Protein AF-A0AAE0GWK3-F1 (afdb_monomer_lite)

Structure (mmCIF, N/CA/C/O backbone):
data_AF-A0AAE0GWK3-F1
#
_entry.id   AF-A0AAE0GWK3-F1
#
loop_
_atom_site.group_PDB
_atom_site.id
_atom_site.type_symbol
_atom_site.label_atom_id
_atom_site.label_alt_id
_atom_site.label_comp_id
_atom_site.label_asym_id
_atom_site.label_entity_id
_atom_site.label_seq_id
_atom_site.pdbx_PDB_ins_code
_atom_site.Cartn_x
_atom_site.Cartn_y
_atom_site.Cartn_z
_atom_site.occupancy
_atom_site.B_iso_or_equiv
_atom_site.auth_seq_id
_atom_site.auth_comp_id
_atom_site.auth_asym_id
_atom_site.auth_atom_id
_atom_site.pdbx_PDB_model_num
ATOM 1 N N . MET A 1 1 ? 54.419 8.785 5.918 1.00 41.69 1 MET A N 1
ATOM 2 C CA . MET A 1 1 ? 53.598 8.834 7.143 1.00 41.69 1 MET A CA 1
ATOM 3 C C . MET A 1 1 ? 53.164 10.273 7.330 1.00 41.69 1 MET A C 1
ATOM 5 O O . MET A 1 1 ? 53.936 11.073 7.830 1.00 41.69 1 MET A O 1
ATOM 9 N N . SER A 1 2 ? 51.991 10.620 6.820 1.00 40.88 2 SER A N 1
ATOM 10 C CA . SER A 1 2 ? 51.352 11.921 7.019 1.00 40.88 2 SER A CA 1
ATOM 11 C C . SER A 1 2 ? 49.953 11.597 7.510 1.00 40.88 2 SER A C 1
ATOM 13 O O . SER A 1 2 ? 49.104 11.176 6.725 1.00 40.88 2 SER A O 1
ATOM 15 N N . GLY A 1 3 ? 49.793 11.626 8.831 1.00 41.22 3 GLY A N 1
ATOM 16 C CA . GLY A 1 3 ? 48.516 11.388 9.482 1.00 41.22 3 GLY A CA 1
ATOM 17 C C . GLY A 1 3 ? 47.562 12.516 9.124 1.00 41.22 3 GLY A C 1
ATOM 18 O O . GLY A 1 3 ? 47.881 13.685 9.309 1.00 41.22 3 GLY A O 1
ATOM 19 N N . THR A 1 4 ? 46.415 12.148 8.574 1.00 49.81 4 THR A N 1
ATOM 20 C CA . THR A 1 4 ? 45.208 12.967 8.534 1.00 49.81 4 THR A CA 1
ATOM 21 C C . THR A 1 4 ? 44.783 13.244 9.973 1.00 49.81 4 THR A C 1
ATOM 23 O O . THR A 1 4 ? 44.104 12.425 10.588 1.00 49.81 4 THR A O 1
ATOM 26 N N . GLU A 1 5 ? 45.225 14.368 10.531 1.00 53.59 5 GLU A N 1
ATOM 27 C CA . GLU A 1 5 ? 44.592 14.942 11.716 1.00 53.59 5 GLU A CA 1
ATOM 28 C C . GLU A 1 5 ? 43.190 15.392 11.290 1.00 53.59 5 GLU A C 1
ATOM 30 O O . GLU A 1 5 ? 43.028 16.322 10.499 1.00 53.59 5 GLU A O 1
ATOM 35 N N . ALA A 1 6 ? 42.177 14.638 11.717 1.00 54.16 6 ALA A N 1
ATOM 36 C CA . ALA A 1 6 ? 40.780 14.978 11.491 1.00 54.16 6 ALA A CA 1
ATOM 37 C C . ALA A 1 6 ? 40.477 16.337 12.143 1.00 54.16 6 ALA A C 1
ATOM 39 O O . ALA A 1 6 ? 40.906 16.596 13.266 1.00 54.16 6 ALA A O 1
ATOM 40 N N . CYS A 1 7 ? 39.767 17.214 11.427 1.00 70.62 7 CYS A N 1
ATOM 41 C CA . CYS A 1 7 ? 39.386 18.532 11.929 1.00 70.62 7 CYS A CA 1
ATOM 42 C C . CYS A 1 7 ? 38.481 18.386 13.168 1.00 70.62 7 CYS A C 1
ATOM 44 O O . CYS A 1 7 ? 37.333 17.967 13.002 1.00 70.62 7 CYS A O 1
ATOM 46 N N . PRO A 1 8 ? 38.915 18.812 14.371 1.00 79.06 8 PRO A N 1
ATOM 47 C CA . PRO A 1 8 ? 38.112 18.703 15.595 1.00 79.06 8 PRO A CA 1
ATOM 48 C C . PRO A 1 8 ? 36.786 19.479 15.517 1.00 79.06 8 PRO A C 1
ATOM 50 O O . PRO A 1 8 ? 35.825 19.140 16.198 1.00 79.06 8 PRO A O 1
ATOM 53 N N . LEU A 1 9 ? 36.700 20.477 14.630 1.00 70.56 9 LEU A N 1
ATOM 54 C CA . LEU A 1 9 ? 35.475 21.234 14.361 1.00 70.56 9 LEU A CA 1
ATOM 55 C C . LEU A 1 9 ? 34.373 20.395 13.698 1.00 70.56 9 LEU A C 1
ATOM 57 O O . LEU A 1 9 ? 33.195 20.628 13.951 1.00 70.56 9 LEU A O 1
ATOM 61 N N . LEU A 1 10 ? 34.734 19.420 12.856 1.00 67.31 10 LEU A N 1
ATOM 62 C CA . LEU A 1 10 ? 33.745 18.581 12.175 1.00 67.31 10 LEU A CA 1
ATOM 63 C C . LEU A 1 10 ? 33.112 17.584 13.153 1.00 67.31 10 LEU A C 1
ATOM 65 O O . LEU A 1 10 ? 31.904 17.359 13.111 1.00 67.31 10 LEU A O 1
ATOM 69 N N . ASP A 1 11 ? 33.923 17.029 14.055 1.00 75.25 11 ASP A N 1
ATOM 70 C CA . ASP A 1 11 ? 33.450 16.124 15.103 1.00 75.25 11 ASP A CA 1
ATOM 71 C C . ASP A 1 11 ? 32.568 16.861 16.118 1.00 75.25 11 ASP A C 1
ATOM 73 O O . ASP A 1 11 ? 31.539 16.328 16.535 1.00 75.25 11 ASP A O 1
ATOM 77 N N . GLN A 1 12 ? 32.901 18.116 16.443 1.00 78.12 12 GLN A N 1
ATOM 78 C CA . GLN A 1 12 ? 32.069 18.959 17.301 1.00 78.12 12 GLN A CA 1
ATOM 79 C C . GLN A 1 12 ? 30.717 19.295 16.650 1.00 78.12 12 GLN A C 1
ATOM 81 O O . GLN A 1 12 ? 29.678 19.106 17.278 1.00 78.12 12 GLN A O 1
ATOM 86 N N . LEU A 1 13 ? 30.703 19.708 15.377 1.00 70.75 13 LEU A N 1
ATOM 87 C CA . LEU A 1 13 ? 29.457 19.971 14.639 1.00 70.75 13 LEU A CA 1
ATOM 88 C C . LEU A 1 13 ? 28.577 18.723 14.526 1.00 70.75 13 LEU A C 1
ATOM 90 O O . LEU A 1 13 ? 27.352 18.804 14.614 1.00 70.75 13 LEU A O 1
ATOM 94 N N . LYS A 1 14 ? 29.196 17.554 14.343 1.00 73.06 14 LYS A N 1
ATOM 95 C CA . LYS A 1 14 ? 28.478 16.282 14.303 1.00 73.06 14 LYS A CA 1
ATOM 96 C C . LYS A 1 14 ? 27.851 15.950 15.659 1.00 73.06 14 LYS A C 1
ATOM 98 O O . LYS A 1 14 ? 26.683 15.580 15.702 1.00 73.06 14 LYS A O 1
ATOM 103 N N . GLN A 1 15 ? 28.591 16.139 16.750 1.00 83.12 15 GLN A N 1
ATOM 104 C CA . GLN A 1 15 ? 28.082 15.928 18.105 1.00 83.12 15 GLN A CA 1
ATOM 105 C C . GLN A 1 15 ? 26.906 16.864 18.432 1.00 83.12 15 GLN A C 1
ATOM 107 O O . GLN A 1 15 ? 25.902 16.412 18.979 1.00 83.12 15 GLN A O 1
ATOM 112 N N . GLU A 1 16 ? 26.997 18.143 18.061 1.00 76.38 16 GLU A N 1
ATOM 113 C CA . GLU A 1 16 ? 25.919 19.120 18.266 1.00 76.38 16 GLU A CA 1
ATOM 114 C C . GLU A 1 16 ? 24.682 18.794 17.408 1.00 76.38 16 GLU A C 1
ATOM 116 O O . GLU A 1 16 ? 23.547 18.880 17.883 1.00 76.38 16 GLU A O 1
ATOM 121 N N . SER A 1 17 ? 24.883 18.325 16.171 1.00 76.94 17 SER A N 1
ATOM 122 C CA . SER A 1 17 ? 23.797 17.842 15.309 1.00 76.94 17 SER A CA 1
ATOM 123 C C . SER A 1 17 ? 23.084 16.620 15.901 1.00 76.94 17 SER A C 1
ATOM 125 O O . SER A 1 17 ? 21.849 16.573 15.904 1.00 76.94 17 SER A O 1
ATOM 127 N N . ASP A 1 18 ? 23.835 15.659 16.444 1.00 74.19 18 ASP A N 1
ATOM 128 C CA . ASP A 1 18 ? 23.281 14.457 17.071 1.00 74.19 18 ASP A CA 1
ATOM 129 C C . ASP A 1 18 ? 22.475 14.796 18.345 1.00 74.19 18 ASP A C 1
ATOM 131 O O . ASP A 1 18 ? 21.398 14.230 18.568 1.00 74.19 18 ASP A O 1
ATOM 135 N N . GLU A 1 19 ? 22.937 15.762 19.148 1.00 77.94 19 GLU A N 1
ATOM 136 C CA . GLU A 1 19 ? 22.244 16.245 20.354 1.00 77.94 19 GLU A CA 1
ATOM 137 C C . GLU A 1 19 ? 20.941 16.994 20.014 1.00 77.94 19 GLU A C 1
ATOM 139 O O . GLU A 1 19 ? 19.895 16.761 20.636 1.00 77.94 19 GLU A O 1
ATOM 144 N N . LEU A 1 20 ? 20.955 17.822 18.963 1.00 79.06 20 LEU A N 1
ATOM 145 C CA . LEU A 1 20 ? 19.752 18.476 18.444 1.00 79.06 20 LEU A CA 1
ATOM 146 C C . LEU A 1 20 ? 18.731 17.443 17.940 1.00 79.06 20 LEU A C 1
ATOM 148 O O . LEU A 1 20 ? 17.542 17.532 18.255 1.00 79.06 20 LEU A O 1
ATOM 152 N N . HIS A 1 21 ? 19.185 16.420 17.211 1.00 72.50 21 HIS A N 1
ATOM 153 C CA . HIS A 1 21 ? 18.329 15.328 16.741 1.00 72.50 21 HIS A CA 1
ATOM 154 C C . HIS A 1 21 ? 17.745 14.485 17.883 1.00 72.50 21 HIS A C 1
ATOM 156 O O . HIS A 1 21 ? 16.611 14.006 17.775 1.00 72.50 21 HIS A O 1
ATOM 162 N N . ALA A 1 22 ? 18.493 14.269 18.966 1.00 77.69 22 ALA A N 1
ATOM 163 C CA . ALA A 1 22 ? 17.989 13.589 20.158 1.00 77.69 22 ALA A CA 1
ATOM 164 C C . ALA A 1 22 ? 16.898 14.420 20.854 1.00 77.69 22 ALA A C 1
ATOM 166 O O . ALA A 1 22 ? 15.831 13.895 21.175 1.00 77.69 22 ALA A O 1
ATOM 167 N N . THR A 1 23 ? 17.127 15.727 20.990 1.00 77.62 23 THR A N 1
ATOM 168 C CA . THR A 1 23 ? 16.179 16.665 21.607 1.00 77.62 23 THR A CA 1
ATOM 169 C C . THR A 1 23 ? 14.880 16.756 20.804 1.00 77.62 23 THR A C 1
ATOM 171 O O . THR A 1 23 ? 13.794 16.592 21.359 1.00 77.62 23 THR A O 1
ATOM 174 N N . LEU A 1 24 ? 14.968 16.915 19.477 1.00 77.31 24 LEU A N 1
ATOM 175 C CA . LEU A 1 24 ? 13.795 16.964 18.597 1.00 77.31 24 LEU A CA 1
ATOM 176 C C . LEU A 1 24 ? 12.970 15.672 18.649 1.00 77.31 24 LEU A C 1
ATOM 178 O O . LEU A 1 24 ? 11.741 15.735 18.643 1.00 77.31 24 LEU A O 1
ATOM 182 N N . ARG A 1 25 ? 13.621 14.504 18.756 1.00 77.56 25 ARG A N 1
ATOM 183 C CA . ARG A 1 25 ? 12.922 13.222 18.942 1.00 77.56 25 ARG A CA 1
ATOM 184 C C . ARG A 1 25 ? 12.160 13.155 20.265 1.00 77.56 25 ARG A C 1
ATOM 186 O O . ARG A 1 25 ? 11.027 12.682 20.271 1.00 77.56 25 ARG A O 1
ATOM 193 N N . GLY A 1 26 ? 12.740 13.659 21.354 1.00 82.50 26 GLY A N 1
ATOM 194 C CA . GLY A 1 26 ? 12.059 13.742 22.650 1.00 82.50 26 GLY A CA 1
ATOM 195 C C . GLY A 1 26 ? 10.814 14.633 22.601 1.00 82.50 26 GLY A C 1
ATOM 196 O O . GLY A 1 26 ? 9.749 14.250 23.094 1.00 82.50 26 GLY A O 1
ATOM 197 N N . VAL A 1 27 ? 10.910 15.786 21.932 1.00 78.00 27 VAL A N 1
ATOM 198 C CA . VAL A 1 27 ? 9.765 16.692 21.775 1.00 78.00 27 VAL A CA 1
ATOM 199 C C . VAL A 1 27 ? 8.681 16.067 20.894 1.00 78.00 27 VAL A C 1
ATOM 201 O O . VAL A 1 27 ? 7.514 16.096 21.270 1.00 78.00 27 VAL A O 1
ATOM 204 N N . LEU A 1 28 ? 9.040 15.435 19.772 1.00 78.94 28 LEU A N 1
ATOM 205 C CA . LEU A 1 28 ? 8.081 14.750 18.893 1.00 78.94 28 LEU A CA 1
ATOM 206 C C . LEU A 1 28 ? 7.294 13.656 19.625 1.00 78.94 28 LEU A C 1
ATOM 208 O O . LEU A 1 28 ? 6.072 13.613 19.516 1.00 78.94 28 LEU A O 1
ATOM 212 N N . HIS A 1 29 ? 7.967 12.842 20.439 1.00 79.31 29 HIS A N 1
ATOM 213 C CA . HIS A 1 29 ? 7.307 11.808 21.239 1.00 79.31 29 HIS A CA 1
ATOM 214 C C . HIS A 1 29 ? 6.374 12.400 22.313 1.00 79.31 29 HIS A C 1
ATOM 216 O O . HIS A 1 29 ? 5.356 11.807 22.665 1.00 79.31 29 HIS A O 1
ATOM 222 N N . THR A 1 30 ? 6.697 13.587 22.834 1.00 77.31 30 THR A N 1
ATOM 223 C CA . THR A 1 30 ? 5.834 14.310 23.786 1.00 77.31 30 THR A CA 1
ATOM 224 C C . THR A 1 30 ? 4.630 14.946 23.086 1.00 77.31 30 THR A C 1
ATOM 226 O O . THR A 1 30 ? 3.562 15.069 23.672 1.00 77.31 30 THR A O 1
ATOM 229 N N . VAL A 1 31 ? 4.780 15.329 21.818 1.00 78.50 31 VAL A N 1
ATOM 230 C CA . VAL A 1 31 ? 3.718 15.904 20.980 1.00 78.50 31 VAL A CA 1
ATOM 231 C C . VAL A 1 31 ? 2.732 14.841 20.490 1.00 78.50 31 VAL A C 1
ATOM 233 O O . VAL A 1 31 ? 1.547 15.132 20.347 1.00 78.50 31 VAL A O 1
ATOM 236 N N . GLU A 1 32 ? 3.186 13.609 20.257 1.00 80.00 32 GLU A N 1
ATOM 237 C CA . GLU A 1 32 ? 2.326 12.486 19.856 1.00 80.00 32 GLU A CA 1
ATOM 238 C C . GLU A 1 32 ? 1.343 12.036 20.945 1.00 80.00 32 GLU A C 1
ATOM 240 O O . GLU A 1 32 ? 0.308 11.460 20.616 1.00 80.00 32 GLU A O 1
ATOM 245 N N . SER A 1 33 ? 1.617 12.330 22.220 1.00 78.31 33 SER A N 1
ATOM 246 C CA . SER A 1 33 ? 0.729 11.998 23.343 1.00 78.31 33 SER A CA 1
ATOM 247 C C . SER A 1 33 ? -0.298 13.088 23.685 1.00 78.31 33 SER A C 1
ATOM 249 O O . SER A 1 33 ? -1.076 12.914 24.621 1.00 78.31 33 SER A O 1
ATOM 251 N N . GLN A 1 34 ? -0.316 14.207 22.951 1.00 83.81 34 GLN A N 1
ATOM 252 C CA . GLN A 1 34 ? -1.203 15.350 23.204 1.00 83.81 34 GLN A CA 1
ATOM 253 C C . GLN A 1 34 ? -2.478 15.314 22.348 1.00 83.81 34 GLN A C 1
ATOM 255 O O . GLN A 1 34 ? -2.486 14.789 21.235 1.00 83.81 34 GLN A O 1
ATOM 260 N N . ASP A 1 35 ? -3.544 15.951 22.847 1.00 84.75 35 ASP A N 1
ATOM 261 C CA . ASP A 1 35 ? -4.772 16.202 22.082 1.00 84.75 35 ASP A CA 1
ATOM 262 C C . ASP A 1 35 ? -4.493 17.008 20.796 1.00 84.75 35 ASP A C 1
ATOM 264 O O . ASP A 1 35 ? -3.590 17.852 20.754 1.00 84.75 35 ASP A O 1
ATOM 268 N N . MET A 1 36 ? -5.287 16.776 19.746 1.00 65.69 36 MET A N 1
ATOM 269 C CA . MET A 1 36 ? -5.054 17.311 18.397 1.00 65.69 36 MET A CA 1
ATOM 270 C C . MET A 1 36 ? -4.927 18.841 18.362 1.00 65.69 36 MET A C 1
ATOM 272 O O . MET A 1 36 ? -4.082 19.355 17.628 1.00 65.69 36 MET A O 1
ATOM 276 N N . SER A 1 37 ? -5.695 19.571 19.182 1.00 72.19 37 SER A N 1
ATOM 277 C CA . SER A 1 37 ? -5.636 21.042 19.244 1.00 72.19 37 SER A CA 1
ATOM 278 C C . SER A 1 37 ? -4.302 21.548 19.811 1.00 72.19 37 SER A C 1
ATOM 280 O O . SER A 1 37 ? -3.697 22.497 19.293 1.00 72.19 37 SER A O 1
ATOM 282 N N . ASN A 1 38 ? -3.791 20.870 20.841 1.00 77.50 38 ASN A N 1
ATOM 283 C CA . ASN A 1 38 ? -2.501 21.181 21.457 1.00 77.50 38 ASN A CA 1
ATOM 284 C C . ASN A 1 38 ? -1.343 20.738 20.563 1.00 77.50 38 ASN A C 1
ATOM 286 O O . ASN A 1 38 ? -0.365 21.472 20.416 1.00 77.50 38 ASN A O 1
ATOM 290 N N . ARG A 1 39 ? -1.490 19.596 19.886 1.00 84.00 39 ARG A N 1
ATOM 291 C CA . ARG A 1 39 ? -0.518 19.078 18.922 1.00 84.00 39 ARG A CA 1
ATOM 292 C C . ARG A 1 39 ? -0.221 20.093 17.819 1.00 84.00 39 ARG A C 1
ATOM 294 O O . ARG A 1 39 ? 0.945 20.374 17.551 1.00 84.00 39 ARG A O 1
ATOM 301 N N . THR A 1 40 ? -1.252 20.698 17.226 1.00 79.00 40 THR A N 1
ATOM 302 C CA . THR A 1 40 ? -1.076 21.735 16.196 1.00 79.00 40 THR A CA 1
ATOM 303 C C . THR A 1 40 ? -0.339 22.970 16.709 1.00 79.00 40 THR A C 1
ATOM 305 O O . THR A 1 40 ? 0.572 23.444 16.035 1.00 79.00 40 THR A O 1
ATOM 308 N N . LYS A 1 41 ? -0.656 23.454 17.918 1.00 80.69 41 LYS A N 1
ATOM 309 C CA . LYS A 1 41 ? 0.005 24.635 18.502 1.00 80.69 41 LYS A CA 1
ATOM 310 C C . LYS A 1 41 ? 1.479 24.379 18.813 1.00 80.69 41 LYS A C 1
ATOM 312 O O . LYS A 1 41 ? 2.313 25.242 18.556 1.00 80.69 41 LYS A O 1
ATOM 317 N N . ILE A 1 42 ? 1.807 23.195 19.334 1.00 79.56 42 ILE A N 1
ATOM 318 C CA . ILE A 1 42 ? 3.197 22.836 19.646 1.00 79.56 42 ILE A CA 1
ATOM 319 C C . ILE A 1 42 ? 4.013 22.679 18.356 1.00 79.56 42 ILE A C 1
ATOM 321 O O . ILE A 1 42 ? 5.143 23.160 18.282 1.00 79.56 42 ILE A O 1
ATOM 325 N N . LEU A 1 43 ? 3.439 22.069 17.313 1.00 80.56 43 LEU A N 1
ATOM 326 C CA . LEU A 1 43 ? 4.096 21.961 16.006 1.00 80.56 43 LEU A CA 1
ATOM 327 C C . LEU A 1 43 ? 4.328 23.334 15.360 1.00 80.56 43 LEU A C 1
ATOM 329 O O . LEU A 1 43 ? 5.398 23.566 14.802 1.00 80.56 43 LEU A O 1
ATOM 333 N N . GLU A 1 44 ? 3.373 24.257 15.472 1.00 82.06 44 GLU A N 1
ATOM 334 C CA . GLU A 1 44 ? 3.513 25.627 14.968 1.00 82.06 44 GLU A CA 1
ATOM 335 C C . GLU A 1 44 ? 4.607 26.406 15.719 1.00 82.06 44 GLU A C 1
ATOM 337 O O . GLU A 1 44 ? 5.453 27.050 15.095 1.00 82.06 44 GLU A O 1
ATOM 342 N N . GLN A 1 45 ? 4.673 26.274 17.049 1.00 79.81 45 GLN A N 1
ATOM 343 C CA . GLN A 1 45 ? 5.747 26.858 17.861 1.00 79.81 45 GLN A CA 1
ATOM 344 C C . GLN A 1 45 ? 7.125 26.273 17.513 1.00 79.81 45 GLN A C 1
ATOM 346 O O . GLN A 1 45 ? 8.085 27.027 17.348 1.00 79.81 45 GLN A O 1
ATOM 351 N N . LEU A 1 46 ? 7.232 24.952 17.337 1.00 81.12 46 LEU A N 1
ATOM 352 C CA . LEU A 1 46 ? 8.472 24.298 16.901 1.00 81.12 46 LEU A CA 1
ATOM 353 C C . LEU A 1 46 ? 8.929 24.798 15.530 1.00 81.12 46 LEU A C 1
ATOM 355 O O . LEU A 1 46 ? 10.109 25.097 15.341 1.00 81.12 46 LEU A O 1
ATOM 359 N N . LEU A 1 47 ? 7.998 24.934 14.584 1.00 80.75 47 LEU A N 1
ATOM 360 C CA . LEU A 1 47 ? 8.289 25.446 13.250 1.00 80.75 47 LEU A CA 1
ATOM 361 C C . LEU A 1 47 ? 8.833 26.882 13.316 1.00 80.75 47 LEU A C 1
ATOM 363 O O . LEU A 1 47 ? 9.834 27.191 12.668 1.00 80.75 47 LEU A O 1
ATOM 367 N N . GLN A 1 48 ? 8.227 27.739 14.143 1.00 82.56 48 GLN A N 1
ATOM 368 C CA . GLN A 1 48 ? 8.666 29.120 14.353 1.00 82.56 48 GLN A CA 1
ATOM 369 C C . GLN A 1 48 ? 10.084 29.192 14.942 1.00 82.56 48 GLN A C 1
ATOM 371 O O . GLN A 1 48 ? 10.901 30.025 14.533 1.00 82.56 48 GLN A O 1
ATOM 376 N N . VAL A 1 49 ? 10.407 28.301 15.878 1.00 79.88 49 VAL A N 1
ATOM 377 C CA . VAL A 1 49 ? 11.735 28.220 16.497 1.00 79.88 49 VAL A CA 1
ATOM 378 C C . VAL A 1 49 ? 12.790 27.765 15.484 1.00 79.88 49 VAL A C 1
ATOM 380 O O . VAL A 1 49 ? 13.837 28.405 15.369 1.00 79.88 49 VAL A O 1
ATOM 383 N N . ILE A 1 50 ? 12.496 26.733 14.684 1.00 78.50 50 ILE A N 1
ATOM 384 C CA . ILE A 1 50 ? 13.387 26.243 13.617 1.00 78.50 50 ILE A CA 1
ATOM 385 C C . ILE A 1 50 ? 13.649 27.341 12.580 1.00 78.50 50 ILE A C 1
ATOM 387 O O . ILE A 1 50 ? 14.795 27.574 12.191 1.00 78.50 50 ILE A O 1
ATOM 391 N N . GLN A 1 51 ? 12.606 28.055 12.155 1.00 77.69 51 GLN A N 1
ATOM 392 C CA . GLN A 1 51 ? 12.740 29.163 11.207 1.00 77.69 51 GLN A CA 1
ATOM 393 C C . GLN A 1 51 ? 13.606 30.299 11.765 1.00 77.69 51 GLN A C 1
ATOM 395 O O . GLN A 1 51 ? 14.429 30.858 11.038 1.00 77.69 51 GLN A O 1
ATOM 400 N N . THR A 1 52 ? 13.455 30.614 13.054 1.00 78.75 52 THR A N 1
ATOM 401 C CA . THR A 1 52 ? 14.252 31.648 13.731 1.00 78.75 52 THR A CA 1
ATOM 402 C C . THR A 1 52 ? 15.725 31.247 13.808 1.00 78.75 52 THR A C 1
ATOM 404 O O . THR A 1 52 ? 16.600 32.025 13.429 1.00 78.75 52 THR A O 1
ATOM 407 N N . ALA A 1 53 ? 16.004 30.005 14.211 1.00 75.25 53 ALA A N 1
ATOM 408 C CA . ALA A 1 53 ? 17.360 29.465 14.281 1.00 75.25 53 ALA A CA 1
ATOM 409 C C . ALA A 1 53 ? 18.036 29.416 12.898 1.00 75.25 53 ALA A C 1
ATOM 411 O O . ALA A 1 53 ? 19.188 29.826 12.751 1.00 75.25 53 ALA A O 1
ATOM 412 N N . SER A 1 54 ? 17.304 28.991 11.863 1.00 74.62 54 SER A N 1
ATOM 413 C CA . SER A 1 54 ? 17.803 28.966 10.484 1.00 74.62 54 SER A CA 1
ATOM 414 C C . SER A 1 54 ? 18.142 30.364 9.964 1.00 74.62 54 SER A C 1
ATOM 416 O O . SER A 1 54 ? 19.148 30.530 9.273 1.00 74.62 54 SER A O 1
ATOM 418 N N . HIS A 1 55 ? 17.316 31.365 10.274 1.00 80.81 55 HIS A N 1
ATOM 419 C CA . HIS A 1 55 ? 17.567 32.748 9.877 1.00 80.81 55 HIS A CA 1
ATOM 420 C C . HIS A 1 55 ? 18.820 33.314 10.562 1.00 80.81 55 HIS A C 1
ATOM 422 O O . HIS A 1 55 ? 19.650 33.953 9.913 1.00 80.81 55 HIS A O 1
ATOM 428 N N . ASP A 1 56 ? 18.996 33.044 11.855 1.00 74.25 56 ASP A N 1
ATOM 429 C CA . ASP A 1 56 ? 20.189 33.459 12.595 1.00 74.25 56 ASP A CA 1
ATOM 430 C C . ASP A 1 56 ? 21.464 32.804 12.047 1.00 74.25 56 ASP A C 1
ATOM 432 O O . ASP A 1 56 ? 22.475 33.489 11.887 1.00 74.25 56 ASP A O 1
ATOM 436 N N . LEU A 1 57 ? 21.400 31.522 11.672 1.00 74.25 57 LEU A N 1
ATOM 437 C CA . LEU A 1 57 ? 22.520 30.804 11.062 1.00 74.25 57 LEU A CA 1
ATOM 438 C C . LEU A 1 57 ? 22.888 31.378 9.681 1.00 74.25 57 LEU A C 1
ATOM 440 O O . LEU A 1 57 ? 24.062 31.622 9.388 1.00 74.25 57 LEU A O 1
ATOM 444 N N . GLN A 1 58 ? 21.891 31.683 8.845 1.00 72.56 58 GLN A N 1
ATOM 445 C CA . GLN A 1 58 ? 22.120 32.369 7.567 1.00 72.56 58 GLN A CA 1
ATOM 446 C C . GLN A 1 58 ? 22.751 33.751 7.764 1.00 72.56 58 GLN A C 1
ATOM 448 O O . GLN A 1 58 ? 23.638 34.143 6.999 1.00 72.56 58 GLN A O 1
ATOM 453 N N . LYS A 1 59 ? 22.347 34.479 8.811 1.00 78.75 59 LYS A N 1
ATOM 454 C CA . LYS A 1 59 ? 22.917 35.783 9.164 1.00 78.75 59 LYS A CA 1
ATOM 455 C C . LYS A 1 59 ? 24.375 35.671 9.618 1.00 78.75 59 LYS A C 1
ATOM 457 O O . LYS A 1 59 ? 25.184 36.519 9.252 1.00 78.75 59 LYS A O 1
ATOM 462 N N . THR A 1 60 ? 24.738 34.624 10.361 1.00 72.25 60 THR A N 1
ATOM 463 C CA . THR A 1 60 ? 26.138 34.380 10.751 1.00 72.25 60 THR A CA 1
ATOM 464 C C . THR A 1 60 ? 27.013 33.995 9.559 1.00 72.25 60 THR A C 1
ATOM 466 O O . THR A 1 60 ? 28.109 34.530 9.418 1.00 72.25 60 THR A O 1
ATOM 469 N N . ILE A 1 61 ? 26.508 33.160 8.643 1.00 71.38 61 ILE A N 1
ATOM 470 C CA . ILE A 1 61 ? 27.235 32.775 7.421 1.00 71.38 61 ILE A CA 1
ATOM 471 C C . ILE A 1 61 ? 27.475 33.998 6.525 1.00 71.38 61 ILE A C 1
ATOM 473 O O . ILE A 1 61 ? 28.583 34.208 6.033 1.00 71.38 61 ILE A O 1
ATOM 477 N N . SER A 1 62 ? 26.453 34.838 6.343 1.00 74.81 62 SER A N 1
ATOM 478 C CA . SER A 1 62 ? 26.567 36.051 5.522 1.00 74.81 62 SER A CA 1
ATOM 479 C C . SER A 1 62 ? 27.451 37.130 6.159 1.00 74.81 62 SER A C 1
ATOM 481 O O . SER A 1 62 ? 28.134 37.849 5.433 1.00 74.81 62 SER A O 1
ATOM 483 N N . ALA A 1 63 ? 27.510 37.217 7.493 1.00 74.38 63 ALA A N 1
ATOM 484 C CA . ALA A 1 63 ? 28.427 38.118 8.194 1.00 74.38 63 ALA A CA 1
ATOM 485 C C . ALA A 1 63 ? 29.895 37.643 8.144 1.00 74.38 63 ALA A C 1
ATOM 487 O O . ALA A 1 63 ? 30.796 38.469 7.994 1.00 74.38 63 ALA A O 1
ATOM 488 N N . GLY A 1 64 ? 30.146 36.329 8.212 1.00 66.50 64 GLY A N 1
ATOM 489 C CA . GLY A 1 64 ? 31.497 35.752 8.146 1.00 66.50 64 GLY A CA 1
ATOM 490 C C . GLY A 1 64 ? 32.170 35.891 6.774 1.00 66.50 64 GLY A C 1
ATOM 491 O O . GLY A 1 64 ? 33.387 36.045 6.691 1.00 66.50 64 GLY A O 1
ATOM 492 N N . ALA A 1 65 ? 31.388 35.937 5.691 1.00 57.94 65 ALA A N 1
ATOM 493 C CA . ALA A 1 65 ? 31.905 36.102 4.328 1.00 57.94 65 ALA A CA 1
ATOM 494 C C . ALA A 1 65 ? 32.496 37.502 4.039 1.00 57.94 65 ALA A C 1
ATOM 496 O O . ALA A 1 65 ? 33.179 37.688 3.033 1.00 57.94 65 ALA A O 1
ATOM 497 N N . GLY A 1 66 ? 32.254 38.493 4.906 1.00 53.75 66 GLY A N 1
ATOM 498 C CA . GLY A 1 66 ? 32.701 39.878 4.714 1.00 53.75 66 GLY A CA 1
ATOM 499 C C . GLY A 1 66 ? 34.074 40.224 5.301 1.00 53.75 66 GLY A C 1
ATOM 500 O O . GLY A 1 66 ? 34.531 41.349 5.110 1.00 53.75 66 GLY A O 1
ATOM 501 N N . SER A 1 67 ? 34.733 39.306 6.021 1.00 48.69 67 SER A N 1
ATOM 502 C CA . SER A 1 67 ? 35.938 39.623 6.806 1.00 48.69 67 SER A CA 1
ATOM 503 C C . SER A 1 67 ? 37.085 38.614 6.640 1.00 48.69 67 SER A C 1
ATOM 505 O O . SER A 1 67 ? 37.721 38.230 7.619 1.00 48.69 67 SER A O 1
ATOM 507 N N . SER A 1 68 ? 37.415 38.217 5.406 1.00 44.28 68 SER A N 1
ATOM 508 C CA . SER A 1 68 ? 38.718 37.595 5.116 1.00 44.28 68 SER A CA 1
ATOM 509 C C . SER A 1 68 ? 39.517 38.448 4.132 1.00 44.28 68 SER A C 1
ATOM 511 O O . SER A 1 68 ? 39.230 38.497 2.934 1.00 44.28 68 SER A O 1
ATOM 513 N N . ALA A 1 69 ? 40.533 39.132 4.654 1.00 47.16 69 ALA A N 1
ATOM 514 C CA . ALA A 1 69 ? 41.538 39.823 3.865 1.00 47.16 69 ALA A CA 1
ATOM 515 C C . ALA A 1 69 ? 42.350 38.824 3.016 1.00 47.16 69 ALA A C 1
ATOM 517 O O . ALA A 1 69 ? 42.879 37.843 3.529 1.00 47.16 69 ALA A O 1
ATOM 518 N N . SER A 1 70 ? 42.429 39.118 1.717 1.00 47.84 70 SER A N 1
ATOM 519 C CA . SER A 1 70 ? 43.450 38.714 0.738 1.00 47.84 70 SER A CA 1
ATOM 520 C C . SER A 1 70 ? 44.245 37.423 1.008 1.00 47.84 70 SER A C 1
ATOM 522 O O . SER A 1 70 ? 45.356 37.468 1.537 1.00 47.84 70 SER A O 1
ATOM 524 N N . VAL A 1 71 ? 43.768 36.298 0.472 1.00 36.50 71 VAL A N 1
ATOM 525 C CA . VAL A 1 71 ? 44.649 35.225 -0.012 1.00 36.50 71 VAL A CA 1
ATOM 526 C C . VAL A 1 71 ? 44.225 34.878 -1.435 1.00 36.50 71 VAL A C 1
ATOM 528 O O . VAL A 1 71 ? 43.142 34.357 -1.683 1.00 36.50 71 VAL A O 1
ATOM 531 N N . SER A 1 72 ? 45.079 35.240 -2.386 1.00 41.66 72 SER A N 1
ATOM 532 C CA . SER A 1 72 ? 44.894 35.025 -3.816 1.00 41.66 72 SER A CA 1
ATOM 533 C C . SER A 1 72 ? 44.989 33.541 -4.174 1.00 41.66 72 SER A C 1
ATOM 535 O O . SER A 1 72 ? 46.043 32.937 -3.996 1.00 41.66 72 SER A O 1
ATOM 537 N N . SER A 1 73 ? 43.943 32.962 -4.764 1.00 40.34 73 SER A N 1
ATOM 538 C CA . SER A 1 73 ? 44.090 31.931 -5.805 1.00 40.34 73 SER A CA 1
ATOM 539 C C . SER A 1 73 ? 42.773 31.658 -6.538 1.00 40.34 73 SER A C 1
ATOM 541 O O . SER A 1 73 ? 41.846 31.068 -6.007 1.00 40.34 73 SER A O 1
ATOM 543 N N . SER A 1 74 ? 42.745 32.111 -7.794 1.00 42.88 74 SER A N 1
ATOM 544 C CA . SER A 1 74 ? 42.145 31.474 -8.973 1.00 42.88 74 SER A CA 1
ATOM 545 C C . SER A 1 74 ? 40.926 30.560 -8.769 1.00 42.88 74 SER A C 1
ATOM 547 O O . SER A 1 74 ? 41.071 29.339 -8.699 1.00 42.88 74 SER A O 1
ATOM 549 N N . THR A 1 75 ? 39.728 31.128 -8.916 1.00 36.22 75 THR A N 1
ATOM 550 C CA . THR A 1 75 ? 38.536 30.359 -9.298 1.00 36.22 75 THR A CA 1
ATOM 551 C C . THR A 1 75 ? 37.762 31.090 -10.390 1.00 36.22 75 THR A C 1
ATOM 553 O O . THR A 1 75 ? 37.584 32.305 -10.370 1.00 36.22 75 THR A O 1
ATOM 556 N N . ARG A 1 76 ? 37.399 30.308 -11.402 1.00 34.22 76 ARG A N 1
ATOM 557 C CA . ARG A 1 76 ? 36.898 30.679 -12.725 1.00 34.22 76 ARG A CA 1
ATOM 558 C C . ARG A 1 76 ? 35.481 31.257 -12.631 1.00 34.22 76 ARG A C 1
ATOM 560 O O . ARG A 1 76 ? 34.591 30.589 -12.117 1.00 34.22 76 ARG A O 1
ATOM 567 N N . ALA A 1 77 ? 35.297 32.470 -13.148 1.00 32.75 77 ALA A N 1
ATOM 568 C CA . ALA A 1 77 ? 34.005 33.138 -13.258 1.00 32.75 77 ALA A CA 1
ATOM 569 C C . ALA A 1 77 ? 33.048 32.366 -14.185 1.00 32.75 77 ALA A C 1
ATOM 571 O O . ALA A 1 77 ? 33.457 31.890 -15.246 1.00 32.75 77 ALA A O 1
ATOM 572 N N . TRP A 1 78 ? 31.790 32.250 -13.764 1.00 32.09 78 TRP A N 1
ATOM 573 C CA . TRP A 1 78 ? 30.648 31.860 -14.589 1.00 32.09 78 TRP A CA 1
ATOM 574 C C . TRP A 1 78 ? 29.801 33.117 -14.811 1.00 32.09 78 TRP A C 1
ATOM 576 O O . TRP A 1 78 ? 29.339 33.718 -13.842 1.00 32.09 78 TRP A O 1
ATOM 586 N N . GLU A 1 79 ? 29.620 33.515 -16.068 1.00 32.69 79 GLU A N 1
ATOM 587 C CA . GLU A 1 79 ? 28.674 34.556 -16.484 1.00 32.69 79 GLU A CA 1
ATOM 588 C C . GLU A 1 79 ? 27.434 33.884 -17.101 1.00 32.69 79 GLU A C 1
ATOM 590 O O . GLU A 1 79 ? 27.599 32.933 -17.868 1.00 32.69 79 GLU A O 1
ATOM 595 N N . PRO A 1 80 ? 26.204 34.334 -16.795 1.00 36.50 80 PRO A N 1
ATOM 596 C CA . PRO A 1 80 ? 25.009 33.876 -17.493 1.00 36.50 80 PRO A CA 1
ATOM 597 C C . PRO A 1 80 ? 24.715 34.742 -18.730 1.00 36.50 80 PRO A C 1
ATOM 599 O O . PRO A 1 80 ? 24.627 35.968 -18.644 1.00 36.50 80 PRO A O 1
ATOM 602 N N . GLU A 1 81 ? 24.533 34.086 -19.878 1.00 31.28 81 GLU A N 1
ATOM 603 C CA . GLU A 1 81 ? 24.082 34.696 -21.133 1.00 31.28 81 GLU A CA 1
ATOM 604 C C . GLU A 1 81 ? 22.575 35.014 -21.093 1.00 31.28 81 GLU A C 1
ATOM 606 O O . GLU A 1 81 ? 21.747 34.180 -20.726 1.00 31.28 81 GLU A O 1
ATOM 611 N N . ASN A 1 82 ? 22.226 36.232 -21.514 1.00 38.41 82 ASN A N 1
ATOM 612 C CA . ASN A 1 82 ? 20.861 36.662 -21.811 1.00 38.41 82 ASN A CA 1
ATOM 613 C C . ASN A 1 82 ? 20.437 36.130 -23.189 1.00 38.41 82 ASN A C 1
ATOM 615 O O . ASN A 1 82 ? 21.109 36.416 -24.180 1.00 38.41 82 ASN A O 1
ATOM 619 N N . VAL A 1 83 ? 19.291 35.448 -23.274 1.00 31.95 83 VAL A N 1
ATOM 620 C CA . VAL A 1 83 ? 18.660 35.072 -24.550 1.00 31.95 83 VAL A CA 1
ATOM 621 C C . VAL A 1 83 ? 17.395 35.902 -24.775 1.00 31.95 83 VAL A C 1
ATOM 623 O O . VAL A 1 83 ? 16.543 36.039 -23.900 1.00 31.95 83 VAL A O 1
ATOM 626 N N . VAL A 1 84 ? 17.344 36.483 -25.972 1.00 36.59 84 VAL A N 1
ATOM 627 C CA . VAL A 1 84 ? 16.338 37.393 -26.527 1.00 36.59 84 VAL A CA 1
ATOM 628 C C . VAL A 1 84 ? 15.074 36.619 -26.924 1.00 36.59 84 VAL A C 1
ATOM 630 O O . VAL A 1 84 ? 15.160 35.559 -27.537 1.00 36.59 84 VAL A O 1
ATOM 633 N N . VAL A 1 85 ? 13.905 37.166 -26.582 1.00 39.44 85 VAL A N 1
ATOM 634 C CA . VAL A 1 85 ? 12.569 36.632 -26.890 1.00 39.44 85 VAL A CA 1
ATOM 635 C C . VAL A 1 85 ? 11.977 37.449 -28.036 1.00 39.44 85 VAL A C 1
ATOM 637 O O . VAL A 1 85 ? 11.413 38.501 -27.773 1.00 39.44 85 VAL A O 1
ATOM 640 N N . GLU A 1 86 ? 12.122 37.005 -29.285 1.00 37.97 86 GLU A N 1
ATOM 641 C CA . GLU A 1 86 ? 11.380 37.536 -30.447 1.00 37.97 86 GLU A CA 1
ATOM 642 C C . GLU A 1 86 ? 11.649 36.634 -31.672 1.00 37.97 86 GLU A C 1
ATOM 644 O O . GLU A 1 86 ? 12.553 36.925 -32.440 1.00 37.97 86 GLU A O 1
ATOM 649 N N . ASP A 1 87 ? 10.949 35.491 -31.810 1.00 40.16 87 ASP A N 1
ATOM 650 C CA . ASP A 1 87 ? 10.814 34.790 -33.120 1.00 40.16 87 ASP A CA 1
ATOM 651 C C . ASP A 1 87 ? 9.789 33.621 -33.177 1.00 40.16 87 ASP A C 1
ATOM 653 O O . ASP A 1 87 ? 9.760 32.841 -34.126 1.00 40.16 87 ASP A O 1
ATOM 657 N N . ILE A 1 88 ? 8.898 33.458 -32.188 1.00 41.38 88 ILE A N 1
ATOM 658 C CA . ILE A 1 88 ? 8.020 32.262 -32.097 1.00 41.38 88 ILE A CA 1
ATOM 659 C C . ILE A 1 88 ? 6.674 32.425 -32.845 1.00 41.38 88 ILE A C 1
ATOM 661 O O . ILE A 1 88 ? 5.947 31.455 -33.050 1.00 41.38 88 ILE A O 1
ATOM 665 N N . ALA A 1 89 ? 6.332 33.623 -33.325 1.00 38.06 89 ALA A N 1
ATOM 666 C CA . ALA A 1 89 ? 5.010 33.878 -33.913 1.00 38.06 89 ALA A CA 1
ATOM 667 C C . ALA A 1 89 ? 4.784 33.226 -35.297 1.00 38.06 89 ALA A C 1
ATOM 669 O O . ALA A 1 89 ? 3.636 32.973 -35.663 1.00 38.06 89 ALA A O 1
ATOM 670 N N . ASP A 1 90 ? 5.844 32.885 -36.036 1.00 37.72 90 ASP A N 1
ATOM 671 C CA . ASP A 1 90 ? 5.718 32.429 -37.429 1.00 37.72 90 ASP A CA 1
ATOM 672 C C . ASP A 1 90 ? 5.626 30.898 -37.598 1.00 37.72 90 ASP A C 1
ATOM 674 O O . ASP A 1 90 ? 5.243 30.414 -38.663 1.00 37.72 90 ASP A O 1
ATOM 678 N N . GLN A 1 91 ? 5.886 30.102 -36.552 1.00 43.84 91 GLN A N 1
ATOM 679 C CA . GLN A 1 91 ? 5.846 28.629 -36.644 1.00 43.84 91 GLN A CA 1
ATOM 680 C C . GLN A 1 91 ? 4.445 28.008 -36.499 1.00 43.84 91 GLN A C 1
ATOM 682 O O . GLN A 1 91 ? 4.266 26.819 -36.767 1.00 43.84 91 GLN A O 1
ATOM 687 N N . PHE A 1 92 ? 3.428 28.785 -36.118 1.00 42.84 92 PHE A N 1
ATOM 688 C CA . PHE A 1 92 ? 2.128 28.232 -35.716 1.00 42.84 92 PHE A CA 1
ATOM 689 C C . PHE A 1 92 ? 1.162 27.912 -36.880 1.00 42.84 92 PHE A C 1
ATOM 691 O O . PHE A 1 92 ? 0.111 27.318 -36.652 1.00 42.84 92 PHE A O 1
ATOM 698 N N . ASN A 1 93 ? 1.491 28.257 -38.134 1.00 40.66 93 ASN A N 1
ATOM 699 C CA . ASN A 1 93 ? 0.534 28.184 -39.255 1.00 40.66 93 ASN A CA 1
ATOM 700 C C . ASN A 1 93 ? 0.718 26.991 -40.224 1.00 40.66 93 ASN A C 1
ATOM 702 O O . ASN A 1 93 ? -0.100 26.803 -41.125 1.00 40.66 93 ASN A O 1
ATOM 706 N N . GLU A 1 94 ? 1.745 26.151 -40.042 1.00 41.25 94 GLU A N 1
ATOM 707 C CA . GLU A 1 94 ? 2.043 25.035 -40.965 1.00 41.25 94 GLU A CA 1
ATOM 708 C C . GLU A 1 94 ? 1.361 23.708 -40.547 1.00 41.25 94 GLU A C 1
ATOM 710 O O . GLU A 1 94 ? 1.002 22.878 -41.385 1.00 41.25 94 GLU A O 1
ATOM 715 N N . SER A 1 95 ? 1.085 23.518 -39.251 1.00 40.66 95 SER A N 1
ATOM 716 C CA . SER A 1 95 ? 0.603 22.239 -38.694 1.00 40.66 95 SER A CA 1
ATOM 717 C C . SER A 1 95 ? -0.875 21.925 -38.976 1.00 40.66 95 SER A C 1
ATOM 719 O O . SER A 1 95 ? -1.299 20.776 -38.854 1.00 40.66 95 SER A O 1
ATOM 721 N N . ALA A 1 96 ? -1.672 22.909 -39.405 1.00 43.25 96 ALA A N 1
ATOM 722 C CA . ALA A 1 96 ? -3.099 22.716 -39.687 1.00 43.25 96 ALA A CA 1
ATOM 723 C C . ALA A 1 96 ? -3.384 22.043 -41.048 1.00 43.25 96 ALA A C 1
ATOM 725 O O . ALA A 1 96 ? -4.505 21.605 -41.289 1.00 43.25 96 ALA A O 1
ATOM 726 N N . ARG A 1 97 ? -2.388 21.915 -41.940 1.00 42.97 97 ARG A N 1
ATOM 727 C CA . ARG A 1 97 ? -2.587 21.398 -43.312 1.00 42.97 97 ARG A CA 1
ATOM 728 C C . ARG A 1 97 ? -2.403 19.889 -43.487 1.00 42.97 97 ARG A C 1
ATOM 730 O O . ARG A 1 97 ? -2.737 19.365 -44.546 1.00 42.97 97 ARG A O 1
ATOM 737 N N . ILE A 1 98 ? -1.893 19.173 -42.485 1.00 44.91 98 ILE A N 1
ATOM 738 C CA . ILE A 1 98 ? -1.498 17.759 -42.647 1.00 44.91 98 ILE A CA 1
ATOM 739 C C . ILE A 1 98 ? -2.634 16.777 -42.284 1.00 44.91 98 ILE A C 1
ATOM 741 O O . ILE A 1 98 ? -2.568 15.601 -42.629 1.00 44.91 98 ILE A O 1
ATOM 745 N N . ARG A 1 99 ? -3.732 17.233 -41.662 1.00 42.44 99 ARG A N 1
ATOM 746 C CA . ARG A 1 99 ? -4.727 16.332 -41.044 1.00 42.44 99 ARG A CA 1
ATOM 747 C C . ARG A 1 99 ? -5.909 15.888 -41.923 1.00 42.44 99 ARG A C 1
ATOM 749 O O . ARG A 1 99 ? -6.731 15.116 -41.448 1.00 42.44 99 ARG A O 1
ATOM 756 N N . GLU A 1 100 ? -5.991 16.309 -43.1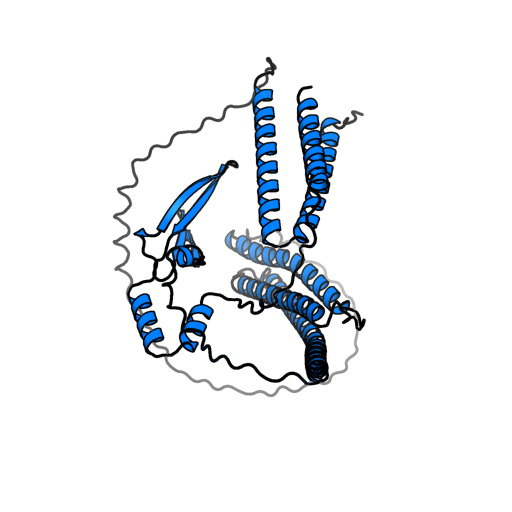85 1.00 44.19 100 GLU A N 1
ATOM 757 C CA . GLU A 1 100 ? -7.108 15.945 -44.085 1.00 44.19 100 GLU A CA 1
ATOM 758 C C . GLU A 1 100 ? -6.801 14.803 -45.075 1.00 44.19 100 GLU A C 1
ATOM 760 O O . GLU A 1 100 ? -7.630 14.522 -45.940 1.00 44.19 100 GLU A O 1
ATOM 765 N N . ARG A 1 101 ? -5.636 14.135 -45.001 1.00 45.28 101 ARG A N 1
ATOM 766 C CA . ARG A 1 101 ? -5.196 13.259 -46.108 1.00 45.28 101 ARG A CA 1
ATOM 767 C C . ARG A 1 101 ? -5.342 11.743 -45.948 1.00 45.28 101 ARG A C 1
ATOM 769 O O . ARG A 1 101 ? -5.340 11.082 -46.979 1.00 45.28 101 ARG A O 1
ATOM 776 N N . ASP A 1 102 ? -5.565 11.192 -44.757 1.00 39.47 102 ASP A N 1
ATOM 777 C CA . ASP A 1 102 ? -5.606 9.728 -44.596 1.00 39.47 102 ASP A CA 1
ATOM 778 C C . ASP A 1 102 ? -6.974 9.235 -44.113 1.00 39.47 102 ASP A C 1
ATOM 780 O O . ASP A 1 102 ? -7.260 9.127 -42.921 1.00 39.47 102 ASP A O 1
ATOM 784 N N . GLY A 1 103 ? -7.836 8.958 -45.092 1.00 37.94 103 GLY A N 1
ATOM 785 C CA . GLY A 1 103 ? -9.109 8.273 -44.922 1.00 37.94 103 GLY A CA 1
ATOM 786 C C . GLY A 1 103 ? -9.015 6.767 -45.194 1.00 37.94 103 GLY A C 1
ATOM 787 O O . GLY A 1 103 ? -8.367 6.340 -46.142 1.00 37.94 103 GLY A O 1
ATOM 788 N N . VAL A 1 104 ? -9.748 6.015 -44.367 1.00 43.19 104 VAL A N 1
ATOM 789 C CA . VAL A 1 104 ? -10.580 4.839 -44.696 1.00 43.19 104 VAL A CA 1
ATOM 790 C C . VAL A 1 104 ? -9.921 3.682 -45.466 1.00 43.19 104 VAL A C 1
ATOM 792 O O . VAL A 1 104 ? -9.855 3.696 -46.692 1.00 43.19 104 VAL A O 1
ATOM 795 N N . VAL A 1 105 ? -9.624 2.591 -44.749 1.00 41.28 105 VAL A N 1
ATOM 796 C CA . VAL A 1 105 ? -9.738 1.220 -45.282 1.00 41.28 105 VAL A CA 1
ATOM 797 C C . VAL A 1 105 ? -10.437 0.357 -44.228 1.00 41.28 105 VAL A C 1
ATOM 799 O O . VAL A 1 105 ? -9.926 0.155 -43.130 1.00 41.28 105 VAL A O 1
ATOM 802 N N . GLU A 1 106 ? -11.641 -0.093 -44.568 1.00 48.94 106 GLU A N 1
ATOM 803 C CA . GLU A 1 106 ? -12.496 -1.006 -43.810 1.00 48.94 106 GLU A CA 1
ATOM 804 C C . GLU A 1 106 ? -12.320 -2.407 -44.428 1.00 48.94 106 GLU A C 1
ATOM 806 O O . GLU A 1 106 ? -12.621 -2.593 -45.606 1.00 48.94 106 GLU A O 1
ATOM 811 N N . GLU A 1 107 ? -11.796 -3.382 -43.676 1.00 42.53 107 GLU A N 1
ATOM 812 C CA . GLU A 1 107 ? -11.718 -4.787 -44.111 1.00 42.53 107 GLU A CA 1
ATOM 813 C C . GLU A 1 107 ? -12.615 -5.677 -43.234 1.00 42.53 107 GLU A C 1
ATOM 815 O O . GLU A 1 107 ? -12.463 -5.753 -42.013 1.00 42.53 107 GLU A O 1
ATOM 820 N N . GLN A 1 108 ? -13.561 -6.357 -43.893 1.00 39.03 108 GLN A N 1
ATOM 821 C CA . GLN A 1 108 ? -14.385 -7.446 -43.357 1.00 39.03 108 GLN A CA 1
ATOM 822 C C . GLN A 1 108 ? -13.547 -8.704 -43.066 1.00 39.03 108 GLN A C 1
ATOM 824 O O . GLN A 1 108 ? -12.665 -9.033 -43.860 1.00 39.03 108 GLN A O 1
ATOM 829 N N . PRO A 1 109 ? -13.903 -9.517 -42.051 1.00 49.81 109 PRO A N 1
ATOM 830 C CA . PRO A 1 109 ? -13.410 -10.883 -41.949 1.00 49.81 109 PRO A CA 1
ATOM 831 C C . PRO A 1 109 ? -14.412 -11.894 -42.526 1.00 49.81 109 PRO A C 1
ATOM 833 O O . PRO A 1 109 ? -15.532 -12.042 -42.030 1.00 49.81 109 PRO A O 1
ATOM 836 N N . ASP A 1 110 ? -13.964 -12.646 -43.534 1.00 47.00 110 ASP A N 1
ATOM 837 C CA . ASP A 1 110 ? -14.631 -13.850 -44.024 1.00 47.00 110 ASP A CA 1
ATOM 838 C C . ASP A 1 110 ? -14.183 -15.107 -43.254 1.00 47.00 110 ASP A C 1
ATOM 840 O O . ASP A 1 110 ? -13.013 -15.480 -43.186 1.00 47.00 110 ASP A O 1
ATOM 844 N N . ASN A 1 111 ? -15.198 -15.751 -42.687 1.00 44.91 111 ASN A N 1
ATOM 845 C CA . ASN A 1 111 ? -15.425 -17.178 -42.472 1.00 44.91 111 ASN A CA 1
ATOM 846 C C . ASN A 1 111 ? -14.436 -18.174 -43.125 1.00 44.91 111 ASN A C 1
ATOM 848 O O . ASN A 1 111 ? -14.318 -18.208 -44.348 1.00 44.91 111 ASN A O 1
ATOM 852 N N . SER A 1 112 ? -13.877 -19.110 -42.340 1.00 43.97 112 SER A N 1
ATOM 853 C CA . SER A 1 112 ? -13.721 -20.520 -42.756 1.00 43.97 112 SER A CA 1
ATOM 854 C C . SER A 1 112 ? -13.361 -21.466 -41.606 1.00 43.97 112 SER A C 1
ATOM 856 O O . SER A 1 112 ? -12.358 -21.325 -40.911 1.00 43.97 112 SER A O 1
ATOM 858 N N . SER A 1 113 ? -14.193 -22.496 -41.486 1.00 47.12 113 SER A N 1
ATOM 859 C CA . SER A 1 113 ? -14.045 -23.711 -40.693 1.00 47.12 113 SER A CA 1
ATOM 860 C C . SER A 1 113 ? -12.773 -24.509 -41.000 1.00 47.12 113 SER A C 1
ATOM 862 O O . SER A 1 113 ? -12.439 -24.698 -42.171 1.00 47.12 113 SER A O 1
ATOM 864 N N . SER A 1 114 ? -12.175 -25.145 -39.987 1.00 46.56 114 SER A N 1
ATOM 865 C CA . SER A 1 114 ? -11.526 -26.454 -40.159 1.00 46.56 114 SER A CA 1
ATOM 866 C C . SER A 1 114 ? -11.391 -27.217 -38.843 1.00 46.56 114 SER A C 1
ATOM 868 O O . SER A 1 114 ? -10.611 -26.898 -37.954 1.00 46.56 114 SER A O 1
ATOM 870 N N . GLN A 1 115 ? -12.191 -28.272 -38.792 1.00 44.38 115 GLN A N 1
ATOM 871 C CA . GLN A 1 115 ? -12.218 -29.405 -37.885 1.00 44.38 115 GLN A CA 1
ATOM 872 C C . GLN A 1 115 ? -11.000 -30.317 -38.146 1.00 44.38 115 GLN A C 1
ATOM 874 O O . GLN A 1 115 ? -10.868 -30.824 -39.255 1.00 44.38 115 GLN A O 1
ATOM 879 N N . LYS A 1 116 ? -10.130 -30.547 -37.151 1.00 46.31 116 LYS A N 1
ATOM 880 C CA . LYS A 1 116 ? -9.108 -31.626 -37.103 1.00 46.31 116 LYS A CA 1
ATOM 881 C C . LYS A 1 116 ? -8.743 -31.862 -35.631 1.00 46.31 116 LYS A C 1
ATOM 883 O O . LYS A 1 116 ? -8.272 -30.952 -34.970 1.00 46.31 116 LYS A O 1
ATOM 888 N N . HIS A 1 117 ? -9.215 -32.942 -35.019 1.00 45.00 117 HIS A N 1
ATOM 889 C CA . HIS A 1 117 ? -8.648 -34.300 -34.983 1.00 45.00 117 HIS A CA 1
ATOM 890 C C . HIS A 1 117 ? -8.061 -34.549 -33.587 1.00 45.00 117 HIS A C 1
ATOM 892 O O . HIS A 1 117 ? -6.914 -34.234 -33.295 1.00 45.00 117 HIS A O 1
ATOM 898 N N . PHE A 1 118 ? -8.928 -35.083 -32.731 1.00 52.75 118 PHE A N 1
ATOM 899 C CA . PHE A 1 118 ? -8.641 -35.662 -31.426 1.00 52.75 118 PHE A CA 1
ATOM 900 C C . PHE A 1 118 ? -7.726 -36.879 -31.629 1.00 52.75 118 PHE A C 1
ATOM 902 O O . PHE A 1 118 ? -8.080 -37.794 -32.374 1.00 52.75 118 PHE A O 1
ATOM 909 N N . LEU A 1 119 ? -6.535 -36.852 -31.035 1.00 52.38 119 LEU A N 1
ATOM 910 C CA . LEU A 1 119 ? -5.656 -38.008 -30.904 1.00 52.38 119 LEU A CA 1
ATOM 911 C C . LEU A 1 119 ? -5.279 -38.124 -29.430 1.00 52.38 119 LEU A C 1
ATOM 913 O O . LEU A 1 119 ? -4.592 -37.287 -28.855 1.00 52.38 119 LEU A O 1
ATOM 917 N N . GLU A 1 120 ? -5.868 -39.160 -28.863 1.00 57.47 120 GLU A N 1
ATOM 918 C CA . GLU A 1 120 ? -5.594 -39.817 -27.603 1.00 57.47 120 GLU A CA 1
ATOM 919 C C . GLU A 1 120 ? -4.143 -40.322 -27.626 1.00 57.47 120 GLU A C 1
ATOM 921 O O . GLU A 1 120 ? -3.807 -41.193 -28.427 1.00 57.47 120 GLU A O 1
ATOM 926 N N . GLU A 1 121 ? -3.273 -39.747 -26.793 1.00 48.34 121 GLU A N 1
ATOM 927 C CA . GLU A 1 121 ? -1.943 -40.300 -26.528 1.00 48.34 121 GLU A CA 1
ATOM 928 C C . GLU A 1 121 ? -1.843 -40.746 -25.069 1.00 48.34 121 GLU A C 1
ATOM 930 O O . GLU A 1 121 ? -1.874 -39.973 -24.113 1.00 48.34 121 GLU A O 1
ATOM 935 N N . SER A 1 122 ? -1.772 -42.065 -24.990 1.00 51.47 122 SER A N 1
ATOM 936 C CA . SER A 1 122 ? -1.448 -42.981 -23.913 1.00 51.47 122 SER A CA 1
ATOM 937 C C . SER A 1 122 ? -0.196 -42.631 -23.106 1.00 51.47 122 SER A C 1
ATOM 939 O O . SER A 1 122 ? 0.847 -42.275 -23.653 1.00 51.47 122 SER A O 1
ATOM 941 N N . GLU A 1 123 ? -0.299 -42.873 -21.800 1.00 58.59 123 GLU A N 1
ATOM 942 C CA . GLU A 1 123 ? 0.813 -43.002 -20.860 1.00 58.59 123 GLU A CA 1
ATOM 943 C C . GLU A 1 123 ? 1.806 -44.096 -21.291 1.00 58.59 123 GLU A C 1
ATOM 945 O O . GLU A 1 123 ? 1.386 -45.169 -21.740 1.00 58.59 123 GLU A O 1
ATOM 950 N N . PRO A 1 124 ? 3.113 -43.893 -21.055 1.00 62.16 124 PRO A N 1
ATOM 951 C CA . PRO A 1 124 ? 4.031 -44.999 -20.870 1.00 62.16 124 PRO A CA 1
ATOM 952 C C . PRO A 1 124 ? 4.576 -45.021 -19.438 1.00 62.16 124 PRO A C 1
ATOM 954 O O . PRO A 1 124 ? 5.375 -44.181 -19.021 1.00 62.16 124 PRO A O 1
ATOM 957 N N . ASP A 1 125 ? 4.156 -46.059 -18.723 1.00 50.94 125 ASP A N 1
ATOM 958 C CA . ASP A 1 125 ? 4.881 -46.680 -17.621 1.00 50.94 125 ASP A CA 1
ATOM 959 C C . ASP A 1 125 ? 6.238 -47.206 -18.138 1.00 50.94 125 ASP A C 1
ATOM 961 O O . ASP A 1 125 ? 6.323 -47.757 -19.241 1.00 50.94 125 ASP A O 1
ATOM 965 N N . GLY A 1 126 ? 7.324 -46.998 -17.389 1.00 50.94 126 GLY A N 1
ATOM 966 C CA . GLY A 1 126 ? 8.668 -47.214 -17.932 1.00 50.94 126 GLY A CA 1
ATOM 967 C C . GLY A 1 126 ? 9.823 -47.000 -16.963 1.00 50.94 126 GLY A C 1
ATOM 968 O O . GLY A 1 126 ? 10.676 -46.141 -17.174 1.00 50.94 126 GLY A O 1
ATOM 969 N N . SER A 1 127 ? 9.888 -47.837 -15.929 1.00 49.78 127 SER A N 1
ATOM 970 C CA . SER A 1 127 ? 11.107 -48.141 -15.173 1.00 49.78 127 SER A CA 1
ATOM 971 C C . SER A 1 127 ? 12.274 -48.521 -16.101 1.00 49.78 127 SER A C 1
ATOM 973 O O . SER A 1 127 ? 12.157 -49.465 -16.886 1.00 49.78 127 SER A O 1
ATOM 975 N N . GLY A 1 128 ? 13.417 -47.843 -15.980 1.00 46.81 128 GLY A N 1
ATOM 976 C CA . GLY A 1 128 ? 14.586 -48.110 -16.821 1.00 46.81 128 GLY A CA 1
ATOM 977 C C . GLY A 1 128 ? 15.873 -47.483 -16.298 1.00 46.81 128 GLY A C 1
ATOM 978 O O . GLY A 1 128 ? 16.363 -46.497 -16.833 1.00 46.81 128 GLY A O 1
ATOM 979 N N . GLU A 1 129 ? 16.426 -48.088 -15.253 1.00 48.28 129 GLU A N 1
ATOM 980 C CA . GLU A 1 129 ? 17.812 -47.944 -14.813 1.00 48.28 129 GLU A CA 1
ATOM 981 C C . GLU A 1 129 ? 18.780 -48.307 -15.958 1.00 48.28 129 GLU A C 1
ATOM 983 O O . GLU A 1 129 ? 18.706 -49.419 -16.486 1.00 48.28 129 GLU A O 1
ATOM 988 N N . LYS A 1 130 ? 19.672 -47.378 -16.348 1.00 48.06 130 LYS A N 1
ATOM 989 C CA . LYS A 1 130 ? 20.964 -47.651 -17.016 1.00 48.06 130 LYS A CA 1
ATOM 990 C C . LYS A 1 130 ? 21.816 -46.382 -17.183 1.00 48.06 130 LYS A C 1
ATOM 992 O O . LYS A 1 130 ? 21.562 -45.536 -18.033 1.00 48.06 130 LYS A O 1
ATOM 997 N N . THR A 1 131 ? 22.889 -46.314 -16.400 1.00 49.88 131 THR A N 1
ATOM 998 C CA . THR A 1 131 ? 24.213 -45.797 -16.804 1.00 49.88 131 THR A CA 1
ATOM 999 C C . THR A 1 131 ? 24.695 -46.540 -18.069 1.00 49.88 131 THR A C 1
ATOM 1001 O O . THR A 1 131 ? 24.327 -47.712 -18.219 1.00 49.88 131 THR A O 1
ATOM 1004 N N . PRO A 1 132 ? 25.488 -45.938 -18.997 1.00 52.97 132 PRO A N 1
ATOM 1005 C CA . PRO A 1 132 ? 26.907 -45.632 -18.726 1.00 52.97 132 PRO A CA 1
ATOM 1006 C C . PRO A 1 132 ? 27.587 -44.503 -19.560 1.00 52.97 132 PRO A C 1
ATOM 1008 O O . PRO A 1 132 ? 27.059 -43.997 -20.542 1.00 52.97 132 PRO A O 1
ATOM 1011 N N . SER A 1 133 ? 28.846 -44.233 -19.185 1.00 47.09 133 SER A N 1
ATOM 1012 C CA . SER A 1 133 ? 29.988 -43.853 -20.045 1.00 47.09 133 SER A CA 1
ATOM 1013 C C . SER A 1 133 ? 30.073 -42.462 -20.691 1.00 47.09 133 SER A C 1
ATOM 1015 O O . SER A 1 133 ? 29.639 -42.215 -21.809 1.00 47.09 133 SER A O 1
ATOM 1017 N N . GLU A 1 134 ? 30.816 -41.596 -20.002 1.00 49.97 134 GLU A N 1
ATOM 1018 C CA . GLU A 1 134 ? 32.138 -41.078 -20.405 1.00 49.97 134 GLU A CA 1
ATOM 1019 C C . GLU A 1 134 ? 32.644 -41.443 -21.823 1.00 49.97 134 GLU A C 1
ATOM 1021 O O . GLU A 1 134 ? 33.023 -42.587 -22.077 1.00 49.97 134 GLU A O 1
ATOM 1026 N N . SER A 1 135 ? 32.721 -40.442 -22.716 1.00 48.94 135 SER A N 1
ATOM 1027 C CA . SER A 1 135 ? 33.780 -40.259 -23.733 1.00 48.94 135 SER A CA 1
ATOM 1028 C C . SER A 1 135 ? 33.661 -38.899 -24.444 1.00 48.94 135 SER A C 1
ATOM 1030 O O . SER A 1 135 ? 32.776 -38.668 -25.258 1.00 48.94 135 SER A O 1
ATOM 1032 N N . THR A 1 136 ? 34.582 -38.001 -24.091 1.00 54.97 136 THR A N 1
ATOM 1033 C CA . THR A 1 136 ? 35.438 -37.170 -24.960 1.00 54.97 136 THR A CA 1
ATOM 1034 C C . THR A 1 136 ? 35.054 -36.952 -26.434 1.00 54.97 136 THR A C 1
ATOM 1036 O O . THR A 1 136 ? 35.141 -37.875 -27.234 1.00 54.97 136 THR A O 1
ATOM 1039 N N . SER A 1 137 ? 34.833 -35.677 -26.793 1.00 52.88 137 SER A N 1
ATOM 1040 C CA . SER A 1 137 ? 35.327 -34.993 -28.014 1.00 52.88 137 SER A CA 1
ATOM 1041 C C . SER A 1 137 ? 35.030 -33.489 -27.875 1.00 52.88 137 SER A C 1
ATOM 1043 O O . SER A 1 137 ? 33.883 -33.066 -27.912 1.00 52.88 137 SER A O 1
ATOM 1045 N N . GLN A 1 138 ? 35.977 -32.677 -27.402 1.00 47.38 138 GLN A N 1
ATOM 1046 C CA . GLN A 1 138 ? 36.884 -31.851 -28.214 1.00 47.38 138 GLN A CA 1
ATOM 1047 C C . GLN A 1 138 ? 36.228 -31.079 -29.382 1.00 47.38 138 GLN A C 1
ATOM 1049 O O . GLN A 1 138 ? 35.916 -31.639 -30.424 1.00 47.38 138 GLN A O 1
ATOM 1054 N N . GLN A 1 139 ? 36.221 -29.750 -29.203 1.00 51.12 139 GLN A N 1
ATOM 1055 C CA . GLN A 1 139 ? 36.712 -28.765 -30.177 1.00 51.12 139 GLN A CA 1
ATOM 1056 C C . GLN A 1 139 ? 35.762 -28.280 -31.289 1.00 51.12 139 GLN A C 1
ATOM 1058 O O . GLN A 1 139 ? 35.863 -28.702 -32.431 1.00 51.12 139 GLN A O 1
ATOM 1063 N N . THR A 1 140 ? 35.019 -27.208 -30.982 1.00 45.25 140 THR A N 1
ATOM 1064 C CA . THR A 1 140 ? 34.981 -25.982 -31.810 1.00 45.25 140 THR A CA 1
ATOM 1065 C C . THR A 1 140 ? 34.861 -24.752 -30.904 1.00 45.25 140 THR A C 1
ATOM 1067 O O . THR A 1 140 ? 33.768 -24.294 -30.579 1.00 45.25 140 THR A O 1
ATOM 1070 N N . SER A 1 141 ? 36.007 -24.228 -30.465 1.00 60.06 141 SER A N 1
ATOM 1071 C CA . SER A 1 141 ? 36.128 -22.856 -29.966 1.00 60.06 141 SER A CA 1
ATOM 1072 C C . SER A 1 141 ? 36.449 -21.915 -31.125 1.00 60.06 141 SER A C 1
ATOM 1074 O O . SER A 1 141 ? 37.159 -22.323 -32.042 1.00 60.06 141 SER A O 1
ATOM 1076 N N . ALA A 1 142 ? 36.068 -20.647 -30.963 1.00 51.03 142 ALA A N 1
ATOM 1077 C CA . ALA A 1 142 ? 36.427 -19.469 -31.764 1.00 51.03 142 ALA A CA 1
ATOM 1078 C C . ALA A 1 142 ? 35.407 -19.083 -32.851 1.00 51.03 142 ALA A C 1
ATOM 1080 O O . ALA A 1 142 ? 35.526 -19.443 -34.016 1.00 51.03 142 ALA A O 1
ATOM 1081 N N . GLY A 1 143 ? 34.419 -18.277 -32.444 1.00 47.16 143 GLY A N 1
ATOM 1082 C CA . GLY A 1 143 ? 33.531 -17.571 -33.373 1.00 47.16 143 GLY A CA 1
ATOM 1083 C C . GLY A 1 143 ? 32.456 -16.678 -32.738 1.00 47.16 143 GLY A C 1
ATOM 1084 O O . GLY A 1 143 ? 31.887 -15.849 -33.434 1.00 47.16 143 GLY A O 1
ATOM 1085 N N . GLN A 1 144 ? 32.176 -16.791 -31.433 1.00 54.03 144 GLN A N 1
ATOM 1086 C CA . GLN A 1 144 ? 31.033 -16.115 -30.785 1.00 54.03 144 GLN A CA 1
ATOM 1087 C C . GLN A 1 144 ? 31.400 -14.941 -29.859 1.00 54.03 144 GLN A C 1
ATOM 1089 O O . GLN A 1 144 ? 30.711 -14.699 -28.875 1.00 54.03 144 GLN A O 1
ATOM 1094 N N . THR A 1 145 ? 32.473 -14.191 -30.118 1.00 48.56 145 THR A N 1
ATOM 1095 C CA . THR A 1 145 ? 32.887 -13.123 -29.183 1.00 48.56 145 THR A CA 1
ATOM 1096 C C . THR A 1 145 ? 32.455 -11.704 -29.531 1.00 48.56 145 THR A C 1
ATOM 1098 O O . THR A 1 145 ? 32.672 -10.847 -28.692 1.00 48.56 145 THR A O 1
ATOM 1101 N N . ASN A 1 146 ? 31.809 -11.410 -30.667 1.00 48.75 146 ASN A N 1
ATOM 1102 C CA . ASN A 1 146 ? 31.504 -10.006 -31.012 1.00 48.75 146 ASN A CA 1
ATOM 1103 C C . ASN A 1 146 ? 30.143 -9.745 -31.676 1.00 48.75 146 ASN A C 1
ATOM 1105 O O . ASN A 1 146 ? 29.938 -8.685 -32.253 1.00 48.75 146 ASN A O 1
ATOM 1109 N N . ALA A 1 147 ? 29.167 -10.641 -31.515 1.00 49.25 147 ALA A N 1
ATOM 1110 C CA . ALA A 1 147 ? 27.761 -10.287 -31.732 1.00 49.25 147 ALA A CA 1
ATOM 1111 C C . ALA A 1 147 ? 27.116 -9.790 -30.425 1.00 49.25 147 ALA A C 1
ATOM 1113 O O . ALA A 1 147 ? 25.955 -10.073 -30.144 1.00 49.25 147 ALA A O 1
ATOM 1114 N N . ARG A 1 148 ? 27.865 -9.025 -29.616 1.00 53.84 148 ARG A N 1
ATOM 1115 C CA . ARG A 1 148 ? 27.285 -8.123 -28.615 1.00 53.84 148 ARG A CA 1
ATOM 1116 C C . ARG A 1 148 ? 26.681 -6.961 -29.394 1.00 53.84 148 ARG A C 1
ATOM 1118 O O . ARG A 1 148 ? 27.237 -5.872 -29.430 1.00 53.84 148 ARG A O 1
ATOM 1125 N N . MET A 1 149 ? 25.603 -7.266 -30.112 1.00 58.03 149 MET A N 1
ATOM 1126 C CA . MET A 1 149 ? 24.777 -6.298 -30.811 1.00 58.03 149 MET A CA 1
ATOM 1127 C C . MET A 1 149 ? 24.467 -5.223 -29.776 1.00 58.03 149 MET A C 1
ATOM 1129 O O . MET A 1 149 ? 23.918 -5.542 -28.718 1.00 58.03 149 MET A O 1
ATOM 1133 N N . GLU A 1 150 ? 24.964 -4.008 -30.007 1.00 71.44 150 GLU A N 1
ATOM 1134 C CA . GLU A 1 150 ? 24.767 -2.892 -29.094 1.00 71.44 150 GLU A CA 1
ATOM 1135 C C . GLU A 1 150 ? 23.271 -2.810 -28.817 1.00 71.44 150 GLU A C 1
ATOM 1137 O O . GLU A 1 150 ? 22.470 -2.574 -29.726 1.00 71.44 150 GLU A O 1
ATOM 1142 N N . ARG A 1 151 ? 22.884 -3.144 -27.579 1.00 81.31 151 ARG A N 1
ATOM 1143 C CA . ARG A 1 151 ? 21.481 -3.121 -27.176 1.00 81.31 151 ARG A CA 1
ATOM 1144 C C . ARG A 1 151 ? 20.970 -1.734 -27.510 1.00 81.31 151 ARG A C 1
ATOM 1146 O O . ARG A 1 151 ? 21.569 -0.740 -27.098 1.00 81.31 151 ARG A O 1
ATOM 1153 N N . SER A 1 152 ? 19.884 -1.670 -28.273 1.00 88.75 152 SER A N 1
ATOM 1154 C CA . SER A 1 152 ? 19.295 -0.374 -28.595 1.00 88.75 152 SER A CA 1
ATOM 1155 C C . SER A 1 152 ? 18.930 0.337 -27.291 1.00 88.75 152 SER A C 1
ATOM 1157 O O . SER A 1 152 ? 18.528 -0.315 -26.323 1.00 88.75 152 SER A O 1
ATOM 1159 N N . GLN A 1 153 ? 19.021 1.666 -27.263 1.00 89.38 153 GLN A N 1
ATOM 1160 C CA . GLN A 1 153 ? 18.665 2.448 -26.074 1.00 89.38 153 GLN A CA 1
ATOM 1161 C C . GLN A 1 153 ? 17.259 2.093 -25.560 1.00 89.38 153 GLN A C 1
ATOM 1163 O O . GLN A 1 153 ? 17.072 1.919 -24.362 1.00 89.38 153 GLN A O 1
ATOM 1168 N N . SER A 1 154 ? 16.306 1.849 -26.469 1.00 89.94 154 SER A N 1
ATOM 1169 C CA . SER A 1 154 ? 14.949 1.403 -26.120 1.00 89.94 154 SER A CA 1
ATOM 1170 C C . SER A 1 154 ? 14.915 0.087 -25.328 1.00 89.94 154 SER A C 1
ATOM 1172 O O . SER A 1 154 ? 14.199 -0.018 -24.341 1.00 89.94 154 SER A O 1
ATOM 1174 N N . GLN A 1 155 ? 15.740 -0.901 -25.692 1.00 91.81 155 GLN A N 1
ATOM 1175 C CA . GLN A 1 155 ? 15.834 -2.166 -24.953 1.00 91.81 155 GLN A CA 1
ATOM 1176 C C . GLN A 1 155 ? 16.451 -1.964 -23.569 1.00 91.81 155 GLN A C 1
ATOM 1178 O O . GLN A 1 155 ? 16.065 -2.642 -22.621 1.00 91.81 155 GLN A O 1
ATOM 1183 N N . HIS A 1 156 ? 17.402 -1.035 -23.445 1.00 92.25 156 HIS A N 1
ATOM 1184 C CA . HIS A 1 156 ? 17.992 -0.716 -22.152 1.00 92.25 156 HIS A CA 1
ATOM 1185 C C . HIS A 1 156 ? 16.974 -0.058 -21.214 1.00 92.25 156 HIS A C 1
ATOM 1187 O O . HIS A 1 156 ? 16.898 -0.446 -20.052 1.00 92.25 156 HIS A O 1
ATOM 1193 N N . VAL A 1 157 ? 16.147 0.859 -21.728 1.00 94.62 157 VAL A N 1
ATOM 1194 C CA . VAL A 1 157 ? 15.061 1.495 -20.963 1.00 94.62 157 VAL A CA 1
ATOM 1195 C C . VAL A 1 157 ? 14.051 0.458 -20.464 1.00 94.62 157 VAL A C 1
ATOM 1197 O O . VAL A 1 157 ? 13.706 0.462 -19.286 1.00 94.62 157 VAL A O 1
ATOM 1200 N N . GLU A 1 158 ? 13.624 -0.476 -21.315 1.00 96.25 158 GLU A N 1
ATOM 1201 C CA . GLU A 1 158 ? 12.703 -1.549 -20.909 1.00 96.25 158 GLU A CA 1
ATOM 1202 C C . GLU A 1 158 ? 13.314 -2.472 -19.840 1.00 96.25 158 GLU A C 1
ATOM 1204 O O . GLU A 1 158 ? 12.643 -2.850 -18.880 1.00 96.25 158 GLU A O 1
ATOM 1209 N N . LEU A 1 159 ? 14.609 -2.788 -19.941 1.00 95.12 159 LEU A N 1
ATOM 1210 C CA . LEU A 1 159 ? 15.302 -3.573 -18.918 1.00 95.12 159 LEU A CA 1
ATOM 1211 C C . LEU A 1 159 ? 15.427 -2.814 -17.585 1.00 95.12 159 LEU A C 1
ATOM 1213 O O . LEU A 1 159 ? 15.288 -3.421 -16.523 1.00 95.12 159 LEU A O 1
ATOM 1217 N N . LEU A 1 160 ? 15.653 -1.497 -17.627 1.00 96.38 160 LEU A N 1
ATOM 1218 C CA . LEU A 1 160 ? 15.690 -0.656 -16.428 1.00 96.38 160 LEU A CA 1
ATOM 1219 C C . LEU A 1 160 ? 14.344 -0.647 -15.697 1.00 96.38 160 LEU A C 1
ATOM 1221 O O . LEU A 1 160 ? 14.343 -0.699 -14.471 1.00 96.38 160 LEU A O 1
ATOM 1225 N N . LYS A 1 161 ? 13.210 -0.674 -16.412 1.00 97.44 161 LYS A N 1
ATOM 1226 C CA . LYS A 1 161 ? 11.880 -0.810 -15.787 1.00 97.44 161 LYS A CA 1
ATOM 1227 C C . LYS A 1 161 ? 11.747 -2.122 -15.008 1.00 97.44 161 LYS A C 1
ATOM 1229 O O . LYS A 1 161 ? 11.280 -2.119 -13.873 1.00 97.44 161 LYS A O 1
ATOM 1234 N N . VAL A 1 162 ? 12.208 -3.240 -15.580 1.00 97.75 162 VAL A N 1
ATOM 1235 C CA . VAL A 1 162 ? 12.207 -4.545 -14.887 1.00 97.75 162 VAL A CA 1
ATOM 1236 C C . VAL A 1 162 ? 13.092 -4.500 -13.640 1.00 97.75 162 VAL A C 1
ATOM 1238 O O . VAL A 1 162 ? 12.708 -5.018 -12.591 1.00 97.75 162 VAL A O 1
ATOM 1241 N N . GLN A 1 163 ? 14.258 -3.858 -13.732 1.00 97.38 163 GLN A N 1
ATOM 1242 C CA . GLN A 1 163 ? 15.161 -3.703 -12.594 1.00 97.38 163 GLN A CA 1
ATOM 1243 C C . GLN A 1 163 ? 14.565 -2.799 -11.504 1.00 97.38 163 GLN A C 1
ATOM 1245 O O . GLN A 1 163 ? 14.658 -3.136 -10.330 1.00 97.38 163 GLN A O 1
ATOM 1250 N N . GLN A 1 164 ? 13.879 -1.718 -11.875 1.00 97.69 164 GLN A N 1
ATOM 1251 C CA . GLN A 1 164 ? 13.188 -0.844 -10.929 1.00 97.69 164 GLN A CA 1
ATOM 1252 C C . GLN A 1 164 ? 12.102 -1.596 -10.147 1.00 97.69 164 GLN A C 1
ATOM 1254 O O . GLN A 1 164 ? 12.017 -1.457 -8.929 1.00 97.69 164 GLN A O 1
ATOM 1259 N N . VAL A 1 165 ? 11.299 -2.431 -10.819 1.00 97.81 165 VAL A N 1
ATOM 1260 C CA . VAL A 1 165 ? 10.314 -3.290 -10.135 1.00 97.81 165 VAL A CA 1
ATOM 1261 C C . VAL A 1 165 ? 11.010 -4.254 -9.172 1.00 97.81 165 VAL A C 1
ATOM 1263 O O . VAL A 1 165 ? 10.549 -4.460 -8.053 1.00 97.81 165 VAL A O 1
ATOM 1266 N N . LYS A 1 166 ? 12.157 -4.812 -9.569 1.00 97.69 166 LYS A N 1
ATOM 1267 C CA . LYS A 1 166 ? 12.947 -5.686 -8.699 1.00 97.69 166 LYS A CA 1
ATOM 1268 C C . LYS A 1 166 ? 13.455 -4.982 -7.444 1.00 97.69 166 LYS A C 1
ATOM 1270 O O . LYS A 1 166 ? 13.390 -5.573 -6.368 1.00 97.69 166 LYS A O 1
ATOM 1275 N N . ASP A 1 167 ? 13.928 -3.750 -7.570 1.00 96.69 167 ASP A N 1
ATOM 1276 C CA . ASP A 1 167 ? 14.436 -2.985 -6.433 1.00 96.69 167 ASP A CA 1
ATOM 1277 C C . ASP A 1 167 ? 13.297 -2.614 -5.467 1.00 96.69 167 ASP A C 1
ATOM 1279 O O . ASP A 1 167 ? 13.434 -2.804 -4.257 1.00 96.69 167 ASP A O 1
ATOM 1283 N N . ASN A 1 168 ? 12.135 -2.202 -5.992 1.00 95.06 168 ASN A N 1
ATOM 1284 C CA . ASN A 1 168 ? 10.937 -1.940 -5.183 1.00 95.06 168 ASN A CA 1
ATOM 1285 C C . ASN A 1 168 ? 10.487 -3.186 -4.406 1.00 95.06 168 ASN A C 1
ATOM 1287 O O . ASN A 1 168 ? 10.112 -3.101 -3.236 1.00 95.06 168 ASN A O 1
ATOM 1291 N N . MET A 1 169 ? 10.548 -4.355 -5.045 1.00 96.69 169 MET A N 1
ATOM 1292 C CA . MET A 1 169 ? 10.149 -5.607 -4.413 1.00 96.69 169 MET A CA 1
ATOM 1293 C C . MET A 1 169 ? 11.047 -6.012 -3.251 1.00 96.69 169 MET A C 1
ATOM 1295 O O . MET A 1 169 ? 10.537 -6.569 -2.285 1.00 96.69 169 MET A O 1
ATOM 1299 N N . GLY A 1 170 ? 12.349 -5.716 -3.305 1.00 96.06 170 GLY A N 1
ATOM 1300 C CA . GLY A 1 170 ? 13.249 -6.009 -2.187 1.00 96.06 170 GLY A CA 1
ATOM 1301 C C . GLY A 1 170 ? 12.833 -5.292 -0.898 1.00 96.06 170 GLY A C 1
ATOM 1302 O O . GLY A 1 170 ? 12.952 -5.854 0.188 1.00 96.06 170 GLY A O 1
ATOM 1303 N N . GLN A 1 171 ? 12.290 -4.076 -1.012 1.00 96.25 171 GLN A N 1
ATOM 1304 C CA . GLN A 1 171 ? 11.737 -3.356 0.133 1.00 96.25 171 GLN A CA 1
ATOM 1305 C C . GLN A 1 171 ? 10.398 -3.955 0.590 1.00 96.25 171 GLN A C 1
ATOM 1307 O O . GLN A 1 171 ? 10.225 -4.220 1.779 1.00 96.25 171 GLN A O 1
ATOM 1312 N N . LEU A 1 172 ? 9.475 -4.210 -0.345 1.00 97.62 172 LEU A N 1
ATOM 1313 C CA . LEU A 1 172 ? 8.163 -4.785 -0.022 1.00 97.62 172 LEU A CA 1
ATOM 1314 C C . LEU A 1 172 ? 8.280 -6.160 0.644 1.00 97.62 172 LEU A C 1
ATOM 1316 O O . LEU A 1 172 ? 7.547 -6.441 1.584 1.00 97.62 172 LEU A O 1
ATOM 1320 N N . GLU A 1 173 ? 9.219 -7.000 0.214 1.00 98.38 173 GLU A N 1
ATOM 1321 C CA . GLU A 1 173 ? 9.464 -8.318 0.807 1.00 98.38 173 GLU A CA 1
ATOM 1322 C C . GLU A 1 173 ? 9.812 -8.217 2.303 1.00 98.38 173 GLU A C 1
ATOM 1324 O O . GLU A 1 173 ? 9.266 -8.957 3.123 1.00 98.38 173 GLU A O 1
ATOM 1329 N N . LEU A 1 174 ? 10.657 -7.251 2.685 1.00 98.12 174 LEU A N 1
ATOM 1330 C CA . LEU A 1 174 ? 11.006 -7.006 4.087 1.00 98.12 174 LEU A CA 1
ATOM 1331 C C . LEU A 1 174 ? 9.804 -6.511 4.901 1.00 98.12 174 LEU A C 1
ATOM 1333 O O . LEU A 1 174 ? 9.600 -6.947 6.036 1.00 98.12 174 LEU A O 1
ATOM 1337 N N . GLU A 1 175 ? 9.000 -5.619 4.327 1.00 98.19 175 GLU A N 1
ATOM 1338 C CA . GLU A 1 175 ? 7.810 -5.059 4.974 1.00 98.19 175 GLU A CA 1
ATOM 1339 C C . GLU A 1 175 ? 6.698 -6.107 5.154 1.00 98.19 175 GLU A C 1
ATOM 1341 O O . GLU A 1 175 ? 6.073 -6.174 6.219 1.00 98.19 175 GLU A O 1
ATOM 1346 N N . ILE A 1 176 ? 6.494 -6.974 4.158 1.00 98.50 176 ILE A N 1
ATOM 1347 C CA . ILE A 1 176 ? 5.558 -8.107 4.212 1.00 98.50 176 ILE A CA 1
ATOM 1348 C C . ILE A 1 176 ? 6.027 -9.121 5.259 1.00 98.50 176 ILE A C 1
ATOM 1350 O O . ILE A 1 176 ? 5.225 -9.566 6.082 1.00 98.50 176 ILE A O 1
ATOM 1354 N N . ALA A 1 177 ? 7.322 -9.447 5.301 1.00 98.50 177 ALA A N 1
ATOM 1355 C CA . ALA A 1 177 ? 7.875 -10.341 6.317 1.00 98.50 177 ALA A CA 1
ATOM 1356 C C . ALA A 1 177 ? 7.724 -9.766 7.738 1.00 98.50 177 ALA A C 1
ATOM 1358 O O . ALA A 1 177 ? 7.380 -10.491 8.676 1.00 98.50 177 ALA A O 1
ATOM 1359 N N . ALA A 1 178 ? 7.932 -8.457 7.912 1.00 98.38 178 ALA A N 1
ATOM 1360 C CA . ALA A 1 178 ? 7.698 -7.777 9.183 1.00 98.38 178 ALA A CA 1
ATOM 1361 C C . ALA A 1 178 ? 6.221 -7.845 9.601 1.00 98.38 178 ALA A C 1
ATOM 1363 O O . ALA A 1 178 ? 5.934 -8.175 10.752 1.00 98.38 178 ALA A O 1
ATOM 1364 N N . LEU A 1 179 ? 5.289 -7.618 8.668 1.00 98.38 179 LEU A N 1
ATOM 1365 C CA . LEU A 1 179 ? 3.854 -7.756 8.921 1.00 98.38 179 LEU A CA 1
ATOM 1366 C C . LEU A 1 179 ? 3.471 -9.198 9.283 1.00 98.38 179 LEU A C 1
ATOM 1368 O O . LEU A 1 179 ? 2.711 -9.416 10.223 1.00 98.38 179 LEU A O 1
ATOM 1372 N N . ALA A 1 180 ? 4.035 -10.196 8.599 1.00 98.50 180 ALA A N 1
ATOM 1373 C CA . ALA A 1 180 ? 3.812 -11.602 8.925 1.00 98.50 180 ALA A CA 1
ATOM 1374 C C . ALA A 1 180 ? 4.247 -11.930 10.364 1.00 98.50 180 ALA A C 1
ATOM 1376 O O . ALA A 1 180 ? 3.559 -12.673 11.071 1.00 98.50 180 ALA A O 1
ATOM 1377 N N . ASN A 1 181 ? 5.363 -11.357 10.823 1.00 98.19 181 ASN A N 1
ATOM 1378 C CA . ASN A 1 181 ? 5.838 -11.497 12.200 1.00 98.19 181 ASN A CA 1
ATOM 1379 C C . ASN A 1 181 ? 4.949 -10.742 13.202 1.00 98.19 181 ASN A C 1
ATOM 1381 O O . ASN A 1 181 ? 4.636 -11.285 14.263 1.00 98.19 181 ASN A O 1
ATOM 1385 N N . GLU A 1 182 ? 4.492 -9.535 12.858 1.00 97.56 182 GLU A N 1
ATOM 1386 C CA . GLU A 1 182 ? 3.530 -8.748 13.646 1.00 97.56 182 GLU A CA 1
ATOM 1387 C C . GLU A 1 182 ? 2.242 -9.558 13.881 1.00 97.56 182 GLU A C 1
ATOM 1389 O O . GLU A 1 182 ? 1.873 -9.812 15.024 1.00 97.56 182 GLU A O 1
ATOM 1394 N N . VAL A 1 183 ? 1.645 -10.111 12.820 1.00 97.69 183 VAL A N 1
ATOM 1395 C CA . VAL A 1 183 ? 0.442 -10.963 12.900 1.00 97.69 183 VAL A CA 1
ATOM 1396 C C . VAL A 1 183 ? 0.701 -12.261 13.673 1.00 97.69 183 VAL A C 1
ATOM 1398 O O . VAL A 1 183 ? -0.166 -12.736 14.399 1.00 97.69 183 VAL A O 1
ATOM 1401 N N . SER A 1 184 ? 1.892 -12.854 13.547 1.00 97.44 184 SER A N 1
ATOM 1402 C CA . SER A 1 184 ? 2.244 -14.092 14.266 1.00 97.44 184 SER A CA 1
ATOM 1403 C C . SER A 1 184 ? 2.460 -13.891 15.759 1.00 97.44 184 SER A C 1
ATOM 1405 O O . SER A 1 184 ? 2.159 -14.784 16.547 1.00 97.44 184 SER A O 1
ATOM 1407 N N . SER A 1 185 ? 3.004 -12.739 16.139 1.00 96.31 185 SER A N 1
ATOM 1408 C CA . SER A 1 185 ? 3.231 -12.370 17.537 1.00 96.31 185 SER A CA 1
ATOM 1409 C C . SER A 1 185 ? 1.986 -11.782 18.198 1.00 96.31 185 SER A C 1
ATOM 1411 O O . SER A 1 185 ? 1.931 -11.701 19.428 1.00 96.31 185 SER A O 1
ATOM 1413 N N . PHE A 1 186 ? 0.973 -11.421 17.404 1.00 95.44 186 PHE A N 1
ATOM 1414 C CA . PHE A 1 186 ? -0.294 -10.913 17.895 1.00 95.44 186 PHE A CA 1
ATOM 1415 C C . PHE A 1 186 ? -1.040 -11.995 18.679 1.00 95.44 186 PHE A C 1
ATOM 1417 O O . PHE A 1 186 ? -1.740 -12.851 18.138 1.00 95.44 186 PHE A O 1
ATOM 1424 N N . THR A 1 187 ? -0.887 -11.947 19.997 1.00 91.38 187 THR A N 1
ATOM 1425 C CA . THR A 1 187 ? -1.686 -12.739 20.923 1.00 91.38 187 THR A CA 1
ATOM 1426 C C . THR A 1 187 ? -2.760 -11.817 21.484 1.00 91.38 187 THR A C 1
ATOM 1428 O O . THR A 1 187 ? -2.418 -10.822 22.124 1.00 91.38 187 THR A O 1
ATOM 1431 N N . PRO A 1 188 ? -4.057 -12.083 21.240 1.00 83.25 188 PRO A N 1
ATOM 1432 C CA . PRO A 1 188 ? -5.115 -11.288 21.842 1.00 83.25 188 PRO A CA 1
ATOM 1433 C C . PRO A 1 188 ? -5.030 -11.491 23.356 1.00 83.25 188 PRO A C 1
ATOM 1435 O O . PRO A 1 188 ? -5.386 -12.550 23.885 1.00 83.25 188 PRO A O 1
ATOM 1438 N N . VAL A 1 189 ? -4.452 -10.506 24.043 1.00 70.56 189 VAL A N 1
ATOM 1439 C CA . VAL A 1 189 ? -4.169 -10.587 25.470 1.00 70.56 189 VAL A CA 1
ATOM 1440 C C . VAL A 1 189 ? -5.509 -10.671 26.195 1.00 70.56 189 VAL A C 1
ATOM 1442 O O . VAL A 1 189 ? -6.286 -9.724 26.221 1.00 70.56 189 VAL A O 1
ATOM 1445 N N . LYS A 1 190 ? -5.792 -11.830 26.796 1.00 70.81 190 LYS A N 1
ATOM 1446 C CA . LYS A 1 190 ? -7.003 -12.075 27.597 1.00 70.81 190 LYS A CA 1
ATOM 1447 C C . LYS A 1 190 ? -6.960 -11.390 28.966 1.00 70.81 190 LYS A C 1
ATOM 1449 O O . LYS A 1 190 ? -7.671 -11.822 29.868 1.00 70.81 190 LYS A O 1
ATOM 1454 N N . THR A 1 191 ? -6.091 -10.402 29.184 1.00 56.44 191 THR A N 1
ATOM 1455 C CA . THR A 1 191 ? -5.958 -9.791 30.506 1.00 56.44 191 THR A CA 1
ATOM 1456 C C . THR A 1 191 ? -7.228 -9.009 30.822 1.00 56.44 191 THR A C 1
ATOM 1458 O O . THR A 1 191 ? -7.550 -8.062 30.102 1.00 56.44 191 THR A O 1
ATOM 1461 N N . PRO A 1 192 ? -7.958 -9.384 31.885 1.00 55.59 192 PRO A N 1
ATOM 1462 C CA . PRO A 1 192 ? -9.117 -8.641 32.347 1.00 55.59 192 PRO A CA 1
ATOM 1463 C C . PRO A 1 192 ? -8.614 -7.342 32.990 1.00 55.59 192 PRO A C 1
ATOM 1465 O O . PRO A 1 192 ? -8.318 -7.297 34.179 1.00 55.59 192 PRO A O 1
ATOM 1468 N N . GLY A 1 193 ? -8.412 -6.308 32.175 1.00 55.34 193 GLY A N 1
ATOM 1469 C CA . GLY A 1 193 ? -7.809 -5.053 32.615 1.00 55.34 193 GLY A CA 1
ATOM 1470 C C . GLY A 1 193 ? -7.713 -4.027 31.491 1.00 55.34 193 GLY A C 1
ATOM 1471 O O . GLY A 1 193 ? -6.667 -3.878 30.873 1.00 55.34 193 GLY A O 1
ATOM 1472 N N . THR A 1 194 ? -8.837 -3.354 31.236 1.00 48.03 194 THR A N 1
ATOM 1473 C CA . THR A 1 194 ? -8.987 -1.977 30.712 1.00 48.03 194 THR A CA 1
ATOM 1474 C C . THR A 1 194 ? -8.406 -1.543 29.354 1.00 48.03 194 THR A C 1
ATOM 1476 O O . THR A 1 194 ? -8.931 -0.574 28.811 1.00 48.03 194 THR A O 1
ATOM 1479 N N . GLN A 1 195 ? -7.475 -2.254 28.718 1.00 55.62 195 GLN A N 1
ATOM 1480 C CA . GLN A 1 195 ? -7.143 -2.061 27.291 1.00 55.62 195 GLN A CA 1
ATOM 1481 C C . GLN A 1 195 ? -7.826 -3.155 26.462 1.00 55.62 195 GLN A C 1
ATOM 1483 O O . GLN A 1 195 ? -7.270 -4.207 26.161 1.00 55.62 195 GLN A O 1
ATOM 1488 N N . GLY A 1 196 ? -9.133 -2.965 26.264 1.00 77.56 196 GLY A N 1
ATOM 1489 C CA . GLY A 1 196 ? -10.076 -4.021 25.896 1.00 77.56 196 GLY A CA 1
ATOM 1490 C C . GLY A 1 196 ? -10.026 -4.514 24.438 1.00 77.56 196 GLY A C 1
ATOM 1491 O O . GLY A 1 196 ? -9.240 -4.031 23.621 1.00 77.56 196 GLY A O 1
ATOM 1492 N N . PRO A 1 197 ? -10.956 -5.425 24.071 1.00 88.38 197 PRO A N 1
ATOM 1493 C CA . PRO A 1 197 ? -11.115 -5.980 22.716 1.00 88.38 197 PRO A CA 1
ATOM 1494 C C . PRO A 1 197 ? -11.156 -4.925 21.602 1.00 88.38 197 PRO A C 1
ATOM 1496 O O . PRO A 1 197 ? -10.769 -5.190 20.469 1.00 88.38 197 PRO A O 1
ATOM 1499 N N . ARG A 1 198 ? -11.597 -3.707 21.930 1.00 87.88 198 ARG A N 1
ATOM 1500 C CA . ARG A 1 198 ? -11.689 -2.575 21.006 1.00 87.88 198 ARG A CA 1
ATOM 1501 C C . ARG A 1 198 ? -10.324 -2.052 20.551 1.00 87.88 198 ARG A C 1
ATOM 1503 O O . ARG A 1 198 ? -10.184 -1.671 19.396 1.00 87.88 198 ARG A O 1
ATOM 1510 N N . GLU A 1 199 ? -9.325 -2.027 21.429 1.00 89.94 199 GLU A N 1
ATOM 1511 C CA . GLU A 1 199 ? -7.972 -1.581 21.070 1.00 89.94 199 GLU A CA 1
ATOM 1512 C C . GLU A 1 199 ? -7.248 -2.653 20.246 1.00 89.94 199 GLU A C 1
ATOM 1514 O O . GLU A 1 199 ? -6.624 -2.344 19.232 1.00 89.94 199 GLU A O 1
ATOM 1519 N N . ALA A 1 200 ? -7.453 -3.926 20.602 1.00 92.62 200 ALA A N 1
ATOM 1520 C CA . ALA A 1 200 ? -7.014 -5.060 19.795 1.00 92.62 200 ALA A CA 1
ATOM 1521 C C . ALA A 1 200 ? -7.619 -5.022 18.380 1.00 92.62 200 ALA A C 1
ATOM 1523 O O . ALA A 1 200 ? -6.893 -5.213 17.409 1.00 92.62 200 ALA A O 1
ATOM 1524 N N . LEU A 1 201 ? -8.915 -4.713 18.242 1.00 93.00 201 LEU A N 1
ATOM 1525 C CA . LEU A 1 201 ? -9.552 -4.549 16.930 1.00 93.00 201 LEU A CA 1
ATOM 1526 C C . LEU A 1 201 ? -8.911 -3.425 16.108 1.00 93.00 201 LEU A C 1
ATOM 1528 O O . LEU A 1 201 ? -8.583 -3.664 14.952 1.00 93.00 201 LEU A O 1
ATOM 1532 N N . LYS A 1 202 ? -8.630 -2.258 16.703 1.00 94.12 202 LYS A N 1
ATOM 1533 C CA . LYS A 1 202 ? -7.927 -1.162 16.008 1.00 94.12 202 LYS A CA 1
ATOM 1534 C C . LYS A 1 202 ? -6.534 -1.569 15.519 1.00 94.12 202 LYS A C 1
ATOM 1536 O O . LYS A 1 202 ? -6.131 -1.218 14.411 1.00 94.12 202 LYS A O 1
ATOM 1541 N N . ALA A 1 203 ? -5.782 -2.312 16.334 1.00 95.31 203 ALA A N 1
ATOM 1542 C CA . ALA A 1 203 ? -4.474 -2.826 15.930 1.00 95.31 203 ALA A CA 1
ATOM 1543 C C . ALA A 1 203 ? -4.597 -3.788 14.737 1.00 95.31 203 ALA A C 1
ATOM 1545 O O . ALA A 1 203 ? -3.801 -3.730 13.800 1.00 95.31 203 ALA A O 1
ATOM 1546 N N . VAL A 1 204 ? -5.628 -4.634 14.740 1.00 96.25 204 VAL A N 1
ATOM 1547 C CA . VAL A 1 204 ? -5.891 -5.563 13.642 1.00 96.25 204 VAL A CA 1
ATOM 1548 C C . VAL A 1 204 ? -6.367 -4.849 12.374 1.00 96.25 204 VAL A C 1
ATOM 1550 O O . VAL A 1 204 ? -5.886 -5.176 11.292 1.00 96.25 204 VAL A O 1
ATOM 1553 N N . GLU A 1 205 ? -7.212 -3.824 12.482 1.00 96.69 205 GLU A N 1
ATOM 1554 C CA . GLU A 1 205 ? -7.619 -2.968 11.356 1.00 96.69 205 GLU A CA 1
ATOM 1555 C C . GLU A 1 205 ? -6.406 -2.307 10.687 1.00 96.69 205 GLU A C 1
ATOM 1557 O O . GLU A 1 205 ? -6.283 -2.311 9.461 1.00 96.69 205 GLU A O 1
ATOM 1562 N N . LYS A 1 206 ? -5.433 -1.834 11.479 1.00 97.19 206 LYS A N 1
ATOM 1563 C CA . LYS A 1 206 ? -4.166 -1.311 10.947 1.00 97.19 206 LYS A CA 1
ATOM 1564 C C . LYS A 1 206 ? -3.396 -2.369 10.147 1.00 97.19 206 LYS A C 1
ATOM 1566 O O . LYS A 1 206 ? -2.834 -2.051 9.099 1.00 97.19 206 LYS A O 1
ATOM 1571 N N . MET A 1 207 ? -3.364 -3.621 10.611 1.00 98.06 207 MET A N 1
ATOM 1572 C CA . MET A 1 207 ? -2.729 -4.726 9.878 1.00 98.06 207 MET A CA 1
ATOM 1573 C C . MET A 1 207 ? -3.489 -5.079 8.587 1.00 98.06 207 MET A C 1
ATOM 1575 O O . MET A 1 207 ? -2.852 -5.337 7.566 1.00 98.06 207 MET A O 1
ATOM 1579 N N . GLN A 1 208 ? -4.827 -5.027 8.592 1.00 98.00 208 GLN A N 1
ATOM 1580 C CA . GLN A 1 208 ? -5.650 -5.216 7.385 1.00 98.00 208 GLN A CA 1
ATOM 1581 C C . GLN A 1 208 ? -5.393 -4.129 6.338 1.00 98.00 208 GLN A C 1
ATOM 1583 O O . GLN A 1 208 ? -5.233 -4.433 5.153 1.00 98.00 208 GLN A O 1
ATOM 1588 N N . HIS A 1 209 ? -5.288 -2.870 6.771 1.00 98.00 209 HIS A N 1
ATOM 1589 C CA . HIS A 1 209 ? -4.957 -1.758 5.883 1.00 98.00 209 HIS A CA 1
ATOM 1590 C C . HIS A 1 209 ? -3.575 -1.947 5.243 1.00 98.00 209 HIS A C 1
ATOM 1592 O O . HIS A 1 209 ? -3.425 -1.766 4.037 1.00 98.00 209 HIS A O 1
ATOM 1598 N N . LYS A 1 210 ? -2.566 -2.374 6.020 1.00 98.06 210 LYS A N 1
ATOM 1599 C CA . LYS A 1 210 ? -1.238 -2.707 5.474 1.00 98.06 210 LYS A CA 1
ATOM 1600 C C . LYS A 1 210 ? -1.310 -3.823 4.421 1.00 98.06 210 LYS A C 1
ATOM 1602 O O . LYS A 1 210 ? -0.685 -3.684 3.377 1.00 98.06 210 LYS A O 1
ATOM 1607 N N . CYS A 1 211 ? -2.087 -4.888 4.653 1.00 98.25 211 CYS A N 1
ATOM 1608 C CA . CYS A 1 211 ? -2.270 -5.959 3.659 1.00 98.25 211 CYS A CA 1
ATOM 1609 C C . CYS A 1 211 ? -2.862 -5.422 2.353 1.00 98.25 211 CYS A C 1
ATOM 1611 O O . CYS A 1 211 ? -2.330 -5.695 1.281 1.00 98.25 211 CYS A O 1
ATOM 1613 N N . SER A 1 212 ? -3.922 -4.614 2.454 1.00 98.00 212 SER A N 1
ATOM 1614 C CA . SER A 1 212 ? -4.588 -4.018 1.289 1.00 98.00 212 SER A CA 1
ATOM 1615 C C . SER A 1 212 ? -3.630 -3.122 0.500 1.00 98.00 212 SER A C 1
ATOM 1617 O O . SER A 1 212 ? -3.519 -3.253 -0.717 1.00 98.00 212 SER A O 1
ATOM 1619 N N . PHE A 1 213 ? -2.869 -2.282 1.207 1.00 97.81 213 PHE A N 1
ATOM 1620 C CA . PHE A 1 213 ? -1.852 -1.413 0.618 1.00 97.81 213 PHE A CA 1
ATOM 1621 C C . PHE A 1 213 ? -0.758 -2.202 -0.121 1.00 97.81 213 PHE A C 1
ATOM 1623 O O . PHE A 1 213 ? -0.413 -1.868 -1.256 1.00 97.81 213 PHE A O 1
ATOM 1630 N N . TYR A 1 214 ? -0.224 -3.270 0.482 1.00 98.38 214 TYR A N 1
ATOM 1631 C CA . TYR A 1 214 ? 0.789 -4.099 -0.178 1.00 98.38 214 TYR A CA 1
ATOM 1632 C C . TYR A 1 214 ? 0.225 -4.837 -1.392 1.00 98.38 214 TYR A C 1
ATOM 1634 O O . TYR A 1 214 ? 0.898 -4.892 -2.419 1.00 98.38 214 TYR A O 1
ATOM 1642 N N . ASN A 1 215 ? -1.004 -5.353 -1.313 1.00 98.19 215 ASN A N 1
ATOM 1643 C CA . ASN A 1 215 ? -1.636 -6.042 -2.435 1.00 98.19 215 ASN A CA 1
ATOM 1644 C C . ASN A 1 215 ? -1.836 -5.094 -3.629 1.00 98.19 215 ASN A C 1
ATOM 1646 O O . ASN A 1 215 ? -1.439 -5.407 -4.750 1.00 98.19 215 ASN A O 1
ATOM 1650 N N . GLU A 1 216 ? -2.338 -3.879 -3.383 1.00 98.06 216 GLU A N 1
ATOM 1651 C CA . GLU A 1 216 ? -2.465 -2.853 -4.422 1.00 98.06 216 GLU A CA 1
ATOM 1652 C C . GLU A 1 216 ? -1.108 -2.521 -5.057 1.00 98.06 216 GLU A C 1
ATOM 1654 O O . GLU A 1 216 ? -0.981 -2.460 -6.283 1.00 98.06 216 GLU A O 1
ATOM 1659 N N . ARG A 1 217 ? -0.063 -2.354 -4.238 1.00 97.94 217 ARG A N 1
ATOM 1660 C CA . ARG A 1 217 ? 1.273 -2.023 -4.739 1.00 97.94 217 ARG A CA 1
ATOM 1661 C C . ARG A 1 217 ? 1.870 -3.138 -5.599 1.00 97.94 217 ARG A C 1
ATOM 1663 O O . ARG A 1 217 ? 2.441 -2.849 -6.650 1.00 97.94 217 ARG A O 1
ATOM 1670 N N . LEU A 1 218 ? 1.709 -4.393 -5.183 1.00 98.38 218 LEU A N 1
ATOM 1671 C CA . LEU A 1 218 ? 2.151 -5.564 -5.945 1.00 98.38 218 LEU A CA 1
ATOM 1672 C C . LEU A 1 218 ? 1.373 -5.699 -7.263 1.00 98.38 218 LEU A C 1
ATOM 1674 O O . LEU A 1 218 ? 1.975 -5.956 -8.305 1.00 98.38 218 LEU A O 1
ATOM 1678 N N . MET A 1 219 ? 0.062 -5.442 -7.251 1.00 98.50 219 MET A N 1
ATOM 1679 C CA . MET A 1 219 ? -0.767 -5.414 -8.461 1.00 98.50 219 MET A CA 1
ATOM 1680 C C . MET A 1 219 ? -0.329 -4.315 -9.440 1.00 98.50 219 MET A C 1
ATOM 1682 O O . MET A 1 219 ? -0.239 -4.562 -10.642 1.00 98.50 219 MET A O 1
ATOM 1686 N N . GLN A 1 220 ? 0.016 -3.121 -8.947 1.00 98.12 220 GLN A N 1
ATOM 1687 C CA . GLN A 1 220 ? 0.588 -2.059 -9.785 1.00 98.12 220 GLN A CA 1
ATOM 1688 C C . GLN A 1 220 ? 1.917 -2.486 -10.424 1.00 98.12 220 GLN A C 1
ATOM 1690 O O . GLN A 1 220 ? 2.175 -2.164 -11.583 1.00 98.12 220 GLN A O 1
ATOM 1695 N N . ASP A 1 221 ? 2.771 -3.202 -9.692 1.00 98.19 221 ASP A N 1
ATOM 1696 C CA . ASP A 1 221 ? 4.050 -3.677 -10.220 1.00 98.19 221 ASP A CA 1
ATOM 1697 C C . ASP A 1 221 ? 3.881 -4.819 -11.242 1.00 98.19 221 ASP A C 1
ATOM 1699 O O . ASP A 1 221 ? 4.642 -4.865 -12.212 1.00 98.19 221 ASP A O 1
ATOM 1703 N N . LEU A 1 222 ? 2.852 -5.672 -11.117 1.00 98.31 222 LEU A N 1
ATOM 1704 C CA . LEU A 1 222 ? 2.466 -6.617 -12.178 1.00 98.31 222 LEU A CA 1
ATOM 1705 C C . LEU A 1 222 ? 2.063 -5.893 -13.463 1.00 98.31 222 LEU A C 1
ATOM 1707 O O . LEU A 1 222 ? 2.585 -6.222 -14.527 1.00 98.31 222 LEU A O 1
ATOM 1711 N N . LEU A 1 223 ? 1.202 -4.876 -13.362 1.00 98.19 223 LEU A N 1
ATOM 1712 C CA . LEU A 1 223 ? 0.774 -4.090 -14.523 1.00 98.19 223 LEU A CA 1
ATOM 1713 C C . LEU A 1 223 ? 1.966 -3.419 -15.217 1.00 98.19 223 LEU A C 1
ATOM 1715 O O . LEU A 1 223 ? 2.098 -3.496 -16.436 1.00 98.19 223 LEU A O 1
ATOM 1719 N N . LYS A 1 224 ? 2.901 -2.848 -14.445 1.00 97.69 224 LYS A N 1
ATOM 1720 C CA . LYS A 1 224 ? 4.140 -2.286 -15.006 1.00 97.69 224 LYS A CA 1
ATOM 1721 C C . LYS A 1 224 ? 4.968 -3.335 -15.738 1.00 97.69 224 LYS A C 1
ATOM 1723 O O . LYS A 1 224 ? 5.528 -3.018 -16.779 1.00 97.69 224 LYS A O 1
ATOM 1728 N N . LEU A 1 225 ? 5.092 -4.552 -15.197 1.00 98.00 225 LEU A N 1
ATOM 1729 C CA . LEU A 1 225 ? 5.834 -5.639 -15.846 1.00 98.00 225 LEU A CA 1
ATOM 1730 C C . LEU A 1 225 ? 5.145 -6.125 -17.127 1.00 98.00 225 LEU A C 1
ATOM 1732 O O . LEU A 1 225 ? 5.848 -6.476 -18.078 1.00 98.00 225 LEU A O 1
ATOM 1736 N N . ASP A 1 226 ? 3.814 -6.132 -17.168 1.00 97.94 226 ASP A N 1
ATOM 1737 C CA . ASP A 1 226 ? 3.038 -6.490 -18.359 1.00 97.94 226 ASP A CA 1
ATOM 1738 C C . ASP A 1 226 ? 3.202 -5.458 -19.484 1.00 97.94 226 ASP A C 1
ATOM 1740 O O . ASP A 1 226 ? 3.341 -5.843 -20.651 1.00 97.94 226 ASP A O 1
ATOM 1744 N N . ASP A 1 227 ? 3.319 -4.175 -19.133 1.00 97.62 227 ASP A N 1
ATOM 1745 C CA . ASP A 1 227 ? 3.607 -3.093 -20.081 1.00 97.62 227 ASP A CA 1
ATOM 1746 C C . ASP A 1 227 ? 5.021 -3.179 -20.693 1.00 97.62 227 ASP A C 1
ATOM 1748 O O . ASP A 1 227 ? 5.269 -2.618 -21.767 1.00 97.62 227 ASP A O 1
ATOM 1752 N N . VAL A 1 228 ? 5.968 -3.894 -20.063 1.00 97.38 228 VAL A N 1
ATOM 1753 C CA . VAL A 1 228 ? 7.347 -4.012 -20.572 1.00 97.38 228 VAL A CA 1
ATOM 1754 C C . VAL A 1 228 ? 7.408 -4.916 -21.806 1.00 97.38 228 VAL A C 1
ATOM 1756 O O . VAL A 1 228 ? 7.301 -6.147 -21.727 1.00 97.38 228 VAL A O 1
ATOM 1759 N N . GLN A 1 229 ? 7.725 -4.330 -22.961 1.00 95.88 229 GLN A N 1
ATOM 1760 C CA . GLN A 1 229 ? 7.842 -5.045 -24.236 1.00 95.88 229 GLN A CA 1
ATOM 1761 C C . GLN A 1 229 ? 9.287 -5.469 -24.541 1.00 95.88 229 GLN A C 1
ATOM 1763 O O . GLN A 1 229 ? 10.032 -4.812 -25.273 1.00 95.88 229 GLN A O 1
ATOM 1768 N N . LEU A 1 230 ? 9.691 -6.634 -24.026 1.00 94.12 230 LEU A N 1
ATOM 1769 C CA . LEU A 1 230 ? 11.040 -7.168 -24.245 1.00 94.12 230 LEU A CA 1
ATOM 1770 C C . LEU A 1 230 ? 11.193 -7.834 -25.618 1.00 94.12 230 LEU A C 1
ATOM 1772 O O . LEU A 1 230 ? 10.660 -8.917 -25.884 1.00 94.12 230 LEU A O 1
ATOM 1776 N N . ARG A 1 231 ? 11.992 -7.200 -26.484 1.00 92.50 231 ARG A N 1
ATOM 1777 C CA . ARG A 1 231 ? 12.346 -7.725 -27.816 1.00 92.50 231 ARG A CA 1
ATOM 1778 C C . ARG A 1 231 ? 13.422 -8.811 -27.760 1.00 92.50 231 ARG A C 1
ATOM 1780 O O . ARG A 1 231 ? 13.410 -9.718 -28.587 1.00 92.50 231 ARG A O 1
ATOM 1787 N N . CYS A 1 232 ? 14.340 -8.731 -26.797 1.00 91.31 232 CYS A N 1
ATOM 1788 C CA . CYS A 1 232 ? 15.420 -9.703 -26.645 1.00 91.31 232 CYS A CA 1
ATOM 1789 C C . CYS A 1 232 ? 14.915 -10.987 -25.971 1.00 91.31 232 CYS A C 1
ATOM 1791 O O . CYS A 1 232 ? 14.199 -10.931 -24.972 1.00 91.31 232 CYS A O 1
ATOM 1793 N N . ALA A 1 233 ? 15.301 -12.153 -26.496 1.00 94.00 233 ALA A N 1
ATOM 1794 C CA . ALA A 1 233 ? 14.931 -13.444 -25.916 1.00 94.00 233 ALA A CA 1
ATOM 1795 C C . ALA A 1 233 ? 15.578 -13.690 -24.539 1.00 94.00 233 ALA A C 1
ATOM 1797 O O . ALA A 1 233 ? 14.993 -14.394 -23.721 1.00 94.00 233 ALA A O 1
ATOM 1798 N N . GLU A 1 234 ? 16.740 -13.085 -24.277 1.00 94.25 234 GLU A N 1
ATOM 1799 C CA . GLU A 1 234 ? 17.491 -13.225 -23.020 1.00 94.25 234 GLU A CA 1
ATOM 1800 C C . GLU A 1 234 ? 16.822 -12.513 -21.837 1.00 94.25 234 GLU A C 1
ATOM 1802 O O . GLU A 1 234 ? 16.920 -12.980 -20.706 1.00 94.25 234 GLU A O 1
ATOM 1807 N N . ASP A 1 235 ? 16.096 -11.420 -22.087 1.00 95.12 235 ASP A N 1
ATOM 1808 C CA . ASP A 1 235 ? 15.488 -10.614 -21.021 1.00 95.12 235 ASP A CA 1
ATOM 1809 C C . ASP A 1 235 ? 14.097 -11.147 -20.622 1.00 95.12 235 ASP A C 1
ATOM 1811 O O . ASP A 1 235 ? 13.647 -10.986 -19.486 1.00 95.12 235 ASP A O 1
ATOM 1815 N N . LYS A 1 236 ? 13.406 -11.840 -21.539 1.00 96.44 236 LYS A N 1
ATOM 1816 C CA . LYS A 1 236 ? 12.102 -12.481 -21.283 1.00 96.44 236 LYS A CA 1
ATOM 1817 C C . LYS A 1 236 ? 12.087 -13.402 -20.051 1.00 96.44 236 LYS A C 1
ATOM 1819 O O . LYS A 1 236 ? 11.137 -13.289 -19.271 1.00 96.44 236 LYS A O 1
ATOM 1824 N N . PRO A 1 237 ? 13.068 -14.304 -19.831 1.00 97.38 237 PRO A N 1
ATOM 1825 C CA . PRO A 1 237 ? 13.099 -15.118 -18.618 1.00 97.38 237 PRO A CA 1
ATOM 1826 C C . PRO A 1 237 ? 13.288 -14.280 -17.349 1.00 97.38 237 PRO A C 1
ATOM 1828 O O . PRO A 1 237 ? 12.729 -14.652 -16.322 1.00 97.38 237 PRO A O 1
ATOM 1831 N N . VAL A 1 238 ? 13.993 -13.143 -17.410 1.00 96.56 238 VAL A N 1
ATOM 1832 C CA . VAL A 1 238 ? 14.170 -12.239 -16.259 1.00 96.56 238 VAL A CA 1
ATOM 1833 C C . VAL A 1 238 ? 12.833 -11.616 -15.861 1.00 96.56 238 VAL A C 1
ATOM 1835 O O . VAL A 1 238 ? 12.423 -11.740 -14.710 1.00 96.56 238 VAL A O 1
ATOM 1838 N N . ARG A 1 239 ? 12.091 -11.045 -16.820 1.00 97.75 239 ARG A N 1
ATOM 1839 C CA . ARG A 1 239 ? 10.734 -10.524 -16.569 1.00 97.75 239 ARG A CA 1
ATOM 1840 C C . ARG A 1 239 ? 9.802 -11.611 -16.043 1.00 97.75 239 ARG A C 1
ATOM 1842 O O . ARG A 1 239 ? 9.081 -11.383 -15.082 1.00 97.75 239 ARG A O 1
ATOM 1849 N N . LYS A 1 240 ? 9.834 -12.810 -16.636 1.00 98.25 240 LYS A N 1
ATOM 1850 C CA . LYS A 1 240 ? 9.005 -13.944 -16.192 1.00 98.25 240 LYS A CA 1
ATOM 1851 C C . LYS A 1 240 ? 9.334 -14.375 -14.759 1.00 98.25 240 LYS A C 1
ATOM 1853 O O . LYS A 1 240 ? 8.419 -14.676 -13.998 1.00 98.25 240 LYS A O 1
ATOM 1858 N N . ALA A 1 241 ? 10.615 -14.413 -14.394 1.00 98.00 241 ALA A N 1
ATOM 1859 C CA . ALA A 1 241 ? 11.036 -14.690 -13.026 1.00 98.00 241 ALA A CA 1
ATOM 1860 C C . ALA A 1 241 ? 10.521 -13.612 -12.063 1.00 98.00 241 ALA A C 1
ATOM 1862 O O . ALA A 1 241 ? 10.024 -13.955 -10.994 1.00 98.00 241 ALA A O 1
ATOM 1863 N N . GLN A 1 242 ? 10.560 -12.341 -12.476 1.00 98.25 242 GLN A N 1
ATOM 1864 C CA . GLN A 1 242 ? 10.050 -11.231 -11.678 1.00 98.25 242 GLN A CA 1
ATOM 1865 C C . GLN A 1 242 ? 8.535 -11.309 -11.467 1.00 98.25 242 GLN A C 1
ATOM 1867 O O . GLN A 1 242 ? 8.090 -11.239 -10.331 1.00 98.25 242 GLN A O 1
ATOM 1872 N N . VAL A 1 243 ? 7.752 -11.559 -12.523 1.00 98.44 243 VAL A N 1
ATOM 1873 C CA . VAL A 1 243 ? 6.293 -11.766 -12.423 1.00 98.44 243 VAL A CA 1
ATOM 1874 C C . VAL A 1 243 ? 5.972 -12.906 -11.457 1.00 98.44 243 VAL A C 1
ATOM 1876 O O . VAL A 1 243 ? 5.142 -12.751 -10.567 1.00 98.44 243 VAL A O 1
ATOM 1879 N N . LYS A 1 244 ? 6.675 -14.041 -11.578 1.00 98.56 244 LYS A N 1
ATOM 1880 C CA . LYS A 1 244 ? 6.493 -15.172 -10.658 1.00 98.56 244 LYS A CA 1
ATOM 1881 C C . LYS A 1 244 ? 6.818 -14.788 -9.211 1.00 98.56 244 LYS A C 1
ATOM 1883 O O . LYS A 1 244 ? 6.156 -15.271 -8.298 1.00 98.56 244 LYS A O 1
ATOM 1888 N N . HIS A 1 245 ? 7.830 -13.951 -9.005 1.00 98.31 245 HIS A N 1
ATOM 1889 C CA . HIS A 1 245 ? 8.192 -13.473 -7.679 1.00 98.31 245 HIS A CA 1
ATOM 1890 C C . HIS A 1 245 ? 7.110 -12.545 -7.100 1.00 98.31 245 HIS A C 1
ATOM 1892 O O . HIS A 1 245 ? 6.703 -12.763 -5.964 1.00 98.31 245 HIS A O 1
ATOM 1898 N N . VAL A 1 246 ? 6.579 -11.590 -7.882 1.00 98.19 246 VAL A N 1
ATOM 1899 C CA . VAL A 1 246 ? 5.463 -10.725 -7.443 1.00 98.19 246 VAL A CA 1
ATOM 1900 C C . VAL A 1 246 ? 4.257 -11.575 -7.056 1.00 98.19 246 VAL A C 1
ATOM 1902 O O . VAL A 1 246 ? 3.702 -11.393 -5.979 1.00 98.19 246 VAL A O 1
ATOM 1905 N N . GLN A 1 247 ? 3.898 -12.555 -7.892 1.00 98.38 247 GLN A N 1
ATOM 1906 C CA . GLN A 1 247 ? 2.768 -13.441 -7.618 1.00 98.38 247 GLN A CA 1
ATOM 1907 C C . GLN A 1 247 ? 2.952 -14.212 -6.304 1.00 98.38 247 GLN A C 1
ATOM 1909 O O . GLN A 1 247 ? 2.027 -14.298 -5.507 1.00 98.38 247 GLN A O 1
ATOM 1914 N N . GLY A 1 248 ? 4.169 -14.692 -6.033 1.00 98.38 248 GLY A N 1
ATOM 1915 C CA . GLY A 1 248 ? 4.484 -15.354 -4.768 1.00 98.38 248 GLY A CA 1
ATOM 1916 C C . GLY A 1 248 ? 4.422 -14.433 -3.543 1.00 98.38 248 GLY A C 1
ATOM 1917 O O . GLY A 1 248 ? 4.198 -14.928 -2.441 1.00 98.38 248 GLY A O 1
ATOM 1918 N N . LEU A 1 249 ? 4.617 -13.118 -3.698 1.00 98.38 249 LEU A N 1
ATOM 1919 C CA . LEU A 1 249 ? 4.381 -12.147 -2.622 1.00 98.38 249 LEU A CA 1
ATOM 1920 C C . LEU A 1 249 ? 2.887 -11.865 -2.430 1.00 98.38 249 LEU A C 1
ATOM 1922 O O . LEU A 1 249 ? 2.454 -11.745 -1.288 1.00 98.38 249 LEU A O 1
ATOM 1926 N N . ILE A 1 250 ? 2.097 -11.809 -3.508 1.00 98.56 250 ILE A N 1
ATOM 1927 C CA . ILE A 1 250 ? 0.632 -11.676 -3.423 1.00 98.56 250 ILE A CA 1
ATOM 1928 C C . ILE A 1 250 ? 0.051 -12.864 -2.650 1.00 98.56 250 ILE A C 1
ATOM 1930 O O . ILE A 1 250 ? -0.640 -12.660 -1.656 1.00 98.56 250 ILE A O 1
ATOM 1934 N N . ASP A 1 251 ? 0.443 -14.092 -3.006 1.00 98.56 251 ASP A N 1
ATOM 1935 C CA . ASP A 1 251 ? 0.006 -15.305 -2.303 1.00 98.56 251 ASP A CA 1
ATOM 1936 C C . ASP A 1 251 ? 0.374 -15.268 -0.800 1.00 98.56 251 ASP A C 1
ATOM 1938 O O . ASP A 1 251 ? -0.375 -15.747 0.056 1.00 98.56 251 ASP A O 1
ATOM 1942 N N . GLN A 1 252 ? 1.528 -14.681 -0.451 1.00 98.38 252 GLN A N 1
ATOM 1943 C CA . GLN A 1 252 ? 1.929 -14.480 0.946 1.00 98.38 252 GLN A CA 1
ATOM 1944 C C . GLN A 1 252 ? 1.050 -13.449 1.659 1.00 98.38 252 GLN A C 1
ATOM 1946 O O . GLN A 1 252 ? 0.644 -13.698 2.794 1.00 98.38 252 GLN A O 1
ATOM 1951 N N . VAL A 1 253 ? 0.752 -12.313 1.021 1.00 98.56 253 VAL A N 1
ATOM 1952 C CA . V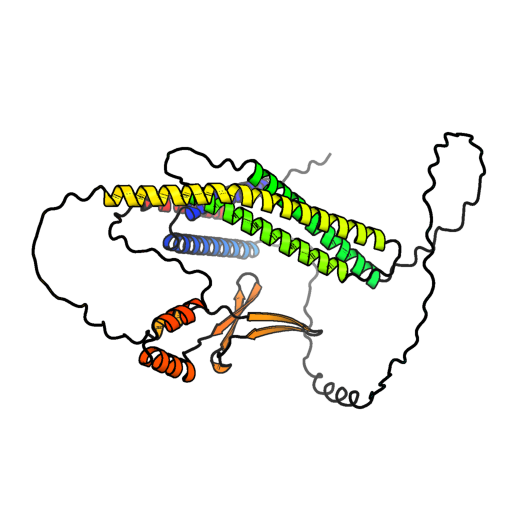AL A 1 253 ? -0.131 -11.274 1.578 1.00 98.56 253 VAL A CA 1
ATOM 1953 C C . VAL A 1 253 ? -1.540 -11.823 1.793 1.00 98.56 253 VAL A C 1
ATOM 1955 O O . VAL A 1 253 ? -2.090 -11.633 2.877 1.00 98.56 253 VAL A O 1
ATOM 1958 N N . ASP A 1 254 ? -2.078 -12.589 0.844 1.00 98.50 254 ASP A N 1
ATOM 1959 C CA . ASP A 1 254 ? -3.376 -13.260 0.980 1.00 98.50 254 ASP A CA 1
ATOM 1960 C C . ASP A 1 254 ? -3.368 -14.261 2.150 1.00 98.50 254 ASP A C 1
ATOM 1962 O O . ASP A 1 254 ? -4.303 -14.318 2.955 1.00 98.50 254 ASP A O 1
ATOM 1966 N N . GLY A 1 255 ? -2.269 -15.004 2.320 1.00 98.38 255 GLY A N 1
ATOM 1967 C CA . GLY A 1 255 ? -2.067 -15.878 3.477 1.00 98.38 255 GLY A CA 1
ATOM 1968 C C . GLY A 1 255 ? -2.027 -15.123 4.813 1.00 98.38 255 GLY A C 1
ATOM 1969 O O . GLY A 1 255 ? -2.597 -15.586 5.805 1.00 98.38 255 GLY A O 1
ATOM 1970 N N . ILE A 1 256 ? -1.384 -13.951 4.864 1.00 98.44 256 ILE A N 1
ATOM 1971 C CA . ILE A 1 256 ? -1.373 -13.075 6.048 1.00 98.44 256 ILE A CA 1
ATOM 1972 C C . ILE A 1 256 ? -2.784 -12.542 6.324 1.00 98.44 256 ILE A C 1
ATOM 1974 O O . ILE A 1 256 ? -3.223 -12.561 7.476 1.00 98.44 256 ILE A O 1
ATOM 1978 N N . GLN A 1 257 ? -3.509 -12.121 5.288 1.00 98.25 257 GLN A N 1
ATOM 1979 C CA . GLN A 1 257 ? -4.873 -11.618 5.406 1.00 98.25 257 GLN A CA 1
ATOM 1980 C C . GLN A 1 257 ? -5.821 -12.680 5.976 1.00 98.25 257 GLN A C 1
ATOM 1982 O O . GLN A 1 257 ? -6.548 -12.386 6.924 1.00 98.25 257 GLN A O 1
ATOM 1987 N N . GLY A 1 258 ? -5.752 -13.927 5.498 1.00 98.00 258 GLY A N 1
ATOM 1988 C CA . GLY A 1 258 ? -6.548 -15.025 6.058 1.00 98.00 258 GLY A CA 1
ATOM 1989 C C . GLY A 1 258 ? -6.286 -15.245 7.554 1.00 98.00 258 GLY A C 1
ATOM 1990 O O . GLY A 1 258 ? -7.215 -15.401 8.346 1.00 98.00 258 GLY A O 1
ATOM 1991 N N . ARG A 1 259 ? -5.020 -15.152 7.986 1.00 98.19 259 ARG A N 1
ATOM 1992 C CA . ARG A 1 259 ? -4.660 -15.240 9.414 1.00 98.19 259 ARG A CA 1
ATOM 1993 C C . ARG A 1 259 ? -5.196 -14.067 10.228 1.00 98.19 259 ARG A C 1
ATOM 1995 O O . ARG A 1 259 ? -5.598 -14.254 11.374 1.00 98.19 259 ARG A O 1
ATOM 2002 N N . ILE A 1 260 ? -5.196 -12.865 9.656 1.00 97.69 260 ILE A N 1
ATOM 2003 C CA . ILE A 1 260 ? -5.804 -11.695 10.288 1.00 97.69 260 ILE A CA 1
ATOM 2004 C C . ILE A 1 260 ? -7.314 -11.907 10.453 1.00 97.69 260 ILE A C 1
ATOM 2006 O O . ILE A 1 260 ? -7.844 -11.660 11.534 1.00 97.69 260 ILE A O 1
ATOM 2010 N N . GLU A 1 261 ? -8.012 -12.405 9.433 1.00 97.38 261 GLU A N 1
ATOM 2011 C CA . GLU A 1 261 ? -9.453 -12.685 9.502 1.00 97.38 261 GLU A CA 1
ATOM 2012 C C . GLU A 1 261 ? -9.805 -13.702 10.599 1.00 97.38 261 GLU A C 1
ATOM 2014 O O . GLU A 1 261 ? -10.793 -13.521 11.321 1.00 97.38 261 GLU A O 1
ATOM 2019 N N . ASP A 1 262 ? -8.963 -14.719 10.791 1.00 96.69 262 ASP A N 1
ATOM 2020 C CA . ASP A 1 262 ? -9.100 -15.685 11.884 1.00 96.69 262 ASP A CA 1
ATOM 2021 C C . ASP A 1 262 ? -8.896 -15.062 13.278 1.00 96.69 262 ASP A C 1
ATOM 2023 O O . ASP A 1 262 ? -9.490 -15.540 14.244 1.00 96.69 262 ASP A O 1
ATOM 2027 N N . ILE A 1 263 ? -8.121 -13.976 13.398 1.00 96.19 263 ILE A N 1
ATOM 2028 C CA . ILE A 1 263 ? -7.961 -13.197 14.643 1.00 96.19 263 ILE A CA 1
ATOM 2029 C C . ILE A 1 263 ? -9.140 -12.234 14.853 1.00 96.19 263 ILE A C 1
ATOM 2031 O O . ILE A 1 263 ? -9.621 -12.071 15.977 1.00 96.19 263 ILE A O 1
ATOM 2035 N N . VAL A 1 264 ? -9.632 -11.595 13.787 1.00 96.25 264 VAL A N 1
ATOM 2036 C CA . VAL A 1 264 ? -10.745 -10.632 13.854 1.00 96.25 264 VAL A CA 1
ATOM 2037 C C . VAL A 1 264 ? -12.032 -11.296 14.331 1.00 96.25 264 VAL A C 1
ATOM 2039 O O . VAL A 1 264 ? -12.757 -10.710 15.136 1.00 96.25 264 VAL A O 1
ATOM 2042 N N . ARG A 1 265 ? -12.329 -12.507 13.846 1.00 96.31 265 ARG A N 1
ATOM 2043 C CA . ARG A 1 265 ? -13.569 -13.234 14.159 1.00 96.31 265 ARG A CA 1
ATOM 2044 C C . ARG A 1 265 ? -13.817 -13.382 15.676 1.00 96.31 265 ARG A C 1
ATOM 2046 O O . ARG A 1 265 ? -14.829 -12.852 16.138 1.00 96.31 265 ARG A O 1
ATOM 2053 N N . PRO A 1 266 ? -12.907 -13.970 16.480 1.00 94.88 266 PRO A N 1
ATOM 2054 C CA . PRO A 1 266 ? -13.103 -14.092 17.926 1.00 94.88 266 PRO A CA 1
ATOM 2055 C C . PRO A 1 266 ? -13.056 -12.746 18.660 1.00 94.88 266 PRO A C 1
ATOM 2057 O O . PRO A 1 266 ? -13.732 -12.584 19.674 1.00 94.88 266 PRO A O 1
ATOM 2060 N N . LEU A 1 267 ? -12.291 -11.759 18.173 1.00 94.12 267 LEU A N 1
ATOM 2061 C CA . LEU A 1 267 ? -12.263 -10.424 18.784 1.00 94.12 267 LEU A CA 1
ATOM 2062 C C . LEU A 1 267 ? -13.598 -9.690 18.631 1.00 94.12 267 LEU A C 1
ATOM 2064 O O . LEU A 1 267 ? -14.049 -9.046 19.578 1.00 94.12 267 LEU A O 1
ATOM 2068 N N . LYS A 1 268 ? -14.248 -9.805 17.466 1.00 94.62 268 LYS A N 1
ATOM 2069 C CA . LYS A 1 268 ? -15.582 -9.235 17.229 1.00 94.62 268 LYS A CA 1
ATOM 2070 C C . LYS A 1 268 ? -16.643 -9.903 18.102 1.00 94.62 268 LYS A C 1
ATOM 2072 O O . LYS A 1 268 ? -17.466 -9.202 18.684 1.00 94.62 268 LYS A O 1
ATOM 2077 N N . GLU A 1 269 ? -16.595 -11.228 18.240 1.00 94.44 269 GLU A N 1
ATOM 2078 C CA . GLU A 1 269 ? -17.491 -11.977 19.133 1.00 94.44 269 GLU A CA 1
ATOM 2079 C C . GLU A 1 269 ? -17.305 -11.558 20.601 1.00 94.44 269 GLU A C 1
ATOM 2081 O O . GLU A 1 269 ? -18.282 -11.236 21.276 1.00 94.44 269 GLU A O 1
ATOM 2086 N N . ALA A 1 270 ? -16.057 -11.453 21.071 1.00 92.06 270 ALA A N 1
ATOM 2087 C CA . ALA A 1 270 ? -15.746 -11.011 22.431 1.00 92.06 270 ALA A CA 1
ATOM 2088 C C . ALA A 1 270 ? -16.162 -9.553 22.696 1.00 92.06 270 ALA A C 1
ATOM 2090 O O . ALA A 1 270 ? -16.640 -9.229 23.783 1.00 92.06 270 ALA A O 1
ATOM 2091 N N . ALA A 1 271 ? -16.003 -8.665 21.709 1.00 91.44 271 ALA A N 1
ATOM 2092 C CA . ALA A 1 271 ? -16.455 -7.279 21.810 1.00 91.44 271 ALA A CA 1
ATOM 2093 C C . ALA A 1 271 ? -17.988 -7.186 21.906 1.00 91.44 271 ALA A C 1
ATOM 2095 O O . ALA A 1 271 ? -18.502 -6.447 22.747 1.00 91.44 271 ALA A O 1
ATOM 2096 N N . ALA A 1 272 ? -18.715 -7.969 21.101 1.00 93.25 272 ALA A N 1
ATOM 2097 C CA . ALA A 1 272 ? -20.175 -8.023 21.141 1.00 93.25 272 ALA A CA 1
ATOM 2098 C C . ALA A 1 272 ? -20.701 -8.608 22.466 1.00 93.25 272 ALA A C 1
ATOM 2100 O O . ALA A 1 272 ? -21.670 -8.094 23.032 1.00 93.25 272 ALA A O 1
ATOM 2101 N N . GLU A 1 273 ? -20.051 -9.649 23.000 1.00 92.31 273 GLU A N 1
ATOM 2102 C CA . GLU A 1 273 ? -20.395 -10.220 24.306 1.00 92.31 273 GLU A CA 1
ATOM 2103 C C . GLU A 1 273 ? -20.177 -9.200 25.434 1.00 92.31 273 GLU A C 1
ATOM 2105 O O . GLU A 1 273 ? -21.082 -8.989 26.247 1.00 92.31 273 GLU A O 1
ATOM 2110 N N . ALA A 1 274 ? -19.035 -8.502 25.436 1.00 89.75 274 ALA A N 1
ATOM 2111 C CA . ALA A 1 274 ? -18.729 -7.458 26.412 1.00 89.75 274 ALA A CA 1
ATOM 2112 C C . ALA A 1 274 ? -19.751 -6.307 26.379 1.00 89.75 274 ALA A C 1
ATOM 2114 O O . ALA A 1 274 ? -20.202 -5.853 27.431 1.00 89.75 274 ALA A O 1
ATOM 2115 N N . GLU A 1 275 ? -20.181 -5.876 25.190 1.00 90.56 275 GLU A N 1
ATOM 2116 C CA . GLU A 1 275 ? -21.220 -4.851 25.049 1.00 90.56 275 GLU A CA 1
ATOM 2117 C C . GLU A 1 275 ? -22.583 -5.340 25.574 1.00 90.56 275 GLU A C 1
ATOM 2119 O O . GLU A 1 275 ? -23.319 -4.590 26.220 1.00 90.56 275 GLU A O 1
ATOM 2124 N N . SER A 1 276 ? -22.917 -6.615 25.351 1.00 92.19 276 SER A N 1
ATOM 2125 C CA . SER A 1 276 ? -24.161 -7.209 25.852 1.00 92.19 276 SER A CA 1
ATOM 2126 C C . SER A 1 276 ? -24.195 -7.323 27.382 1.00 92.19 276 SER A C 1
ATOM 2128 O O . SER A 1 276 ? -25.252 -7.135 27.989 1.00 92.19 276 SER A O 1
ATOM 2130 N N . LEU A 1 277 ? -23.049 -7.600 28.014 1.00 90.00 277 LEU A N 1
ATOM 2131 C CA . LEU A 1 277 ? -22.910 -7.659 29.470 1.00 90.00 277 LEU A CA 1
ATOM 2132 C C . LEU A 1 277 ? -22.988 -6.261 30.087 1.00 90.00 277 LEU A C 1
ATOM 2134 O O . LEU A 1 277 ? -23.740 -6.072 31.041 1.00 90.00 277 LEU A O 1
ATOM 2138 N N . ALA A 1 278 ? -22.317 -5.276 29.483 1.00 89.12 278 ALA A N 1
ATOM 2139 C CA . ALA A 1 278 ? -22.393 -3.883 29.919 1.00 89.12 278 ALA A CA 1
ATOM 2140 C C . ALA A 1 278 ? -23.838 -3.348 29.884 1.00 89.12 278 ALA A C 1
ATOM 2142 O O . ALA A 1 278 ? -24.285 -2.704 30.831 1.00 89.12 278 ALA A O 1
ATOM 2143 N N . LYS A 1 279 ? -24.617 -3.677 28.840 1.00 90.44 279 LYS A N 1
ATOM 2144 C CA . LYS A 1 279 ? -26.041 -3.296 28.758 1.00 90.44 279 LYS A CA 1
ATOM 2145 C C . LYS A 1 279 ? -26.888 -3.925 29.873 1.00 90.44 279 LYS A C 1
ATOM 2147 O O . LYS A 1 279 ? -27.721 -3.239 30.459 1.00 90.44 279 LYS A O 1
ATOM 2152 N N . LYS A 1 280 ? -26.657 -5.202 30.204 1.00 91.62 280 LYS A N 1
ATOM 2153 C CA . LYS A 1 280 ? -27.389 -5.903 31.278 1.00 91.62 280 LYS A CA 1
ATOM 2154 C C . LYS A 1 280 ? -27.053 -5.376 32.675 1.00 91.62 280 LYS A C 1
ATOM 2156 O O . LYS A 1 280 ? -27.933 -5.332 33.531 1.00 91.62 280 LYS A O 1
ATOM 2161 N N . GLU A 1 281 ? -25.806 -4.976 32.916 1.00 87.62 281 GLU A N 1
ATOM 2162 C CA . GLU A 1 281 ? -25.377 -4.427 34.210 1.00 87.62 281 GLU A CA 1
ATOM 2163 C C . GLU A 1 281 ? -26.004 -3.049 34.490 1.00 87.62 281 GLU A C 1
ATOM 2165 O O . GLU A 1 281 ? -26.433 -2.773 35.615 1.00 87.62 281 GLU A O 1
ATOM 2170 N N . ILE A 1 282 ? -26.161 -2.224 33.449 1.00 85.50 282 ILE A N 1
ATOM 2171 C CA . ILE A 1 282 ? -26.848 -0.927 33.536 1.00 85.50 282 ILE A CA 1
ATOM 2172 C C . ILE A 1 282 ? -28.352 -1.118 33.803 1.00 85.50 282 ILE A C 1
ATOM 2174 O O . ILE A 1 282 ? -28.912 -0.439 34.663 1.00 85.50 282 ILE A O 1
ATOM 2178 N N . GLU A 1 283 ? -29.008 -2.073 33.133 1.00 84.00 283 GLU A N 1
ATOM 2179 C CA . GLU A 1 283 ? -30.446 -2.341 33.318 1.00 84.00 283 GLU A CA 1
ATOM 2180 C C . GLU A 1 283 ? -30.766 -2.958 34.696 1.00 84.00 283 GLU A C 1
ATOM 2182 O O . GLU A 1 283 ? -31.815 -2.686 35.279 1.00 84.00 283 GLU A O 1
ATOM 2187 N N . SER A 1 284 ? -29.834 -3.719 35.281 1.00 78.31 284 SER A N 1
ATOM 2188 C CA . SER A 1 284 ? -29.981 -4.303 36.623 1.00 78.31 284 SER A CA 1
ATOM 2189 C C . SER A 1 284 ? -29.759 -3.308 37.776 1.00 78.31 284 SER A C 1
ATOM 2191 O O . SER A 1 284 ? -30.027 -3.660 38.928 1.00 78.31 284 SER A O 1
ATOM 2193 N N . SER A 1 285 ? -29.274 -2.090 37.504 1.00 75.25 285 SER A N 1
ATOM 2194 C CA . SER A 1 285 ? -28.859 -1.123 38.535 1.00 75.25 285 SER A CA 1
ATOM 2195 C C . SER A 1 285 ? -29.860 0.017 38.790 1.00 75.25 285 SER A C 1
ATOM 2197 O O . SER A 1 285 ? -29.536 0.953 39.520 1.00 75.25 285 SER A O 1
ATOM 2199 N N . GLN A 1 286 ? -31.094 -0.052 38.269 1.00 61.62 286 GLN A N 1
ATOM 2200 C CA . GLN A 1 286 ? -32.172 0.881 38.640 1.00 61.62 286 GLN A CA 1
ATOM 2201 C C . GLN A 1 286 ? -33.166 0.278 39.655 1.00 61.62 286 GLN A C 1
ATOM 2203 O O . GLN A 1 286 ? -34.109 -0.413 39.266 1.00 61.62 286 GLN A O 1
ATOM 2208 N N . PRO A 1 287 ? -33.054 0.598 40.960 1.00 57.97 287 PRO A N 1
ATOM 2209 C CA . PRO A 1 287 ? -34.168 0.491 41.890 1.00 57.97 287 PRO A CA 1
ATOM 2210 C C . PRO A 1 287 ? -34.988 1.790 41.856 1.00 57.97 287 PRO A C 1
ATOM 2212 O O . PRO A 1 287 ? -34.501 2.874 42.173 1.00 57.97 287 PRO A O 1
ATOM 2215 N N . GLY A 1 288 ? -36.256 1.688 41.461 1.00 53.69 288 GLY A N 1
ATOM 2216 C CA . GLY A 1 288 ? -37.171 2.825 41.447 1.00 53.69 288 GLY A CA 1
ATOM 2217 C C . GLY A 1 288 ? -37.433 3.410 42.839 1.00 53.69 288 GLY A C 1
ATOM 2218 O O . GLY A 1 288 ? -37.633 2.668 43.795 1.00 53.69 288 GLY A O 1
ATOM 2219 N N . GLN A 1 289 ? -37.514 4.741 42.929 1.00 47.16 289 GLN A N 1
ATOM 2220 C CA . GLN A 1 289 ? -38.704 5.474 43.390 1.00 47.16 289 GLN A CA 1
ATOM 2221 C C . GLN A 1 289 ? -38.456 6.990 43.413 1.00 47.16 289 GLN A C 1
ATOM 2223 O O . GLN A 1 289 ? -37.549 7.485 44.071 1.00 47.16 289 GLN A O 1
ATOM 2228 N N . GLY A 1 290 ? -39.350 7.722 42.748 1.00 40.00 290 GLY A N 1
ATOM 2229 C CA . GLY A 1 290 ? -39.489 9.170 42.859 1.00 40.00 290 GLY A CA 1
ATOM 2230 C C . GLY A 1 290 ? -40.436 9.712 41.786 1.00 40.00 290 GLY A C 1
ATOM 2231 O O . GLY A 1 290 ? -39.986 9.967 40.673 1.00 40.00 290 GLY A O 1
ATOM 2232 N N . PRO A 1 291 ? -41.748 9.840 42.064 1.00 67.25 291 PRO A N 1
ATOM 2233 C CA . PRO A 1 291 ? -42.724 10.262 41.073 1.00 67.25 291 PRO A CA 1
ATOM 2234 C C . PRO A 1 291 ? -42.823 11.790 40.998 1.00 67.25 291 PRO A C 1
ATOM 2236 O O . PRO A 1 291 ? -42.691 12.494 41.997 1.00 67.25 291 PRO A O 1
ATOM 2239 N N . THR A 1 292 ? -43.289 12.262 39.842 1.00 46.12 292 THR A N 1
ATOM 2240 C CA . THR A 1 292 ? -43.899 13.585 39.618 1.00 46.12 292 THR A CA 1
ATOM 2241 C C . THR A 1 292 ? -42.928 14.767 39.538 1.00 46.12 292 THR A C 1
ATOM 2243 O O . THR A 1 292 ? -42.579 15.360 40.550 1.00 46.12 292 THR A O 1
ATOM 2246 N N . ARG A 1 293 ? -42.705 15.284 38.321 1.00 41.44 293 ARG A N 1
ATOM 2247 C CA . ARG A 1 293 ? -43.356 16.550 37.953 1.00 41.44 293 ARG A CA 1
ATOM 2248 C C . ARG A 1 293 ? -43.405 16.770 36.445 1.00 41.44 293 ARG A C 1
ATOM 2250 O O . ARG A 1 293 ? -42.399 16.899 35.767 1.00 41.44 293 ARG A O 1
ATOM 2257 N N . SER A 1 294 ? -44.648 16.846 35.993 1.00 53.38 294 SER A N 1
ATOM 2258 C CA . SER A 1 294 ? -45.139 17.552 34.820 1.00 53.38 294 SER A CA 1
ATOM 2259 C C . SER A 1 294 ? -44.274 18.748 34.403 1.00 53.38 294 SER A C 1
ATOM 2261 O O . SER A 1 294 ? -44.145 19.710 35.160 1.00 53.38 294 SER A O 1
ATOM 2263 N N . SER A 1 295 ? -43.768 18.703 33.174 1.00 44.84 295 SER A N 1
ATOM 2264 C CA . SER A 1 295 ? -43.675 19.870 32.301 1.00 44.84 295 SER A CA 1
ATOM 2265 C C . SER A 1 295 ? -43.507 19.389 30.863 1.00 44.84 295 SER A C 1
ATOM 2267 O O . SER A 1 295 ? -42.418 19.017 30.436 1.00 44.84 295 SER A O 1
ATOM 2269 N N . ASN A 1 296 ? -44.618 19.403 30.127 1.00 47.41 296 ASN A N 1
ATOM 2270 C CA . ASN A 1 296 ? -44.624 19.515 28.675 1.00 47.41 296 ASN A CA 1
ATOM 2271 C C . ASN A 1 296 ? -43.766 20.723 28.272 1.00 47.41 296 ASN A C 1
ATOM 2273 O O . ASN A 1 296 ? -44.245 21.854 28.294 1.00 47.41 296 ASN A O 1
ATOM 2277 N N . GLN A 1 297 ? -42.528 20.486 27.864 1.00 39.34 297 GLN A N 1
ATOM 2278 C CA . GLN A 1 297 ? -41.854 21.351 26.910 1.00 39.34 297 GLN A CA 1
ATOM 2279 C C . GLN A 1 297 ? -41.338 20.451 25.798 1.00 39.34 297 GLN A C 1
ATOM 2281 O O . GLN A 1 297 ? -40.272 19.852 25.887 1.00 39.34 297 GLN A O 1
ATOM 2286 N N . MET A 1 298 ? -42.158 20.341 24.749 1.00 42.66 298 MET A N 1
ATOM 2287 C CA . MET A 1 298 ? -41.625 20.171 23.404 1.00 42.66 298 MET A CA 1
ATOM 2288 C C . MET A 1 298 ? -40.514 21.215 23.252 1.00 42.66 298 MET A C 1
ATOM 2290 O O . MET A 1 298 ? -40.815 22.402 23.431 1.00 42.66 298 MET A O 1
ATOM 2294 N N . PRO A 1 299 ? -39.265 20.828 22.948 1.00 45.22 299 PRO A N 1
ATOM 2295 C CA . PRO A 1 299 ? -38.317 21.784 22.420 1.00 45.22 299 PRO A CA 1
ATOM 2296 C C . PRO A 1 299 ? -38.936 22.296 21.122 1.00 45.22 299 PRO A C 1
ATOM 2298 O O . PRO A 1 299 ? -39.049 21.578 20.127 1.00 45.22 299 PRO A O 1
ATOM 2301 N N . SER A 1 300 ? -39.461 23.519 21.209 1.00 43.38 300 SER A N 1
ATOM 2302 C CA . SER A 1 300 ? -39.788 24.362 20.073 1.00 43.38 300 SER A CA 1
ATOM 2303 C C . SER A 1 300 ? -38.659 24.197 19.077 1.00 43.38 300 SER A C 1
ATOM 2305 O O . SER A 1 300 ? -37.505 24.398 19.453 1.00 43.38 300 SER A O 1
ATOM 2307 N N . ALA A 1 301 ? -39.012 23.778 17.861 1.00 48.53 301 ALA A N 1
ATOM 2308 C CA . ALA A 1 301 ? -38.132 23.763 16.712 1.00 48.53 301 ALA A CA 1
ATOM 2309 C C . ALA A 1 301 ? -37.312 25.053 16.742 1.00 48.53 301 ALA A C 1
ATOM 2311 O O . ALA A 1 301 ? -37.854 26.141 16.547 1.00 48.53 301 ALA A O 1
ATOM 2312 N N . SER A 1 302 ? -36.046 24.924 17.130 1.00 49.06 302 SER A N 1
ATOM 2313 C CA . SER A 1 302 ? -35.068 25.984 17.003 1.00 49.06 302 SER A CA 1
ATOM 2314 C C . SER A 1 302 ? -35.053 26.311 15.525 1.00 49.06 302 SER A C 1
ATOM 2316 O O . SER A 1 302 ? -34.735 25.442 14.711 1.00 49.06 302 SER A O 1
ATOM 2318 N N . GLU A 1 303 ? -35.532 27.510 15.217 1.00 52.62 303 GLU A N 1
ATOM 2319 C CA . GLU A 1 303 ? -35.531 28.101 13.893 1.00 52.62 303 GLU A CA 1
ATOM 2320 C C . GLU A 1 303 ? -34.184 27.797 13.238 1.00 52.62 303 GLU A C 1
ATOM 2322 O O . GLU A 1 303 ? -33.133 28.048 13.831 1.00 52.62 303 GLU A O 1
ATOM 2327 N N . ASP A 1 304 ? -34.242 27.166 12.063 1.00 51.53 304 ASP A N 1
ATOM 2328 C CA . ASP A 1 304 ? -33.092 26.870 11.223 1.00 51.53 304 ASP A CA 1
ATOM 2329 C C . ASP A 1 304 ? -32.326 28.171 10.970 1.00 51.53 304 ASP A C 1
ATOM 2331 O O . ASP A 1 304 ? -32.655 28.930 10.055 1.00 51.53 304 ASP A O 1
ATOM 2335 N N . GLU A 1 305 ? -31.302 28.447 11.785 1.00 57.19 305 GLU A N 1
ATOM 2336 C CA . GLU A 1 305 ? -30.326 29.460 11.423 1.00 57.19 305 GLU A CA 1
ATOM 2337 C C . GLU A 1 305 ? -29.738 29.019 10.077 1.00 57.19 305 GLU A C 1
ATOM 2339 O O . GLU A 1 305 ? -29.203 27.906 9.965 1.00 57.19 305 GLU A O 1
ATOM 2344 N N . PRO A 1 306 ? -29.869 29.842 9.021 1.00 62.31 306 PRO A N 1
ATOM 2345 C CA . PRO A 1 306 ? -29.295 29.506 7.735 1.00 62.31 306 PRO A CA 1
ATOM 2346 C C . PRO A 1 306 ? -27.800 29.301 7.955 1.00 62.31 306 PRO A C 1
ATOM 2348 O O . PRO A 1 306 ? -27.135 30.216 8.436 1.00 62.31 306 PRO A O 1
ATOM 2351 N N . LEU A 1 307 ? -27.305 28.092 7.640 1.00 67.31 307 LEU A N 1
ATOM 2352 C CA . LEU A 1 307 ? -25.886 27.721 7.722 1.00 67.31 307 LEU A CA 1
ATOM 2353 C C . LEU A 1 307 ? -25.041 28.922 7.302 1.00 67.31 307 LEU A C 1
ATOM 2355 O O . LEU A 1 307 ? -25.059 29.312 6.130 1.00 67.31 307 LEU A O 1
ATOM 2359 N N . SER A 1 308 ? -24.393 29.549 8.284 1.00 73.94 308 SER A N 1
ATOM 2360 C CA . SER A 1 308 ? -23.763 30.846 8.088 1.00 73.94 308 SER A CA 1
ATOM 2361 C C . SER A 1 308 ? -22.703 30.741 6.993 1.00 73.94 308 SER A C 1
ATOM 2363 O O . SER A 1 308 ? -22.118 29.679 6.767 1.00 73.94 308 SER A O 1
ATOM 2365 N N . ALA A 1 309 ? -22.418 31.844 6.299 1.00 69.38 309 ALA A N 1
ATOM 2366 C CA . ALA A 1 309 ? -21.364 31.868 5.281 1.00 69.38 309 ALA A CA 1
ATOM 2367 C C . ALA A 1 309 ? -20.013 31.348 5.822 1.00 69.38 309 ALA A C 1
ATOM 2369 O O . ALA A 1 309 ? -19.195 30.827 5.067 1.00 69.38 309 ALA A O 1
ATOM 2370 N N . ASP A 1 310 ? -19.793 31.442 7.135 1.00 73.06 310 ASP A N 1
ATOM 2371 C CA . ASP A 1 310 ? -18.593 30.950 7.803 1.00 73.06 310 ASP A CA 1
ATOM 2372 C C . ASP A 1 310 ? -18.549 29.423 7.956 1.00 73.06 310 ASP A C 1
ATOM 2374 O O . ASP A 1 310 ? -17.455 28.865 8.002 1.00 73.06 310 ASP A O 1
ATOM 2378 N N . PHE A 1 311 ? -19.694 28.730 7.973 1.00 76.75 311 PHE A N 1
ATOM 2379 C CA . PHE A 1 311 ? -19.734 27.265 7.898 1.00 76.75 311 PHE A CA 1
ATOM 2380 C C . PHE A 1 311 ? -19.167 26.778 6.560 1.00 76.75 311 PHE A C 1
ATOM 2382 O O . PHE A 1 311 ? -18.268 25.940 6.532 1.00 76.75 311 PHE A O 1
ATOM 2389 N N . TRP A 1 312 ? -19.610 27.379 5.453 1.00 71.81 312 TRP A N 1
ATOM 2390 C CA . TRP A 1 312 ? -19.150 27.022 4.107 1.00 71.81 312 TRP A CA 1
ATOM 2391 C C . TRP A 1 312 ? -17.661 27.305 3.889 1.00 71.81 312 TRP A C 1
ATOM 2393 O O . TRP A 1 312 ? -16.990 26.543 3.204 1.00 71.81 312 TRP A O 1
ATOM 2403 N N . LYS A 1 313 ? -17.106 28.338 4.536 1.00 71.62 313 LYS A N 1
ATOM 2404 C CA . LYS A 1 313 ? -15.656 28.613 4.511 1.00 71.62 313 LYS A CA 1
ATOM 2405 C C . LYS A 1 313 ? -14.815 27.561 5.242 1.00 71.62 313 LYS A C 1
ATOM 2407 O O . LYS A 1 313 ? -13.610 27.497 5.011 1.00 71.62 313 LYS A O 1
ATOM 2412 N N . ARG A 1 314 ? -15.404 26.785 6.161 1.00 74.12 314 ARG A N 1
ATOM 2413 C CA . ARG A 1 314 ? -14.694 25.723 6.898 1.00 74.12 314 ARG A CA 1
ATOM 2414 C C . ARG A 1 314 ? -14.645 24.410 6.126 1.00 74.12 314 ARG A C 1
ATOM 2416 O O . ARG A 1 314 ? -13.765 23.599 6.410 1.00 74.12 314 ARG A O 1
ATOM 2423 N N . LEU A 1 315 ? -15.557 24.203 5.177 1.00 72.81 315 LEU A N 1
ATOM 2424 C CA . LEU A 1 315 ? -15.578 23.002 4.355 1.00 72.81 315 LEU A CA 1
ATOM 2425 C C . LEU A 1 315 ? -14.370 23.025 3.406 1.00 72.81 315 LEU A C 1
ATOM 2427 O O . LEU A 1 315 ? -14.224 23.933 2.588 1.00 72.81 315 LEU A O 1
ATOM 2431 N N . ARG A 1 316 ? -13.474 22.046 3.540 1.00 76.88 316 ARG A N 1
ATOM 2432 C CA . ARG A 1 316 ? -12.326 21.884 2.644 1.00 76.88 316 ARG A CA 1
ATOM 2433 C C . ARG A 1 316 ? -12.698 20.873 1.574 1.00 76.88 316 ARG A C 1
ATOM 2435 O O . ARG A 1 316 ? -12.897 19.708 1.889 1.00 76.88 316 ARG A O 1
ATOM 2442 N N . LEU A 1 317 ? -12.781 21.322 0.328 1.00 79.62 317 LEU A N 1
ATOM 2443 C CA . LEU A 1 317 ? -12.954 20.429 -0.813 1.00 79.62 317 LEU A CA 1
ATOM 2444 C C . LEU A 1 317 ? -11.592 19.858 -1.213 1.00 79.62 317 LEU A C 1
ATOM 2446 O O . LEU A 1 317 ? -10.599 20.589 -1.245 1.00 79.62 317 LEU A O 1
ATOM 2450 N N . THR A 1 318 ? -11.553 18.570 -1.540 1.00 77.50 318 THR A N 1
ATOM 2451 C CA . THR A 1 318 ? -10.355 17.913 -2.072 1.00 77.50 318 THR A CA 1
ATOM 2452 C C . THR A 1 318 ? -10.398 18.001 -3.599 1.00 77.50 318 THR A C 1
ATOM 2454 O O . THR A 1 318 ? -11.213 17.314 -4.216 1.00 77.50 318 THR A O 1
ATOM 2457 N N . PRO A 1 319 ? -9.585 18.857 -4.246 1.00 80.88 319 PRO A N 1
ATOM 2458 C CA . PRO A 1 319 ? -9.595 18.957 -5.699 1.00 80.88 319 PRO A CA 1
ATOM 2459 C C . PRO A 1 319 ? -9.049 17.676 -6.332 1.00 80.88 319 PRO A C 1
ATOM 2461 O O . PRO A 1 319 ? -8.067 17.106 -5.853 1.00 80.88 319 PRO A O 1
ATOM 2464 N N . HIS A 1 320 ? -9.636 17.260 -7.455 1.00 79.69 320 HIS A N 1
ATOM 2465 C CA . HIS A 1 320 ? -9.038 16.221 -8.285 1.00 79.69 320 HIS A CA 1
ATOM 2466 C C . HIS A 1 320 ? -7.939 16.853 -9.141 1.00 79.69 320 HIS A C 1
ATOM 2468 O O . HIS A 1 320 ? -8.233 17.667 -10.020 1.00 79.69 320 HIS A O 1
ATOM 2474 N N . ILE A 1 321 ? -6.683 16.496 -8.873 1.00 81.19 321 ILE A N 1
ATOM 2475 C CA . ILE A 1 321 ? -5.507 17.035 -9.563 1.00 81.19 321 ILE A CA 1
ATOM 2476 C C . ILE A 1 321 ? -4.976 15.977 -10.536 1.00 81.19 321 ILE A C 1
ATOM 2478 O O . ILE A 1 321 ? -4.622 14.878 -10.122 1.00 81.19 321 ILE A O 1
ATOM 2482 N N . ASP A 1 322 ? -4.900 16.322 -11.820 1.00 85.50 322 ASP A N 1
ATOM 2483 C CA . ASP A 1 322 ? -4.257 15.533 -12.875 1.00 85.50 322 ASP A CA 1
ATOM 2484 C C . ASP A 1 322 ? -3.031 16.303 -13.395 1.00 85.50 322 ASP A C 1
ATOM 2486 O O . ASP A 1 322 ? -3.107 17.503 -13.688 1.00 85.50 322 ASP A O 1
ATOM 2490 N N . VAL A 1 323 ? -1.892 15.613 -13.474 1.00 88.50 323 VAL A N 1
ATOM 2491 C CA . VAL A 1 323 ? -0.611 16.161 -13.932 1.00 88.50 323 VAL A CA 1
ATOM 2492 C C . VAL A 1 323 ? -0.224 15.448 -15.215 1.00 88.50 323 VAL A C 1
ATOM 2494 O O . VAL A 1 323 ? -0.005 14.237 -15.218 1.00 88.50 323 VAL A O 1
ATOM 2497 N N . ARG A 1 324 ? -0.089 16.199 -16.306 1.00 92.81 324 ARG A N 1
ATOM 2498 C CA . ARG A 1 324 ? 0.329 15.655 -17.600 1.00 92.81 324 ARG A CA 1
ATOM 2499 C C . ARG A 1 324 ? 1.622 16.294 -18.052 1.00 92.81 324 ARG A C 1
ATOM 2501 O O . ARG A 1 324 ? 1.730 17.513 -18.124 1.00 92.81 324 ARG A O 1
ATOM 2508 N N . GLU A 1 325 ? 2.596 15.467 -18.390 1.00 92.06 325 GLU A N 1
ATOM 2509 C CA . GLU A 1 325 ? 3.817 15.926 -19.037 1.00 92.06 325 GLU A CA 1
ATOM 2510 C C . GLU A 1 325 ? 3.559 16.082 -20.539 1.00 92.06 325 GLU A C 1
ATOM 2512 O O . GLU A 1 325 ? 3.051 15.178 -21.205 1.00 92.06 325 GLU A O 1
ATOM 2517 N N . THR A 1 326 ? 3.875 17.257 -21.069 1.00 94.31 326 THR A N 1
ATOM 2518 C CA . THR A 1 326 ? 3.912 17.528 -22.508 1.00 94.31 326 THR A CA 1
ATOM 2519 C C . THR A 1 326 ? 5.361 17.754 -22.928 1.00 94.31 326 THR A C 1
ATOM 2521 O O . THR A 1 326 ? 6.239 17.891 -22.081 1.00 94.31 326 THR A O 1
ATOM 2524 N N . LEU A 1 327 ? 5.631 17.810 -24.235 1.00 90.44 327 LEU A N 1
ATOM 2525 C CA . LEU A 1 327 ? 6.996 17.998 -24.748 1.00 90.44 327 LEU A CA 1
ATOM 2526 C C . LEU A 1 327 ? 7.653 19.308 -24.279 1.00 90.44 327 LEU A C 1
ATOM 2528 O O . LEU A 1 327 ? 8.876 19.395 -24.255 1.00 90.44 327 LEU A O 1
ATOM 2532 N N . GLU A 1 328 ? 6.852 20.313 -23.923 1.00 90.69 328 GLU A N 1
ATOM 2533 C CA . GLU A 1 328 ? 7.331 21.667 -23.624 1.00 90.69 328 GLU A CA 1
ATOM 2534 C C . GLU A 1 328 ? 7.092 22.083 -22.167 1.00 90.69 328 GLU A C 1
ATOM 2536 O O . GLU A 1 328 ? 7.768 22.981 -21.666 1.00 90.69 328 GLU A O 1
ATOM 2541 N N . ALA A 1 329 ? 6.144 21.447 -21.469 1.00 90.94 329 ALA A N 1
ATOM 2542 C CA . ALA A 1 329 ? 5.755 21.840 -20.119 1.00 90.94 329 ALA A CA 1
ATOM 2543 C C . ALA A 1 329 ? 5.018 20.734 -19.349 1.00 90.94 329 ALA A C 1
ATOM 2545 O O . ALA A 1 329 ? 4.459 19.797 -19.923 1.00 90.94 329 ALA A O 1
ATOM 2546 N N . PHE A 1 330 ? 4.927 20.907 -18.032 1.00 79.31 330 PHE A N 1
ATOM 2547 C CA . PHE A 1 330 ? 3.984 20.170 -17.195 1.00 79.31 330 PHE A CA 1
ATOM 2548 C C . PHE A 1 330 ? 2.641 20.903 -17.172 1.00 79.31 330 PHE A C 1
ATOM 2550 O O . PHE A 1 330 ? 2.570 22.075 -16.804 1.00 79.31 330 PHE A O 1
ATOM 2557 N N . LEU A 1 331 ? 1.575 20.208 -17.556 1.00 87.25 331 LEU A N 1
ATOM 2558 C CA . LEU A 1 331 ? 0.206 20.693 -17.491 1.00 87.25 331 LEU A CA 1
ATOM 2559 C C . LEU A 1 331 ? -0.429 20.189 -16.197 1.00 87.25 331 LEU A C 1
ATOM 2561 O O . LEU A 1 331 ? -0.688 18.996 -16.035 1.00 87.25 331 LEU A O 1
ATOM 2565 N N . LEU A 1 332 ? -0.662 21.116 -15.271 1.00 83.25 332 LEU A N 1
ATOM 2566 C CA . LEU A 1 332 ? -1.403 20.862 -14.045 1.00 83.25 332 LEU A CA 1
ATOM 2567 C C . LEU A 1 332 ? -2.871 21.214 -14.287 1.00 83.25 332 LEU A C 1
ATOM 2569 O O . LEU A 1 332 ? -3.192 22.369 -14.559 1.00 83.25 332 LEU A O 1
ATOM 2573 N N . SER A 1 333 ? -3.757 20.232 -14.179 1.00 84.06 333 SER A N 1
ATOM 2574 C CA . SER A 1 333 ? -5.202 20.446 -14.255 1.00 84.06 333 SER A CA 1
ATOM 2575 C C . SER A 1 333 ? -5.843 20.062 -12.930 1.00 84.06 333 SER A C 1
ATOM 2577 O O . SER A 1 333 ? -5.595 18.982 -12.404 1.00 84.06 333 SER A O 1
ATOM 2579 N N 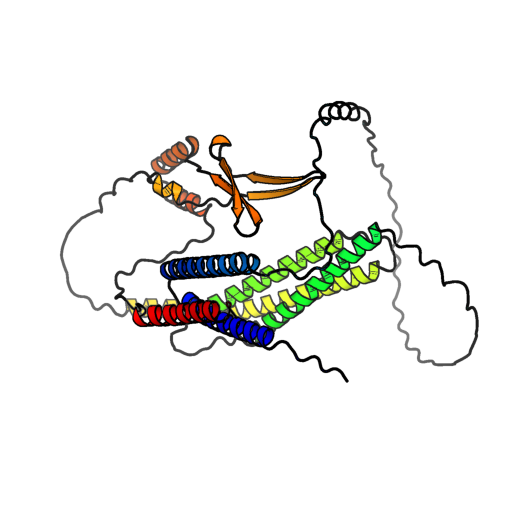. ALA A 1 334 ? -6.645 20.959 -12.368 1.00 81.44 334 ALA A N 1
ATOM 2580 C CA . ALA A 1 334 ? -7.416 20.699 -11.163 1.00 81.44 334 ALA A CA 1
ATOM 2581 C C . ALA A 1 334 ? -8.888 20.973 -11.461 1.00 81.44 334 ALA A C 1
ATOM 2583 O O . ALA A 1 334 ? -9.222 22.032 -11.990 1.00 81.44 334 ALA A O 1
ATOM 2584 N N . ALA A 1 335 ? -9.760 20.021 -11.135 1.00 81.81 335 ALA A N 1
ATOM 2585 C CA . ALA A 1 335 ? -11.197 20.160 -11.327 1.00 81.81 335 ALA A CA 1
ATOM 2586 C C . ALA A 1 335 ? -11.925 20.018 -9.987 1.00 81.81 335 ALA A C 1
ATOM 2588 O O . ALA A 1 335 ? -11.731 19.045 -9.258 1.00 81.81 335 ALA A O 1
ATOM 2589 N N . VAL A 1 336 ? -12.783 20.993 -9.686 1.00 81.75 336 VAL A N 1
ATOM 2590 C CA . VAL A 1 336 ? -13.741 20.941 -8.578 1.00 81.75 336 VAL A CA 1
ATOM 2591 C C . VAL A 1 336 ? -15.132 21.109 -9.188 1.00 81.75 336 VAL A C 1
ATOM 2593 O O . VAL A 1 336 ? -15.413 22.172 -9.752 1.00 81.75 336 VAL A O 1
ATOM 2596 N N . PRO A 1 337 ? -16.000 20.082 -9.133 1.00 79.31 337 PRO A N 1
ATOM 2597 C CA . PRO A 1 337 ? -17.343 20.167 -9.693 1.00 79.31 337 PRO A CA 1
ATOM 2598 C C . PRO A 1 337 ? -18.108 21.381 -9.153 1.00 79.31 337 PRO A C 1
ATOM 2600 O O . PRO A 1 337 ? -18.170 21.609 -7.945 1.00 79.31 337 PRO A O 1
ATOM 2603 N N . GLY A 1 338 ? -18.679 22.176 -10.059 1.00 79.31 338 GLY A N 1
ATOM 2604 C CA . GLY A 1 338 ? -19.467 23.360 -9.705 1.00 79.31 338 GLY A CA 1
ATOM 2605 C C . GLY A 1 338 ? -18.659 24.585 -9.256 1.00 79.31 338 GLY A C 1
ATOM 2606 O O . GLY A 1 338 ? -19.265 25.556 -8.810 1.00 79.31 338 GLY A O 1
ATOM 2607 N N . MET A 1 339 ? -17.325 24.572 -9.366 1.00 84.75 339 MET A N 1
ATOM 2608 C CA . MET A 1 339 ? -16.484 25.756 -9.152 1.00 84.75 339 MET A CA 1
ATOM 2609 C C . MET A 1 339 ? -16.338 26.543 -10.461 1.00 84.75 339 MET A C 1
ATOM 2611 O O . MET A 1 339 ? -16.084 25.958 -11.514 1.00 84.75 339 MET A O 1
ATOM 2615 N N . ARG A 1 340 ? -16.517 27.867 -10.411 1.00 83.00 340 ARG A N 1
ATOM 2616 C CA . ARG A 1 340 ? -16.316 28.755 -11.568 1.00 83.00 340 ARG A CA 1
ATOM 2617 C C . ARG A 1 340 ? -14.860 29.191 -11.640 1.00 83.00 340 ARG A C 1
ATOM 2619 O O . ARG A 1 340 ? -14.212 29.318 -10.608 1.00 83.00 340 ARG A O 1
ATOM 2626 N N . GLU A 1 341 ? -14.371 29.469 -12.845 1.00 82.12 341 GLU A N 1
ATOM 2627 C CA . GLU A 1 341 ? -12.982 29.891 -13.080 1.00 82.12 341 GLU A CA 1
ATOM 2628 C C . GLU A 1 341 ? -12.623 31.182 -12.322 1.00 82.12 341 GLU A C 1
ATOM 2630 O O . GLU A 1 341 ? -11.540 31.291 -11.758 1.00 82.12 341 GLU A O 1
ATOM 2635 N N . GLU A 1 342 ? -13.569 32.119 -12.221 1.00 85.62 342 GLU A N 1
ATOM 2636 C CA . GLU A 1 342 ? -13.419 33.384 -11.484 1.00 85.62 342 GLU A CA 1
ATOM 2637 C C . GLU A 1 342 ? -13.247 33.227 -9.965 1.00 85.62 342 GLU A C 1
ATOM 2639 O O . GLU A 1 342 ? -12.723 34.128 -9.311 1.00 85.62 342 GLU A O 1
ATOM 2644 N N . ASP A 1 343 ? -13.664 32.089 -9.406 1.00 84.00 343 ASP A N 1
ATOM 2645 C CA . ASP A 1 343 ? -13.577 31.800 -7.975 1.00 84.00 343 ASP A CA 1
ATOM 2646 C C . ASP A 1 343 ? -12.259 31.079 -7.610 1.00 84.00 343 ASP A C 1
ATOM 2648 O O . ASP A 1 343 ? -12.060 30.713 -6.448 1.00 84.00 343 ASP A O 1
ATOM 2652 N N . ILE A 1 344 ? -11.359 30.872 -8.584 1.00 84.00 344 ILE A N 1
ATOM 2653 C CA . ILE A 1 344 ? -10.066 30.194 -8.419 1.00 84.00 344 ILE A CA 1
ATOM 2654 C C . ILE A 1 344 ? -8.937 31.226 -8.327 1.00 84.00 344 ILE A C 1
ATOM 2656 O O . ILE A 1 344 ? -8.640 31.956 -9.270 1.00 84.00 344 ILE A O 1
ATOM 2660 N N . GLY A 1 345 ? -8.259 31.252 -7.185 1.00 85.81 345 GLY A N 1
ATOM 2661 C CA . GLY A 1 345 ? -7.023 31.988 -6.964 1.00 85.81 345 GLY A CA 1
ATOM 2662 C C . GLY A 1 345 ? -5.799 31.110 -7.213 1.00 85.81 345 GLY A C 1
ATOM 2663 O O . GLY A 1 345 ? -5.657 30.036 -6.630 1.00 85.81 345 GLY A O 1
ATOM 2664 N N . LEU A 1 346 ? -4.877 31.588 -8.046 1.00 87.19 346 LEU A N 1
ATOM 2665 C CA . LEU A 1 346 ? -3.568 30.971 -8.259 1.00 87.19 346 LEU A CA 1
ATOM 2666 C C . LEU A 1 346 ? -2.484 31.919 -7.752 1.00 87.19 346 LEU A C 1
ATOM 2668 O O . LEU A 1 346 ? -2.410 33.070 -8.176 1.00 87.19 346 LEU A O 1
ATOM 2672 N N . GLU A 1 347 ? -1.631 31.440 -6.853 1.00 91.25 347 GLU A N 1
ATOM 2673 C CA . GLU A 1 347 ? -0.536 32.229 -6.294 1.00 91.25 347 GLU A CA 1
ATOM 2674 C C . GLU A 1 347 ? 0.751 31.403 -6.283 1.00 91.25 347 GLU A C 1
ATOM 2676 O O . GLU A 1 347 ? 0.826 30.361 -5.636 1.00 91.25 347 GLU A O 1
ATOM 2681 N N . VAL A 1 348 ? 1.788 31.862 -6.986 1.00 92.44 348 VAL A N 1
ATOM 2682 C CA . VAL A 1 348 ? 3.118 31.241 -6.937 1.00 92.44 348 VAL A CA 1
ATOM 2683 C C . VAL A 1 348 ? 3.949 31.968 -5.888 1.00 92.44 348 VAL A C 1
ATOM 2685 O O . VAL A 1 348 ? 4.229 33.155 -6.030 1.00 92.44 348 VAL A O 1
ATOM 2688 N N . LYS A 1 349 ? 4.350 31.257 -4.833 1.00 95.12 349 LYS A N 1
ATOM 2689 C CA . LYS A 1 349 ? 5.219 31.775 -3.773 1.00 95.12 349 LYS A CA 1
ATOM 2690 C C . LYS A 1 349 ? 6.612 31.189 -3.909 1.00 95.12 349 LYS A C 1
ATOM 2692 O O . LYS A 1 349 ? 6.780 29.970 -3.905 1.00 95.12 349 LYS A O 1
ATOM 2697 N N . ASP A 1 350 ? 7.616 32.055 -3.960 1.00 95.69 350 ASP A N 1
ATOM 2698 C CA . ASP A 1 350 ? 8.998 31.640 -3.752 1.00 95.69 350 ASP A CA 1
ATOM 2699 C C . ASP A 1 350 ? 9.187 31.335 -2.261 1.00 95.69 350 ASP A C 1
ATOM 2701 O O . ASP A 1 350 ? 9.056 32.205 -1.396 1.00 95.69 350 ASP A O 1
ATOM 2705 N N . ASN A 1 351 ? 9.461 30.076 -1.938 1.00 89.94 351 ASN A N 1
ATOM 2706 C CA . ASN A 1 351 ? 9.787 29.689 -0.577 1.00 89.94 351 ASN A CA 1
ATOM 2707 C C . ASN A 1 351 ? 11.253 30.046 -0.288 1.00 89.94 351 ASN A C 1
ATOM 2709 O O . ASN A 1 351 ? 12.106 30.009 -1.176 1.00 89.94 351 ASN A O 1
ATOM 2713 N N . LYS A 1 352 ? 11.583 30.338 0.975 1.00 85.06 352 LYS A N 1
ATOM 2714 C CA . LYS A 1 352 ? 12.929 30.773 1.405 1.00 85.06 352 LYS A CA 1
ATOM 2715 C C . LYS A 1 352 ? 14.048 29.762 1.091 1.00 85.06 352 LYS A C 1
ATOM 2717 O O . LYS A 1 352 ? 15.219 30.107 1.190 1.00 85.06 352 LYS A O 1
ATOM 2722 N N . GLY A 1 353 ? 13.699 28.537 0.694 1.00 86.19 353 GLY A N 1
ATOM 2723 C CA . GLY A 1 353 ? 14.618 27.507 0.202 1.00 86.19 353 GLY A CA 1
ATOM 2724 C C . GLY A 1 353 ? 14.833 27.486 -1.318 1.00 86.19 353 GLY A C 1
ATOM 2725 O O . GLY A 1 353 ? 15.341 26.493 -1.823 1.00 86.19 353 GLY A O 1
ATOM 2726 N N . GLY A 1 354 ? 14.397 28.507 -2.065 1.00 87.12 354 GLY A N 1
ATOM 2727 C CA . GLY A 1 354 ? 14.525 28.560 -3.530 1.00 87.12 354 GLY A CA 1
ATOM 2728 C C . GLY A 1 354 ? 13.554 27.648 -4.292 1.00 87.12 354 GLY A C 1
ATOM 2729 O O . GLY A 1 354 ? 13.594 27.597 -5.518 1.00 87.12 354 GLY A O 1
ATOM 2730 N N . SER A 1 355 ? 12.669 26.943 -3.581 1.00 84.44 355 SER A N 1
ATOM 2731 C CA . SER A 1 355 ? 11.591 26.155 -4.179 1.00 84.44 355 SER A CA 1
ATOM 2732 C C . SER A 1 355 ? 10.365 27.033 -4.425 1.00 84.44 355 SER A C 1
ATOM 2734 O O . SER A 1 355 ? 9.947 27.783 -3.540 1.00 84.44 355 SER A O 1
ATOM 2736 N N . ARG A 1 356 ? 9.780 26.928 -5.619 1.00 89.25 356 ARG A N 1
ATOM 2737 C CA . ARG A 1 356 ? 8.540 27.615 -5.995 1.00 89.25 356 ARG A CA 1
ATOM 2738 C C . ARG A 1 356 ? 7.345 26.755 -5.619 1.00 89.25 356 ARG A C 1
ATOM 2740 O O . ARG A 1 356 ? 7.249 25.610 -6.047 1.00 89.25 356 ARG A O 1
ATOM 2747 N N . VAL A 1 357 ? 6.425 27.318 -4.846 1.00 90.44 357 VAL A N 1
ATOM 2748 C CA . VAL A 1 357 ? 5.179 26.662 -4.445 1.00 90.44 357 VAL A CA 1
ATOM 2749 C C . VAL A 1 357 ? 4.024 27.328 -5.181 1.00 90.44 357 VAL A C 1
ATOM 2751 O O . VAL A 1 357 ? 3.759 28.508 -4.966 1.00 90.44 357 VAL A O 1
ATOM 2754 N N . LEU A 1 358 ? 3.332 26.580 -6.041 1.00 83.38 358 LEU A N 1
ATOM 2755 C CA . LEU A 1 358 ? 2.055 27.000 -6.619 1.00 83.38 358 LEU A CA 1
ATOM 2756 C C . LEU A 1 358 ? 0.937 26.678 -5.620 1.00 83.38 358 LEU A C 1
ATOM 2758 O O . LEU A 1 358 ? 0.663 25.515 -5.338 1.00 83.38 358 LEU A O 1
ATOM 2762 N N . SER A 1 359 ? 0.308 27.712 -5.076 1.00 85.12 359 SER A N 1
ATOM 2763 C CA . SER A 1 359 ? -0.859 27.618 -4.208 1.00 85.12 359 SER A CA 1
ATOM 2764 C C . SER A 1 359 ? -2.119 27.844 -5.034 1.00 85.12 359 SER A C 1
ATOM 2766 O O . SER A 1 359 ? -2.283 28.903 -5.638 1.00 85.12 359 SER A O 1
ATOM 2768 N N . VAL A 1 360 ? -3.019 26.863 -5.023 1.00 81.50 360 VAL A N 1
ATOM 2769 C CA . VAL A 1 360 ? -4.362 26.973 -5.604 1.00 81.50 360 VAL A CA 1
ATOM 2770 C C . VAL A 1 360 ? -5.345 27.159 -4.455 1.00 81.50 360 VAL A C 1
ATOM 2772 O O . VAL A 1 360 ? -5.397 26.335 -3.543 1.00 81.50 360 VAL A O 1
ATOM 2775 N N . SER A 1 361 ? -6.096 28.253 -4.462 1.00 85.00 361 SER A N 1
ATOM 2776 C CA . SER A 1 361 ? -7.167 28.528 -3.506 1.00 85.00 361 SER A CA 1
ATOM 2777 C C . SER A 1 361 ? -8.460 28.816 -4.258 1.00 85.00 361 SER A C 1
ATOM 2779 O O . SER A 1 361 ? -8.446 29.163 -5.432 1.00 85.00 361 SER A O 1
ATOM 2781 N N . GLY A 1 362 ? -9.601 28.645 -3.607 1.00 84.00 362 GLY A N 1
ATOM 2782 C CA . GLY A 1 362 ? -10.878 28.996 -4.209 1.00 84.00 362 GLY A CA 1
ATOM 2783 C C . GLY A 1 362 ? -12.010 28.894 -3.208 1.00 84.00 362 GLY A C 1
ATOM 2784 O O . GLY A 1 362 ? -11.857 28.282 -2.148 1.00 84.00 362 GLY A O 1
ATOM 2785 N N . PHE A 1 363 ? -13.134 29.527 -3.525 1.00 82.50 363 PHE A N 1
ATOM 2786 C CA . PHE A 1 363 ? -14.332 29.480 -2.695 1.00 82.50 363 PHE A CA 1
ATOM 2787 C C . PHE A 1 363 ? -15.531 29.072 -3.539 1.00 82.50 363 PHE A C 1
ATOM 2789 O O . PHE A 1 363 ? -15.905 29.765 -4.478 1.00 82.50 363 PHE A O 1
ATOM 2796 N N . ARG A 1 364 ? -16.171 27.964 -3.166 1.00 83.62 364 ARG A N 1
ATOM 2797 C CA . ARG A 1 364 ? -17.426 27.537 -3.776 1.00 83.62 364 ARG A CA 1
ATOM 2798 C C . ARG A 1 364 ? -18.582 27.891 -2.846 1.00 83.62 364 ARG A C 1
ATOM 2800 O O . ARG A 1 364 ? -18.747 27.283 -1.792 1.00 83.62 364 ARG A O 1
ATOM 2807 N N . GLY A 1 365 ? -19.385 28.873 -3.248 1.00 81.50 365 GLY A N 1
ATOM 2808 C CA . GLY A 1 365 ? -20.693 29.107 -2.639 1.00 81.50 365 GLY A CA 1
ATOM 2809 C C . GLY A 1 365 ? -21.723 28.070 -3.111 1.00 81.50 365 GLY A C 1
ATOM 2810 O O . GLY A 1 365 ? -21.539 27.481 -4.180 1.00 81.50 365 GLY A O 1
ATOM 2811 N N . PRO A 1 366 ? -22.812 27.847 -2.355 1.00 79.50 366 PRO A N 1
ATOM 2812 C CA . PRO A 1 366 ? -23.902 26.989 -2.806 1.00 79.50 366 PRO A CA 1
ATOM 2813 C C . PRO A 1 366 ? -24.495 27.542 -4.105 1.00 79.50 366 PRO A C 1
ATOM 2815 O O . PRO A 1 366 ? -24.803 28.732 -4.210 1.00 79.50 366 PRO A O 1
ATOM 2818 N N . THR A 1 367 ? -24.652 26.679 -5.105 1.00 80.62 367 THR A N 1
ATOM 2819 C CA . THR A 1 367 ? -25.294 27.064 -6.366 1.00 80.62 367 THR A CA 1
ATOM 2820 C C . THR A 1 367 ? -26.792 27.296 -6.151 1.00 80.62 367 THR A C 1
ATOM 2822 O O . THR A 1 367 ? -27.394 26.769 -5.213 1.00 80.62 367 THR A O 1
ATOM 2825 N N . SER A 1 368 ? -27.437 28.080 -7.022 1.00 78.44 368 SER A N 1
ATOM 2826 C CA . SER A 1 368 ? -28.890 28.295 -6.947 1.00 78.44 368 SER A CA 1
ATOM 2827 C C . SER A 1 368 ? -29.675 26.984 -7.035 1.00 78.44 368 SER A C 1
ATOM 2829 O O . SER A 1 368 ? -30.701 26.842 -6.379 1.00 78.44 368 SER A O 1
ATOM 2831 N N . GLU A 1 369 ? -29.175 26.012 -7.800 1.00 80.62 369 GLU A N 1
ATOM 2832 C CA . GLU A 1 369 ? -29.777 24.681 -7.916 1.00 80.62 369 GLU A CA 1
ATOM 2833 C C . GLU A 1 369 ? -29.671 23.891 -6.610 1.00 80.62 369 GLU A C 1
ATOM 2835 O O . GLU A 1 369 ? -30.647 23.272 -6.201 1.00 80.62 369 GLU A O 1
ATOM 2840 N N . GLU A 1 370 ? -28.540 23.967 -5.905 1.00 81.44 370 GLU A N 1
ATOM 2841 C CA . GLU A 1 370 ? -28.363 23.340 -4.588 1.00 81.44 370 GLU A CA 1
ATOM 2842 C C . GLU A 1 370 ? -29.206 24.014 -3.507 1.00 81.44 370 GLU A C 1
ATOM 2844 O O . GLU A 1 370 ? -29.767 23.331 -2.650 1.00 81.44 370 GLU A O 1
ATOM 2849 N N . MET A 1 371 ? -29.352 25.342 -3.560 1.00 81.69 371 MET A N 1
ATOM 2850 C CA . MET A 1 371 ? -30.262 26.058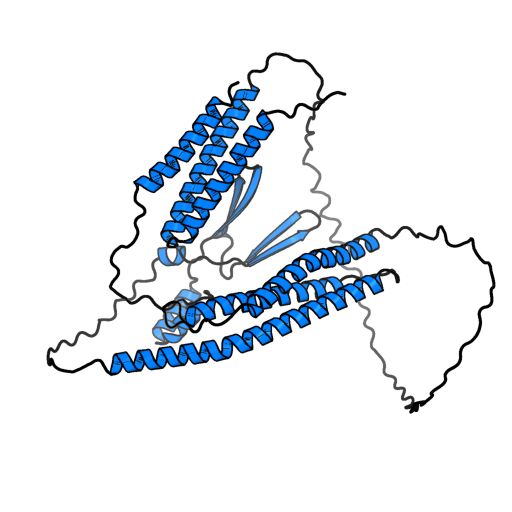 -2.663 1.00 81.69 371 MET A CA 1
ATOM 2851 C C . MET A 1 371 ? -31.715 25.624 -2.886 1.00 81.69 371 MET A C 1
ATOM 2853 O O . MET A 1 371 ? -32.414 25.333 -1.917 1.00 81.69 371 MET A O 1
ATOM 2857 N N . VAL A 1 372 ? -32.144 25.487 -4.145 1.00 82.38 372 VAL A N 1
ATOM 2858 C CA . VAL A 1 372 ? -33.488 25.004 -4.502 1.00 82.38 372 VAL A CA 1
ATOM 2859 C C . VAL A 1 372 ? -33.665 23.523 -4.150 1.00 82.38 372 VAL A C 1
ATOM 2861 O O . VAL A 1 372 ? -34.701 23.135 -3.618 1.00 82.38 372 VAL A O 1
ATOM 2864 N N . ALA A 1 373 ? -32.661 22.677 -4.390 1.00 78.38 373 ALA A N 1
ATOM 2865 C CA . ALA A 1 373 ? -32.691 21.264 -4.015 1.00 78.38 373 ALA A CA 1
ATOM 2866 C C . ALA A 1 373 ? -32.793 21.092 -2.495 1.00 78.38 373 ALA A C 1
ATOM 2868 O O . ALA A 1 373 ? -33.550 20.243 -2.023 1.00 78.38 373 ALA A O 1
ATOM 2869 N N . LYS A 1 374 ? -32.099 21.937 -1.725 1.00 75.06 374 LYS A N 1
ATOM 2870 C CA . LYS A 1 374 ? -32.193 21.972 -0.265 1.00 75.06 374 LYS A CA 1
ATOM 2871 C C . LYS A 1 374 ? -33.566 22.446 0.202 1.00 75.06 374 LYS A C 1
ATOM 2873 O O . LYS A 1 374 ? -34.146 21.801 1.069 1.00 75.06 374 LYS A O 1
ATOM 2878 N N . GLU A 1 375 ? -34.106 23.517 -0.376 1.00 79.25 375 GLU A N 1
ATOM 2879 C CA . GLU A 1 375 ? -35.451 24.016 -0.057 1.00 79.25 375 GLU A CA 1
ATOM 2880 C C . GLU A 1 375 ? -36.529 22.968 -0.373 1.00 79.25 375 GLU A C 1
ATOM 2882 O O . GLU A 1 375 ? -37.441 22.746 0.426 1.00 79.25 375 GLU A O 1
ATOM 2887 N N . ASN A 1 376 ? -36.371 22.236 -1.478 1.00 72.00 376 ASN A N 1
ATOM 2888 C CA . ASN A 1 376 ? -37.244 21.128 -1.854 1.00 72.00 376 ASN A CA 1
ATOM 2889 C C . ASN A 1 376 ? -37.086 19.913 -0.926 1.00 72.00 376 ASN A C 1
ATOM 2891 O O . ASN A 1 376 ? -38.087 19.326 -0.525 1.00 72.00 376 ASN A O 1
ATOM 2895 N N . ALA A 1 377 ? -35.861 19.538 -0.544 1.00 69.06 377 ALA A N 1
ATOM 2896 C CA . ALA A 1 377 ? -35.603 18.435 0.388 1.00 69.06 377 ALA A CA 1
ATOM 2897 C C . ALA A 1 377 ? -36.131 18.738 1.799 1.00 69.06 377 ALA A C 1
ATOM 2899 O O . ALA A 1 377 ? -36.689 17.861 2.465 1.00 69.06 377 ALA A O 1
ATOM 2900 N N . PHE A 1 378 ? -35.996 19.995 2.220 1.00 67.44 378 PHE A N 1
ATOM 2901 C CA . PHE A 1 378 ? -36.526 20.517 3.470 1.00 67.44 378 PHE A CA 1
ATOM 2902 C C . PHE A 1 378 ? -38.063 20.536 3.456 1.00 67.44 378 PHE A C 1
ATOM 2904 O O . PHE A 1 378 ? -38.696 19.991 4.360 1.00 67.44 378 PHE A O 1
ATOM 2911 N N . SER A 1 379 ? -38.670 21.051 2.381 1.00 61.56 379 SER A N 1
ATOM 2912 C CA . SER A 1 379 ? -40.129 21.081 2.194 1.00 61.56 379 SER A CA 1
ATOM 2913 C C . SER A 1 379 ? -40.747 19.686 2.042 1.00 61.56 379 SER A C 1
ATOM 2915 O O . SER A 1 379 ? -41.889 19.466 2.440 1.00 61.56 379 SER A O 1
ATOM 2917 N N . ALA A 1 380 ? -39.998 18.717 1.508 1.00 62.28 380 ALA A N 1
ATOM 2918 C CA . ALA A 1 380 ? -40.441 17.333 1.339 1.00 62.28 380 ALA A CA 1
ATOM 2919 C C . ALA A 1 380 ? -40.383 16.493 2.632 1.00 62.28 380 ALA A C 1
ATOM 2921 O O . ALA A 1 380 ? -40.704 15.306 2.594 1.00 62.28 380 ALA A O 1
ATOM 2922 N N . GLY A 1 381 ? -39.967 17.060 3.773 1.00 50.47 381 GLY A N 1
ATOM 2923 C CA . GLY A 1 381 ? -39.932 16.349 5.059 1.00 50.47 381 GLY A CA 1
ATOM 2924 C C . GLY A 1 381 ? -38.939 15.178 5.112 1.00 50.47 381 GLY A C 1
ATOM 2925 O O . GLY A 1 381 ? -38.994 14.356 6.026 1.00 50.47 381 GLY A O 1
ATOM 2926 N N . ASN A 1 382 ? -38.009 15.090 4.158 1.00 52.12 382 ASN A N 1
ATOM 2927 C CA . ASN A 1 382 ? -37.046 13.996 4.050 1.00 52.12 382 ASN A CA 1
ATOM 2928 C C . ASN A 1 382 ? -35.720 14.355 4.736 1.00 52.12 382 ASN A C 1
ATOM 2930 O O . ASN A 1 382 ? -34.675 14.455 4.093 1.00 52.12 382 ASN A O 1
ATOM 2934 N N . ARG A 1 383 ? -35.738 14.479 6.072 1.00 54.12 383 ARG A N 1
ATOM 2935 C CA . ARG A 1 383 ? -34.516 14.648 6.895 1.00 54.12 383 ARG A CA 1
ATOM 2936 C C . ARG A 1 383 ? -33.437 13.599 6.593 1.00 54.12 383 ARG A C 1
ATOM 2938 O O . ARG A 1 383 ? -32.258 13.927 6.576 1.00 54.12 383 ARG A O 1
ATOM 2945 N N . LYS A 1 384 ? -33.844 12.367 6.265 1.00 53.41 384 LYS A N 1
ATOM 2946 C CA . LYS A 1 384 ? -32.931 11.264 5.923 1.00 53.41 384 LYS A CA 1
ATOM 2947 C C . LYS A 1 384 ? -32.150 11.461 4.620 1.00 53.41 384 LYS A C 1
ATOM 2949 O O . LYS A 1 384 ? -31.071 10.902 4.497 1.00 53.41 384 LYS A O 1
ATOM 2954 N N . LEU A 1 385 ? -32.656 12.230 3.651 1.00 52.19 385 LEU A N 1
ATOM 2955 C CA . LEU A 1 385 ? -31.910 12.490 2.411 1.00 52.19 385 LEU A CA 1
ATOM 2956 C C . LEU A 1 385 ? -30.840 13.564 2.606 1.00 52.19 385 LEU A C 1
ATOM 2958 O O . LEU A 1 385 ? -29.783 13.454 2.002 1.00 52.19 385 LEU A O 1
ATOM 2962 N N . LEU A 1 386 ? -31.075 14.542 3.486 1.00 51.69 386 LEU A N 1
ATOM 2963 C CA . LEU A 1 386 ? -30.074 15.541 3.879 1.00 51.69 386 LEU A CA 1
ATOM 2964 C C . LEU A 1 386 ? -28.898 14.911 4.645 1.00 51.69 386 LEU A C 1
ATOM 2966 O O . LEU A 1 386 ? -27.760 15.290 4.395 1.00 51.69 386 LEU A O 1
ATOM 2970 N N . GLU A 1 387 ? -29.148 13.911 5.497 1.00 52.09 387 GLU A N 1
ATOM 2971 C CA . GLU A 1 387 ? -28.081 13.129 6.150 1.00 52.09 387 GLU A CA 1
ATOM 2972 C C . GLU A 1 387 ? -27.267 12.296 5.147 1.00 52.09 387 GLU A C 1
ATOM 2974 O O . GLU A 1 387 ? -26.046 12.253 5.241 1.00 52.09 387 GLU A O 1
ATOM 2979 N N . VAL A 1 388 ? -27.912 11.686 4.146 1.00 50.00 388 VAL A N 1
ATOM 2980 C CA . VAL A 1 388 ? -27.219 10.903 3.104 1.00 50.00 388 VAL A CA 1
ATOM 2981 C C . VAL A 1 388 ? -26.437 11.799 2.137 1.00 50.00 388 VAL A C 1
ATOM 2983 O O . VAL A 1 388 ? -25.355 11.418 1.706 1.00 50.00 388 VAL A O 1
ATOM 2986 N N . TRP A 1 389 ? -26.941 12.995 1.819 1.00 47.00 389 TRP A N 1
ATOM 2987 C CA . TRP A 1 389 ? -26.239 13.952 0.956 1.00 47.00 389 TRP A CA 1
ATOM 2988 C C . TRP A 1 389 ? -25.027 14.584 1.652 1.00 47.00 389 TRP A C 1
ATOM 2990 O O . TRP A 1 389 ? -23.987 14.746 1.028 1.00 47.00 389 TRP A O 1
ATOM 3000 N N . LEU A 1 390 ? -25.129 14.885 2.952 1.00 54.41 390 LEU A N 1
ATOM 3001 C CA . LEU A 1 390 ? -23.996 15.363 3.756 1.00 54.41 390 LEU A CA 1
ATOM 3002 C C . LEU A 1 390 ? -22.972 14.254 4.056 1.00 54.41 390 LEU A C 1
ATOM 3004 O O . LEU A 1 390 ? -21.802 14.557 4.259 1.00 54.41 390 LEU A O 1
ATOM 3008 N N . ALA A 1 391 ? -23.385 12.983 4.044 1.00 47.94 391 ALA A N 1
ATOM 3009 C CA . ALA A 1 391 ? -22.487 11.836 4.186 1.00 47.94 391 ALA A CA 1
ATOM 3010 C C . ALA A 1 391 ? -21.750 11.459 2.886 1.00 47.94 391 ALA A C 1
ATOM 3012 O O . ALA A 1 391 ? -20.762 10.737 2.945 1.00 47.94 391 ALA A O 1
ATOM 3013 N N . PHE A 1 392 ? -22.200 11.933 1.717 1.00 37.41 392 PHE A N 1
ATOM 3014 C CA . PHE A 1 392 ? -21.603 11.576 0.421 1.00 37.41 392 PHE A CA 1
ATOM 3015 C C . PHE A 1 392 ? -20.382 12.427 0.026 1.00 37.41 392 PHE A C 1
ATOM 3017 O O . PHE A 1 392 ? -19.757 12.130 -0.987 1.00 37.41 392 PHE A O 1
ATOM 3024 N N . ASP A 1 393 ? -20.026 13.446 0.818 1.00 38.84 393 ASP A N 1
ATOM 3025 C CA . ASP A 1 393 ? -18.844 14.304 0.595 1.00 38.84 393 ASP A CA 1
ATOM 3026 C C . ASP A 1 393 ? -17.914 14.349 1.826 1.00 38.84 393 ASP A C 1
ATOM 3028 O O . ASP A 1 393 ? -17.164 15.295 2.068 1.00 38.84 393 ASP A O 1
ATOM 3032 N N . SER A 1 394 ? -17.992 13.325 2.673 1.00 38.72 394 SER A N 1
ATOM 3033 C CA . SER A 1 394 ? -17.116 13.138 3.826 1.00 38.72 394 SER A CA 1
ATOM 3034 C C . SER A 1 394 ? -17.033 11.650 4.123 1.00 38.72 394 SER A C 1
ATOM 3036 O O . SER A 1 394 ? -17.820 11.117 4.906 1.00 38.72 394 SER A O 1
ATOM 3038 N N . ASP A 1 395 ? -16.078 10.973 3.489 1.00 33.53 395 ASP A N 1
ATOM 3039 C CA . ASP A 1 395 ? -15.611 9.706 4.032 1.00 33.53 395 ASP A CA 1
ATOM 3040 C C . ASP A 1 395 ? -15.099 9.977 5.453 1.00 33.53 395 ASP A C 1
ATOM 3042 O O . ASP A 1 395 ? -14.107 10.678 5.649 1.00 33.53 395 ASP A O 1
ATOM 3046 N N . GLU A 1 396 ? -15.847 9.419 6.409 1.00 36.56 396 GLU A N 1
ATOM 3047 C CA . GLU A 1 396 ? -15.542 9.186 7.826 1.00 36.56 396 GLU A CA 1
ATOM 3048 C C . GLU A 1 396 ? -16.416 9.971 8.831 1.00 36.56 396 GLU A C 1
ATOM 3050 O O . GLU A 1 396 ? -16.072 11.014 9.387 1.00 36.56 396 GLU A O 1
ATOM 3055 N N . ILE A 1 397 ? -17.586 9.386 9.115 1.00 31.77 397 ILE A N 1
ATOM 3056 C CA . ILE A 1 397 ? -18.435 9.697 10.269 1.00 31.77 397 ILE A CA 1
ATOM 3057 C C . ILE A 1 397 ? -17.742 9.213 11.553 1.00 31.77 397 ILE A C 1
ATOM 3059 O O . ILE A 1 397 ? -17.600 8.011 11.775 1.00 31.77 397 ILE A O 1
ATOM 3063 N N . VAL A 1 398 ? -17.431 10.143 12.460 1.00 32.16 398 VAL A N 1
ATOM 3064 C CA . VAL A 1 398 ? -17.292 9.865 13.898 1.00 32.16 398 VAL A CA 1
ATOM 3065 C C . VAL A 1 398 ? -18.586 10.289 14.593 1.00 32.16 398 VAL A C 1
ATOM 3067 O O . VAL A 1 398 ? -18.846 11.474 14.782 1.00 32.16 398 VAL A O 1
ATOM 3070 N N . HIS A 1 399 ? -19.384 9.313 15.029 1.00 33.44 399 HIS A N 1
ATOM 3071 C CA . HIS A 1 399 ? -20.343 9.510 16.116 1.00 33.44 399 HIS A CA 1
ATOM 3072 C C . HIS A 1 399 ? -19.666 9.164 17.444 1.00 33.44 399 HIS A C 1
ATOM 3074 O O . HIS A 1 399 ? -19.203 8.036 17.608 1.00 33.44 399 HIS A O 1
ATOM 3080 N N . ALA A 1 400 ? -19.646 10.125 18.375 1.00 31.41 400 ALA A N 1
ATOM 3081 C CA . ALA A 1 400 ? -19.976 9.964 19.801 1.00 31.41 400 ALA A CA 1
ATOM 3082 C C . ALA A 1 400 ? -19.308 11.067 20.636 1.00 31.41 400 ALA A C 1
ATOM 3084 O O . ALA A 1 400 ? -18.232 10.844 21.179 1.00 31.41 400 ALA A O 1
ATOM 3085 N N . TRP A 1 401 ? -19.949 12.230 20.769 1.00 29.59 401 TRP A N 1
ATOM 3086 C CA . TRP A 1 401 ? -19.680 13.153 21.876 1.00 29.59 401 TRP A CA 1
ATOM 3087 C C . TRP A 1 401 ? -21.019 13.595 22.456 1.00 29.59 401 TRP A C 1
ATOM 3089 O O . TRP A 1 401 ? -21.634 14.540 21.976 1.00 29.59 401 TRP A O 1
ATOM 3099 N N . ASP A 1 402 ? -21.464 12.849 23.461 1.00 35.72 402 ASP A N 1
ATOM 3100 C CA . ASP A 1 402 ? -22.394 13.326 24.476 1.00 35.72 402 ASP A CA 1
ATOM 3101 C C . ASP A 1 402 ? -21.943 12.686 25.796 1.00 35.72 402 ASP A C 1
ATOM 3103 O O . ASP A 1 402 ? -22.158 11.499 26.039 1.00 35.72 402 ASP A O 1
ATOM 3107 N N . SER A 1 403 ? -21.156 13.433 26.568 1.00 31.52 403 SER A N 1
ATOM 3108 C CA . SER A 1 403 ? -20.879 13.158 27.978 1.00 31.52 403 SER A CA 1
ATOM 3109 C C . SER A 1 403 ? -20.363 14.450 28.603 1.00 31.52 403 SER A C 1
ATOM 3111 O O . SER A 1 403 ? -19.180 14.784 28.523 1.00 31.52 403 SER A O 1
ATOM 3113 N N . GLU A 1 404 ? -21.293 15.202 29.182 1.00 40.16 404 GLU A N 1
ATOM 3114 C CA . GLU A 1 404 ? -21.023 16.230 30.180 1.00 40.16 404 GLU A CA 1
ATOM 3115 C C . GLU A 1 404 ? -20.405 15.541 31.402 1.00 40.16 404 GLU A C 1
ATOM 3117 O O . GLU A 1 404 ? -21.122 14.902 32.157 1.00 40.16 404 GLU A O 1
ATOM 3122 N N . ASP A 1 405 ? -19.076 15.545 31.500 1.00 44.56 405 ASP A N 1
ATOM 3123 C CA . ASP A 1 405 ? -18.283 15.494 32.739 1.00 44.56 405 ASP A CA 1
ATOM 3124 C C . ASP A 1 405 ? -16.821 15.244 32.344 1.00 44.56 405 ASP A C 1
ATOM 3126 O O . ASP A 1 405 ? -16.406 14.113 32.089 1.00 44.56 405 ASP A O 1
ATOM 3130 N N . ASN A 1 406 ? -16.018 16.307 32.254 1.00 33.47 406 ASN A N 1
ATOM 3131 C CA . ASN A 1 406 ? -14.566 16.155 32.239 1.00 33.47 406 ASN A CA 1
ATOM 3132 C C . ASN A 1 406 ? -13.905 17.330 32.965 1.00 33.47 406 ASN A C 1
ATOM 3134 O O . ASN A 1 406 ? -13.825 18.449 32.452 1.00 33.47 406 ASN A O 1
ATOM 3138 N N . ASP A 1 407 ? -13.446 17.041 34.180 1.00 32.47 407 ASP A N 1
ATOM 3139 C CA . ASP A 1 407 ? -12.474 17.845 34.910 1.00 32.47 407 ASP A CA 1
ATOM 3140 C C . ASP A 1 407 ? -11.158 17.959 34.107 1.00 32.47 407 ASP A C 1
ATOM 3142 O O . ASP A 1 407 ? -10.778 17.035 33.380 1.00 32.47 407 ASP A O 1
ATOM 3146 N N . PRO A 1 408 ? -10.416 19.075 34.224 1.00 35.44 408 PRO A N 1
ATOM 3147 C CA . PRO A 1 408 ? -9.224 19.319 33.423 1.00 35.44 408 PRO A CA 1
ATOM 3148 C C . PRO A 1 408 ? -8.041 18.488 33.936 1.00 35.44 408 PRO A C 1
ATOM 3150 O O . PRO A 1 408 ? -7.509 18.751 35.015 1.00 35.44 408 PRO A O 1
ATOM 3153 N N . VAL A 1 409 ? -7.572 17.522 33.144 1.00 37.56 409 VAL A N 1
ATOM 3154 C CA . VAL A 1 409 ? -6.343 16.770 33.439 1.00 37.56 409 VAL A CA 1
ATOM 3155 C C . VAL A 1 409 ? -5.265 17.051 32.388 1.00 37.56 409 VAL A C 1
ATOM 3157 O O . VAL A 1 409 ? -5.484 16.921 31.187 1.00 37.56 409 VAL A O 1
ATOM 3160 N N . CYS A 1 410 ? -4.086 17.404 32.913 1.00 36.59 410 CYS A N 1
ATOM 3161 C CA . CYS A 1 410 ? -2.780 17.591 32.271 1.00 36.59 410 CYS A CA 1
ATOM 3162 C C . CYS A 1 410 ? -2.550 18.885 31.471 1.00 36.59 410 CYS A C 1
ATOM 3164 O O . CYS A 1 410 ? -2.218 18.866 30.288 1.00 36.59 410 CYS A O 1
ATOM 3166 N N . ALA A 1 411 ? -2.555 20.021 32.176 1.00 39.50 411 ALA A N 1
ATOM 3167 C CA . ALA A 1 411 ? -1.658 21.115 31.809 1.00 39.50 411 ALA A CA 1
ATOM 3168 C C . ALA A 1 411 ? -0.206 20.670 32.068 1.00 39.50 411 ALA A C 1
ATOM 3170 O O . ALA A 1 411 ? 0.131 20.272 33.184 1.00 39.50 411 ALA A O 1
ATOM 3171 N N . ILE A 1 412 ? 0.650 20.725 31.044 1.00 42.09 412 ILE A N 1
ATOM 3172 C CA . ILE A 1 412 ? 2.104 20.683 31.240 1.00 42.09 412 ILE A CA 1
ATOM 3173 C C . ILE A 1 412 ? 2.450 21.900 32.114 1.00 42.09 412 ILE A C 1
ATOM 3175 O O . ILE A 1 412 ? 2.045 23.010 31.751 1.00 42.09 412 ILE A O 1
ATOM 3179 N N . PRO A 1 413 ? 3.141 21.737 33.259 1.00 48.12 413 PRO A N 1
ATOM 3180 C CA . PRO A 1 413 ? 3.589 22.876 34.049 1.00 48.12 413 PRO A CA 1
ATOM 3181 C C . PRO A 1 413 ? 4.412 23.792 33.146 1.00 48.12 413 PRO A C 1
ATOM 3183 O O . PRO A 1 413 ? 5.321 23.315 32.464 1.00 48.12 413 PRO A O 1
ATOM 3186 N N . ALA A 1 414 ? 4.087 25.087 33.114 1.00 45.75 414 ALA A N 1
ATOM 3187 C CA . ALA A 1 414 ? 4.790 26.072 32.285 1.00 45.75 414 ALA A CA 1
ATOM 3188 C C . ALA A 1 414 ? 6.320 25.996 32.468 1.00 45.75 414 ALA A C 1
ATOM 3190 O O . ALA A 1 414 ? 7.067 26.174 31.514 1.00 45.75 414 ALA A O 1
ATOM 3191 N N . GLU A 1 415 ? 6.752 25.594 33.663 1.00 54.94 415 GLU A N 1
ATOM 3192 C CA . GLU A 1 415 ? 8.131 25.318 34.068 1.00 54.94 415 GLU A CA 1
ATOM 3193 C C . GLU A 1 415 ? 8.861 24.321 33.145 1.00 54.94 415 GLU A C 1
ATOM 3195 O O . GLU A 1 415 ? 10.010 24.555 32.791 1.00 54.94 415 GLU A O 1
ATOM 3200 N N . VAL A 1 416 ? 8.202 23.246 32.691 1.00 52.19 416 VAL A N 1
ATOM 3201 C CA . VAL A 1 416 ? 8.827 22.226 31.820 1.00 52.19 416 VAL A CA 1
ATOM 3202 C C . VAL A 1 416 ? 9.008 22.760 30.399 1.00 52.19 416 VAL A C 1
ATOM 3204 O O . VAL A 1 416 ? 10.013 22.486 29.740 1.00 52.19 416 VAL A O 1
ATOM 3207 N N . LEU A 1 417 ? 8.047 23.549 29.914 1.00 54.22 417 LEU A N 1
ATOM 3208 C CA . LEU A 1 417 ? 8.134 24.181 28.599 1.00 54.22 417 LEU A CA 1
ATOM 3209 C C . LEU A 1 417 ? 9.218 25.272 28.591 1.00 54.22 417 LEU A C 1
ATOM 3211 O O . LEU A 1 417 ? 10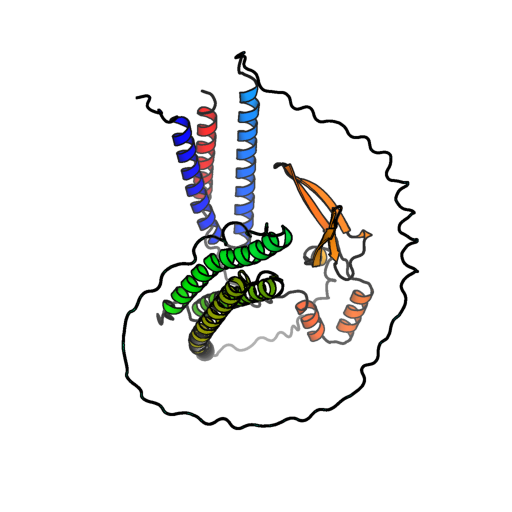.000 25.346 27.646 1.00 54.22 417 LEU A O 1
ATOM 3215 N N . GLU A 1 418 ? 9.294 26.074 29.656 1.00 60.00 418 GLU A N 1
ATOM 3216 C CA . GLU A 1 418 ? 10.328 27.097 29.842 1.00 60.00 418 GLU A CA 1
ATOM 3217 C C . GLU A 1 418 ? 11.726 26.479 29.951 1.00 60.00 418 GLU A C 1
ATOM 3219 O O . GLU A 1 418 ? 12.629 26.920 29.245 1.00 60.00 418 GLU A O 1
ATOM 3224 N N . GLU A 1 419 ? 11.901 25.397 30.717 1.00 59.56 419 GLU A N 1
ATOM 3225 C CA . GLU A 1 419 ? 13.191 24.705 30.842 1.00 59.56 419 GLU A CA 1
ATOM 3226 C C . GLU A 1 419 ? 13.667 24.134 29.494 1.00 59.56 419 GLU A C 1
ATOM 3228 O O . GLU A 1 419 ? 14.836 24.263 29.125 1.00 59.56 419 GLU A O 1
ATOM 3233 N N . THR A 1 420 ? 12.749 23.581 28.693 1.00 58.28 420 THR A N 1
ATOM 3234 C CA . THR A 1 420 ? 13.079 23.049 27.359 1.00 58.28 420 THR A CA 1
ATOM 3235 C C . THR A 1 420 ? 13.460 24.168 26.378 1.00 58.28 420 THR A C 1
ATOM 3237 O O . THR A 1 420 ? 14.388 24.017 25.576 1.00 58.28 420 THR A O 1
ATOM 3240 N N . LEU A 1 421 ? 12.773 25.313 26.448 1.00 64.88 421 LEU A N 1
ATOM 3241 C CA . LEU A 1 421 ? 13.079 26.495 25.638 1.00 64.88 421 LEU A CA 1
ATOM 3242 C C . LEU A 1 421 ? 14.398 27.158 26.059 1.00 64.88 421 LEU A C 1
ATOM 3244 O O . LEU A 1 421 ? 15.152 27.602 25.192 1.00 64.88 421 LEU A O 1
ATOM 3248 N N . ASP A 1 422 ? 14.720 27.169 27.352 1.00 64.88 422 ASP A N 1
ATOM 3249 C CA . ASP A 1 422 ? 15.979 27.697 27.878 1.00 64.88 422 ASP A CA 1
ATOM 3250 C C . ASP A 1 422 ? 17.181 26.840 27.474 1.00 64.88 422 ASP A C 1
ATOM 3252 O O . ASP A 1 422 ? 18.218 27.386 27.082 1.00 64.88 422 ASP A O 1
ATOM 3256 N N . VAL A 1 423 ? 17.041 25.509 27.482 1.00 64.06 423 VAL A N 1
ATOM 3257 C CA . VAL A 1 423 ? 18.068 24.584 26.972 1.00 64.06 423 VAL A CA 1
ATOM 3258 C C . VAL A 1 423 ? 18.334 24.844 25.488 1.00 64.06 423 VAL A C 1
ATOM 3260 O O . VAL A 1 423 ? 19.490 24.958 25.070 1.00 64.06 423 VAL A O 1
ATOM 3263 N N . LEU A 1 424 ? 17.279 25.032 24.693 1.00 58.97 424 LEU A N 1
ATOM 3264 C CA . LEU A 1 424 ? 17.408 25.333 23.270 1.00 58.97 424 LEU A CA 1
ATOM 3265 C C . LEU A 1 424 ? 18.033 26.719 23.026 1.00 58.97 424 LEU A C 1
ATOM 3267 O O . LEU A 1 424 ? 18.924 26.871 22.188 1.00 58.97 424 LEU A O 1
ATOM 3271 N N . ALA A 1 425 ? 17.631 27.732 23.796 1.00 64.12 425 ALA A N 1
ATOM 3272 C CA . ALA A 1 425 ? 18.198 29.077 23.728 1.00 64.12 425 ALA A CA 1
ATOM 3273 C C . ALA A 1 425 ? 19.668 29.123 24.187 1.00 64.12 425 ALA A C 1
ATOM 3275 O O . ALA A 1 425 ? 20.455 29.931 23.682 1.00 64.12 425 ALA A O 1
ATOM 3276 N N . ALA A 1 426 ? 20.065 28.275 25.140 1.00 65.25 426 ALA A N 1
ATOM 3277 C CA . ALA A 1 426 ? 21.454 28.106 25.557 1.00 65.25 426 ALA A CA 1
ATOM 3278 C C . ALA A 1 426 ? 22.295 27.421 24.467 1.00 65.25 426 ALA A C 1
ATOM 3280 O O . ALA A 1 426 ? 23.422 27.850 24.214 1.00 65.25 426 ALA A O 1
ATOM 3281 N N . HIS A 1 427 ? 21.734 26.426 23.774 1.00 55.84 427 HIS A N 1
ATOM 3282 C CA . HIS A 1 427 ? 22.382 25.764 22.641 1.00 55.84 427 HIS A CA 1
ATOM 3283 C C . HIS A 1 427 ? 22.615 26.746 21.476 1.00 55.84 427 HIS A C 1
ATOM 3285 O O . HIS A 1 427 ? 23.734 26.872 20.981 1.00 55.84 427 HIS A O 1
ATOM 3291 N N . ILE A 1 428 ? 21.607 27.559 21.129 1.00 59.69 428 ILE A N 1
ATOM 3292 C CA . ILE A 1 428 ? 21.729 28.626 20.115 1.00 59.69 428 ILE A CA 1
ATOM 3293 C C . ILE A 1 428 ? 22.784 29.673 20.519 1.00 59.69 428 ILE A C 1
ATOM 3295 O O . ILE A 1 428 ? 23.537 30.156 19.670 1.00 59.69 428 ILE A O 1
ATOM 3299 N N . ARG A 1 429 ? 22.874 30.034 21.809 1.00 70.06 429 ARG A N 1
ATOM 3300 C CA . ARG A 1 429 ? 23.902 30.965 22.312 1.00 70.06 429 ARG A CA 1
ATOM 3301 C C . ARG A 1 429 ? 25.317 30.392 22.203 1.00 70.06 429 ARG A C 1
ATOM 3303 O O . ARG A 1 429 ? 26.186 31.090 21.688 1.00 70.06 429 ARG A O 1
ATOM 3310 N N . ARG A 1 430 ? 25.540 29.128 22.583 1.00 63.22 430 ARG A N 1
ATOM 3311 C CA . ARG A 1 430 ? 26.848 28.464 22.398 1.00 63.22 430 ARG A CA 1
ATOM 3312 C C . ARG A 1 430 ? 27.269 28.410 20.934 1.00 63.22 430 ARG A C 1
ATOM 3314 O O . ARG A 1 430 ? 28.433 28.653 20.628 1.00 63.22 430 ARG A O 1
ATOM 3321 N N . HIS A 1 431 ? 26.325 28.164 20.029 1.00 57.41 431 HIS A N 1
ATOM 3322 C CA . HIS A 1 431 ? 26.598 28.122 18.592 1.00 57.41 431 HIS A CA 1
ATOM 3323 C C . HIS A 1 431 ? 26.959 29.511 18.014 1.00 57.41 431 HIS A C 1
ATOM 3325 O O . HIS A 1 431 ? 27.682 29.608 17.023 1.00 57.41 431 HIS A O 1
ATOM 3331 N N . LYS A 1 432 ? 26.503 30.608 18.646 1.00 63.19 432 LYS A N 1
ATOM 3332 C CA . LYS A 1 432 ? 26.922 31.987 18.315 1.00 63.19 432 LYS A CA 1
ATOM 3333 C C . LYS A 1 432 ? 28.310 32.339 18.858 1.00 63.19 432 LYS A C 1
ATOM 3335 O O . LYS A 1 432 ? 29.029 33.095 18.214 1.00 63.19 432 LYS A O 1
ATOM 3340 N N . GLU A 1 433 ? 28.683 31.817 20.024 1.00 67.12 433 GLU A N 1
ATOM 3341 C CA . GLU A 1 433 ? 29.981 32.089 20.661 1.00 67.12 433 GLU A CA 1
ATOM 3342 C C . GLU A 1 433 ? 31.132 31.300 20.017 1.00 67.12 433 GLU A C 1
ATOM 3344 O O . GLU A 1 433 ? 32.242 31.814 19.906 1.00 67.12 433 GLU A O 1
ATOM 3349 N N . THR A 1 434 ? 30.864 30.081 19.542 1.00 64.00 434 THR A N 1
ATOM 3350 C CA . THR A 1 434 ? 31.849 29.220 18.858 1.00 64.00 434 THR A CA 1
ATOM 3351 C C . THR A 1 434 ? 32.071 29.591 17.389 1.00 64.00 434 THR A C 1
ATOM 3353 O O . THR A 1 434 ? 33.141 29.324 16.852 1.00 64.00 434 THR A O 1
ATOM 3356 N N . GLY A 1 435 ? 31.109 30.262 16.744 1.00 50.59 435 GLY A N 1
ATOM 3357 C CA . GLY A 1 435 ? 31.184 30.685 15.339 1.00 50.59 435 GLY A CA 1
ATOM 3358 C C . GLY A 1 435 ? 31.990 31.963 15.059 1.00 50.59 435 GLY A C 1
ATOM 3359 O O . GLY A 1 435 ? 31.911 32.477 13.947 1.00 50.59 435 GLY A O 1
ATOM 3360 N N . ASN A 1 436 ? 32.721 32.500 16.044 1.00 47.06 436 ASN A N 1
ATOM 3361 C CA . ASN A 1 436 ? 33.474 33.758 15.928 1.00 47.06 436 ASN A CA 1
ATOM 3362 C C . ASN A 1 436 ? 34.986 33.604 16.220 1.00 47.06 436 ASN A C 1
ATOM 3364 O O . ASN A 1 436 ? 35.641 34.592 16.562 1.00 47.06 436 ASN A O 1
ATOM 3368 N N . ALA A 1 437 ? 35.522 32.381 16.118 1.00 39.91 437 ALA A N 1
ATOM 3369 C CA . ALA A 1 437 ? 36.943 32.058 16.288 1.00 39.91 437 ALA A CA 1
ATOM 3370 C C . ALA A 1 437 ?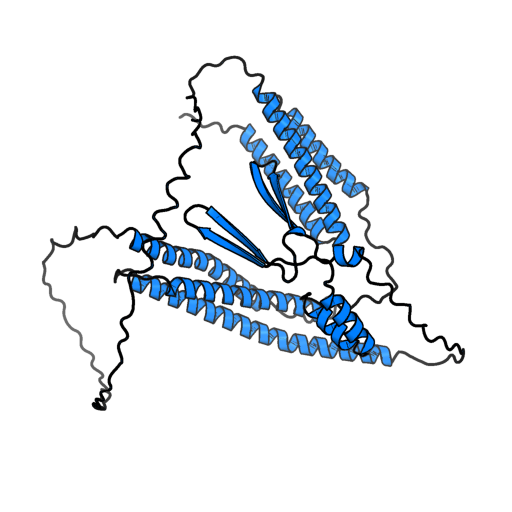 37.609 31.668 14.962 1.00 39.91 437 ALA A C 1
ATOM 3372 O O . ALA A 1 437 ? 36.994 30.879 14.208 1.00 39.91 437 ALA A O 1
#

Organism: NCBI:txid36881

InterPro domains:
  IPR003103 BAG domain [PF02179] (177-255)
  IPR008978 HSP20-like chaperone [G3DSA:2.60.40.790] (285-387)
  IPR008978 HSP20-like chaperone [SSF49764] (312-351)
  IPR036533 BAG domain superfamily [G3DSA:1.20.58.120] (147-263)

Sequence (437 aa):
MSGTEACPLLDQLKQESDELHATLRGVLHTVESQDMSNRTKILEQLLQVIQTASHDLQKTISAGAGSSASVSSSTRAWEPENVVVEDIADQFNESARIRERDGVVEEQPDNSSSQKHFLEESEPDGSGEKTPSESTSQQTSAGQTNARMERSQSQHVELLKVQQVKDNMGQLELEIAALANEVSSFTPVKTPGTQGPREALKAVEKMQHKCSFYNERLMQDLLKLDDVQLRCAEDKPVRKAQVKHVQGLIDQVDGIQGRIEDIVRPLKEAAAEAESLAKKEIESSQPGQGPTRSSNQMPSASEDEPLSADFWKRLRLTPHIDVRETLEAFLLSAAVPGMREEDIGLEVKDNKGGSRVLSVSGFRGPTSEEMVAKENAFSAGNRKLLEVWLAFDSDEIVHAWDSEDNDPVCAIPAEVLEETLDVLAAHIRRHKETGNA

pLDDT: mean 71.27, std 21.58, range [29.59, 98.56]

Radius of gyration: 35.88 Å; chains: 1; bounding box: 99×88×90 Å

Foldseek 3Di:
DDDDPDDVVVVVVVVLVVVVVVLVVVLVVVLVPDDPVVSVVSVVVVVVLVVVLVVVVVVLVVVVVPDDPDDDDDDDDDDDDDDDDPDPPPPPPPVVPPPPPDDDDDDDDDDDDDDDDDDDDDDDDDDDDDDDDDDDDDDDDDDPDPPPVPQPPLLVVLLVLLVVLVVVVVVLVVVLVVLLVVLVPDDQPPDPDDCALVVSLVVLVVSLVVLVVSLVVLVVSLVSLVPRDHPDPVCVVSSVVSNVVSVVSNVSSVVSNVSSVVVNVVSVVRVVVVVVVVVVVVVVPDDDDDDDDDDDDDPDPPPPPPCDPVNQVPDDADWDWDWDDDPVDIDIDTDDPQFDPVQWDWDWDQDPVRDIDIDIDGGHDQDPVNVVVVVVCVVVVPPVVVVVVVCVRDDDDDDDDDDPDDDDPDDDPVVVVVVSVVVVVVSSVVVVVVSPD

Secondary structure (DSSP, 8-state):
-------HHHHHHHHHHHHHHHHHHHHHHHHHTS-HHHHHHHHHHHHHHHHHHHHHHHHHHHHHTT------------PPPP------TTGGGSGGGSTTS------PPP-------------------------------SS-SS------HHHHHHHHHHHHHHHHHHHHHHHHHHHHHHHHH-------SSS-HHHHHHHHHHHHHHHHHHHHHHHHHHHHHHH----STTTHHHHHHHHHHHHHHHHHHHHHHHHHHHHHHHHHHHHHHHHHHHHHHHHTT-----------------------HHHHHH-----EEEEEE-SS-EEEEEE-TT--GGGEEEEEEE-TTS-EEEEEEE--PPPHHHHHHHHHHHHTT-HHHHHHHHHTT-S---------------PPPHHHHHHHHHHHHHHHHHHHHHTT-